Protein AF-0000000068720200 (afdb_homodimer)

InterPro domains:
  IPR011990 Tetratricopeptide-like helical domain superfamily [G3DSA:1.25.40.10] (4-363)
  IPR011990 Tetratricopeptide-like helical domain superfamily [SSF48452] (75-307)
  IPR019734 Tetratricopeptide repeat [SM00028] (91-124)
  IPR019734 Tetratricopeptide repeat [SM00028] (172-205)
  IPR019734 Tetratricopeptide repeat [SM00028] (212-245)
  IPR019734 Tetratricopeptide repeat [SM00028] (246-279)
  IPR019734 Tetratricopeptide repeat [SM00028] (324-357)

Solvent-accessible surface area (backbone atoms only — not comparable to full-atom values): 36986 Å² total; per-residue (Å²): 102,88,68,82,57,89,93,40,59,68,60,36,49,51,51,29,52,34,50,46,26,52,72,36,65,34,61,66,59,27,50,52,42,51,51,51,54,60,69,62,63,66,85,40,72,81,40,63,67,53,35,49,52,49,50,52,49,50,46,53,49,39,48,74,75,45,48,86,74,60,53,90,65,66,52,50,74,63,67,70,53,90,76,54,88,83,40,91,57,34,42,56,50,25,43,51,48,14,50,51,24,44,74,64,69,33,62,67,62,15,51,53,24,42,52,56,20,52,65,51,43,74,74,51,82,53,57,66,56,52,17,51,50,25,37,52,49,12,50,47,27,42,72,70,74,32,38,69,60,13,41,54,26,18,52,54,13,28,60,43,26,70,76,40,89,77,21,60,59,50,33,22,50,26,26,38,53,39,14,54,34,24,47,74,53,62,37,46,66,62,13,51,53,27,35,50,53,18,44,56,47,24,62,74,67,70,39,61,70,66,36,38,53,46,29,40,51,49,13,49,53,27,46,76,56,72,34,35,69,63,10,38,62,32,20,50,56,30,34,70,79,36,75,78,44,45,68,48,30,46,52,39,19,53,34,31,35,74,72,65,38,42,70,66,15,49,53,34,37,54,52,31,42,52,53,25,57,75,68,66,38,65,70,59,37,43,53,38,49,46,48,48,35,60,57,66,64,52,53,68,70,60,42,48,55,49,47,50,54,39,34,55,53,24,54,74,70,67,37,25,67,55,31,18,53,54,25,40,56,52,15,50,55,30,42,76,68,68,36,24,60,62,11,26,51,26,39,50,50,17,51,53,23,47,52,54,50,48,57,73,66,40,73,129,103,89,70,81,58,89,94,40,59,68,61,36,48,53,52,27,51,34,50,45,26,52,74,36,64,34,62,67,59,27,51,51,43,50,49,51,53,60,69,61,63,65,85,40,72,82,40,63,67,52,35,49,51,48,50,53,49,52,46,51,50,39,49,74,75,44,49,85,75,59,52,87,65,68,53,49,75,61,66,71,52,89,76,53,87,82,39,90,58,35,43,57,50,26,43,51,49,15,50,51,24,46,74,63,68,33,62,67,61,15,52,52,24,43,51,56,20,52,66,50,42,74,73,52,84,51,60,66,57,51,18,49,52,26,38,50,49,12,50,45,26,43,73,69,74,32,36,69,60,13,41,53,26,17,52,54,14,29,61,44,26,70,75,40,88,75,20,60,60,52,33,22,50,27,26,39,52,40,14,52,33,26,46,74,52,64,36,46,66,61,14,52,53,26,34,51,52,18,44,58,47,23,61,74,66,70,40,62,70,66,36,39,53,46,30,40,51,48,13,51,52,28,46,75,55,73,35,37,71,63,12,38,62,32,20,50,56,32,34,68,78,36,74,78,45,45,66,46,29,48,52,38,18,52,34,32,34,75,72,65,37,44,68,64,15,49,53,34,38,53,51,31,40,53,54,25,57,75,66,66,37,63,70,59,36,42,53,36,51,46,49,48,35,59,58,66,62,53,54,66,69,60,44,49,54,51,47,49,55,40,35,55,51,25,55,75,70,68,36,27,67,56,30,18,52,55,25,40,54,51,14,51,55,30,43,76,68,68,37,25,61,61,10,25,52,27,37,49,50,15,50,52,23,46,52,52,49,50,58,72,66,40,75,129

Organism: Bacillus thuringiensis (NCBI:txid1428)

pLDDT: mean 92.77, std 6.98, range [57.09, 98.62]

Secondary structure (DSSP, 8-state):
-----TT-HHHHHHHHHHHHHHHTT-HHHHHHHHHHHHHTT---TTSHHHHHHHHHHHHHHHHHHHGGG--GGGGHHHHTS---TT-TTHHHHHHHHHHHHHHTT-HHHHHHHHHHHHHHHTT---HHHHHHHHHHHHHHHHHTT-HHHHHHHHHHHHHHHHTSTT-HHHHHHHHHHHHHHHHHTT-HHHHHHHHHHHHHHHHHTT-HHHHHHHHHHHHHHHHHTT-HHHHHHHHHHHHHH-TT-HHHHHHHHHHHHHTT-HHHHHHHHHHHHHHHHHHT-HHHHHHHHHHHHHHTT--HHHHHHHHHHHHHHHHHTT-HHHHHHHHHHHHHHHHHTT-HHHHHHHHHHHHHHHHHHHHHHS--/-----TT-HHHHHHHHHHHHHHHTT-HHHHHHHHHHHHHTT---TTSHHHHHHHHHHHHHHHHHHHGGG--GGGGHHHHTS---TT-TTHHHHHHHHHHHHHHTT-HHHHHHHHHHHHHHHTT---HHHHHHHHHHHHHHHHHTT-HHHHHHHHHHHHHHHHTSTT-HHHHHHHHHHHHHHHHHTT-HHHHHHHHHHHHHHHHHHT-HHHHHHHHHHHHHHHHHTT-HHHHHHHHHHHHHH-TT-HHHHHHHHHHHHHTT-HHHHHHHHHHHHHHHHHHT-HHHHHHHHHHHHHHTT--HHHHHHHHHHHHHHHHHTT-HHHHHHHHHHHHHHHHHTT-HHHHHHHHHHHHHHHHHHHHHHS--

Structure (mmCIF, N/CA/C/O backbone):
data_AF-0000000068720200-model_v1
#
loop_
_entity.id
_entity.type
_entity.pdbx_description
1 polymer 'Uncharacterized protein'
#
loop_
_atom_site.group_PDB
_atom_site.id
_atom_site.type_symbol
_atom_site.label_atom_id
_atom_site.label_alt_id
_atom_site.label_comp_id
_atom_site.label_asym_id
_atom_site.label_entity_id
_atom_site.label_seq_id
_atom_site.pdbx_PDB_ins_code
_atom_site.Cartn_x
_atom_site.Cartn_y
_atom_site.Cartn_z
_atom_site.occupancy
_atom_site.B_iso_or_equiv
_atom_site.auth_seq_id
_atom_site.auth_comp_id
_atom_site.auth_asym_id
_atom_site.auth_atom_id
_atom_site.pdbx_PDB_model_num
ATOM 1 N N . MET A 1 1 ? 24.406 25.031 4.121 1 57.09 1 MET A N 1
ATOM 2 C CA . MET A 1 1 ? 24.5 25.766 2.871 1 57.09 1 MET A CA 1
ATOM 3 C C . MET A 1 1 ? 25.734 26.672 2.867 1 57.09 1 MET A C 1
ATOM 5 O O . MET A 1 1 ? 26.031 27.328 3.871 1 57.09 1 MET A O 1
ATOM 9 N N . ASN A 1 2 ? 26.781 26.234 2.34 1 60.25 2 ASN A N 1
ATOM 10 C CA . ASN A 1 2 ? 27.859 27.203 2.357 1 60.25 2 ASN A CA 1
ATOM 11 C C . ASN A 1 2 ? 27.812 28.125 1.142 1 60.25 2 ASN A C 1
ATOM 13 O O . ASN A 1 2 ? 28.594 27.969 0.206 1 60.25 2 ASN A O 1
ATOM 17 N N . VAL A 1 3 ? 26.625 29.031 1.159 1 67 3 VAL A N 1
ATOM 18 C CA . VAL A 1 3 ? 26.578 30.016 0.088 1 67 3 VAL A CA 1
ATOM 19 C C . VAL A 1 3 ? 27.594 31.109 0.349 1 67 3 VAL A C 1
ATOM 21 O O . VAL A 1 3 ? 27.766 31.562 1.488 1 67 3 VAL A O 1
ATOM 24 N N . GLN A 1 4 ? 28.531 31.203 -0.438 1 67.5 4 GLN A N 1
ATOM 25 C CA . GLN A 1 4 ? 29.5 32.281 -0.325 1 67.5 4 GLN A CA 1
ATOM 26 C C . GLN A 1 4 ? 29.125 33.469 -1.205 1 67.5 4 GLN A C 1
ATOM 28 O O . GLN A 1 4 ? 29.219 33.406 -2.432 1 67.5 4 GLN A O 1
ATOM 33 N N . LEU A 1 5 ? 28.438 34.5 -0.531 1 66.31 5 LEU A N 1
ATOM 34 C CA . LEU A 1 5 ? 28.109 35.719 -1.26 1 66.31 5 LEU A CA 1
ATOM 35 C C . LEU A 1 5 ? 29.172 36.781 -1.03 1 66.31 5 LEU A C 1
ATOM 37 O O . LEU A 1 5 ? 29.75 36.875 0.051 1 66.31 5 LEU A O 1
ATOM 41 N N . GLN A 1 6 ? 29.75 37.438 -2.041 1 63.03 6 GLN A N 1
ATOM 42 C CA . GLN A 1 6 ? 30.859 38.406 -2.016 1 63.03 6 GLN A CA 1
ATOM 43 C C . GLN A 1 6 ? 30.5 39.625 -1.155 1 63.03 6 GLN A C 1
ATOM 45 O O . GLN A 1 6 ? 29.406 40.156 -1.272 1 63.03 6 GLN A O 1
ATOM 50 N N . GLY A 1 7 ? 31.406 40.031 -0.291 1 61.84 7 GLY A N 1
ATOM 51 C CA . GLY A 1 7 ? 31.484 41.312 0.372 1 61.84 7 GLY A CA 1
ATOM 52 C C . GLY A 1 7 ? 30.75 41.375 1.698 1 61.84 7 GLY A C 1
ATOM 53 O O . GLY A 1 7 ? 30.953 42.281 2.506 1 61.84 7 GLY A O 1
ATOM 54 N N . ASN A 1 8 ? 29.953 40.344 2.031 1 75.75 8 ASN A N 1
ATOM 55 C CA . ASN A 1 8 ? 29.234 40.344 3.303 1 75.75 8 ASN A CA 1
ATOM 56 C C . ASN A 1 8 ? 29.297 38.969 3.979 1 75.75 8 ASN A C 1
ATOM 58 O O . ASN A 1 8 ? 28.266 38.375 4.289 1 75.75 8 ASN A O 1
ATOM 62 N N . GLU A 1 9 ? 30.531 38.688 4.301 1 81.31 9 GLU A N 1
ATOM 63 C CA . GLU A 1 9 ? 30.828 37.344 4.785 1 81.31 9 GLU A CA 1
ATOM 64 C C . GLU A 1 9 ? 30.156 37.094 6.133 1 81.31 9 GLU A C 1
ATOM 66 O O . GLU A 1 9 ? 29.656 36 6.383 1 81.31 9 GLU A O 1
ATOM 71 N N . GLN A 1 10 ? 30.109 38.188 6.898 1 83.19 10 GLN A N 1
ATOM 72 C CA . GLN A 1 10 ? 29.516 38 8.219 1 83.19 10 GLN A CA 1
ATOM 73 C C . GLN A 1 10 ? 28.016 37.75 8.117 1 83.19 10 GLN A C 1
ATOM 75 O O . GLN A 1 10 ? 27.484 36.875 8.789 1 83.19 10 GLN A O 1
ATOM 80 N N . ILE A 1 11 ? 27.406 38.5 7.305 1 88.25 11 ILE A N 1
ATOM 81 C CA . ILE A 1 11 ? 25.969 38.375 7.121 1 88.25 11 ILE A CA 1
ATOM 82 C C . ILE A 1 11 ? 25.656 37.031 6.488 1 88.25 11 ILE A C 1
ATOM 84 O O . ILE A 1 11 ? 24.734 36.312 6.922 1 88.25 11 ILE A O 1
ATOM 88 N N . THR A 1 12 ? 26.438 36.625 5.523 1 89.44 12 THR A N 1
ATOM 89 C CA . THR A 1 12 ? 26.234 35.344 4.84 1 89.44 12 THR A CA 1
ATOM 90 C C . THR A 1 12 ? 26.406 34.188 5.809 1 89.44 12 THR A C 1
ATOM 92 O O . THR A 1 12 ? 25.672 33.188 5.734 1 89.44 12 THR A O 1
ATOM 95 N N . LYS A 1 13 ? 27.328 34.344 6.629 1 90.56 13 LYS A N 1
ATOM 96 C CA . LYS A 1 13 ? 27.547 33.312 7.625 1 90.56 13 LYS A CA 1
ATOM 97 C C . LYS A 1 13 ? 26.344 33.156 8.547 1 90.56 13 LYS A C 1
ATOM 99 O O . LYS A 1 13 ? 25.938 32.062 8.891 1 90.56 13 LYS A O 1
ATOM 104 N N . LEU A 1 14 ? 25.844 34.281 8.969 1 92.19 14 LEU A N 1
ATOM 105 C CA . LEU A 1 14 ? 24.656 34.25 9.82 1 92.19 14 LEU A CA 1
ATOM 106 C C . LEU A 1 14 ? 23.484 33.594 9.109 1 92.19 14 LEU A C 1
ATOM 108 O O . LEU A 1 14 ? 22.734 32.844 9.719 1 92.19 14 LEU A O 1
ATOM 112 N N . PHE A 1 15 ? 23.297 33.906 7.867 1 93.75 15 PHE A N 1
ATOM 113 C CA . PHE A 1 15 ? 22.234 33.312 7.062 1 93.75 15 PHE A CA 1
ATOM 114 C C . PHE A 1 15 ? 22.438 31.812 6.93 1 93.75 15 PHE A C 1
ATOM 116 O O . PHE A 1 15 ? 21.5 31.047 7.047 1 93.75 15 PHE A O 1
ATOM 123 N N . ASN A 1 16 ? 23.672 31.453 6.738 1 93 16 ASN A N 1
ATOM 124 C CA . ASN A 1 16 ? 23.984 30.031 6.637 1 93 16 ASN A CA 1
ATOM 125 C C . ASN A 1 16 ? 23.703 29.297 7.945 1 93 16 ASN A C 1
ATOM 127 O O . ASN A 1 16 ? 23.188 28.172 7.93 1 93 16 ASN A O 1
ATOM 131 N N . ASP A 1 17 ? 24.031 29.906 8.992 1 94.19 17 ASP A N 1
ATOM 132 C CA . ASP A 1 17 ? 23.75 29.312 10.289 1 94.19 17 ASP A CA 1
ATOM 133 C C . ASP A 1 17 ? 22.234 29.188 10.523 1 94.19 17 ASP A C 1
ATOM 135 O O . ASP A 1 17 ? 21.781 28.203 11.102 1 94.19 17 ASP A O 1
ATOM 139 N N . TRP A 1 18 ? 21.547 30.219 10.117 1 95.69 18 TRP A N 1
ATOM 140 C CA . TRP A 1 18 ? 20.078 30.203 10.219 1 95.69 18 TRP A CA 1
ATOM 141 C C . TRP A 1 18 ? 19.5 29.031 9.43 1 95.69 18 TRP A C 1
ATOM 143 O O . TRP A 1 18 ? 18.656 28.281 9.938 1 95.69 18 TRP A O 1
ATOM 153 N N . TYR A 1 19 ? 19.938 28.828 8.25 1 94.94 19 TYR A N 1
ATOM 154 C CA . TYR A 1 19 ? 19.453 27.734 7.426 1 94.94 19 TYR A CA 1
ATOM 155 C C . TYR A 1 19 ? 19.812 26.391 8.055 1 94.94 19 TYR A C 1
ATOM 157 O O . TYR A 1 19 ? 19 25.453 8.031 1 94.94 19 TYR A O 1
ATOM 165 N N . LEU A 1 20 ? 21 26.312 8.578 1 93.62 20 LEU A N 1
ATOM 166 C CA . LEU A 1 20 ? 21.438 25.062 9.203 1 93.62 20 LEU A CA 1
ATOM 167 C C . LEU A 1 20 ? 20.516 24.688 10.359 1 93.62 20 LEU A C 1
ATOM 169 O O . LEU A 1 20 ? 20.203 23.516 10.547 1 93.62 20 LEU A O 1
ATOM 173 N N . ALA A 1 21 ? 20.156 25.656 11.102 1 94.31 21 ALA A N 1
ATOM 174 C CA . ALA A 1 21 ? 19.234 25.406 12.195 1 94.31 21 ALA A CA 1
ATOM 175 C C . ALA A 1 21 ? 17.891 24.875 11.664 1 94.31 21 ALA A C 1
ATOM 177 O O . ALA A 1 21 ? 17.281 24 12.273 1 94.31 21 ALA A O 1
ATOM 178 N N . MET A 1 22 ? 17.438 25.406 10.555 1 94.62 22 MET A N 1
ATOM 179 C CA . MET A 1 22 ? 16.203 24.953 9.938 1 94.62 22 MET A CA 1
ATOM 180 C C . MET A 1 22 ? 16.344 23.547 9.375 1 94.62 22 MET A C 1
ATOM 182 O O . MET A 1 22 ? 15.422 22.734 9.461 1 94.62 22 MET A O 1
ATOM 186 N N . LEU A 1 23 ? 17.5 23.266 8.82 1 93.62 23 LEU A N 1
ATOM 187 C CA . LEU A 1 23 ? 17.781 21.938 8.297 1 93.62 23 LEU A CA 1
ATOM 188 C C . LEU A 1 23 ? 17.719 20.891 9.406 1 93.62 23 LEU A C 1
ATOM 190 O O . LEU A 1 23 ? 17.266 19.781 9.18 1 93.62 23 LEU A O 1
ATOM 194 N N . LYS A 1 24 ? 18.125 21.281 10.578 1 92.38 24 LYS A N 1
ATOM 195 C CA . LYS A 1 24 ? 18.109 20.406 11.742 1 92.38 24 LYS A CA 1
ATOM 196 C C . LYS A 1 24 ? 16.734 20.375 12.406 1 92.38 24 LYS A C 1
ATOM 198 O O . LYS A 1 24 ? 16.547 19.672 13.406 1 92.38 24 LYS A O 1
ATOM 203 N N . GLN A 1 25 ? 15.883 21.188 11.922 1 92.31 25 GLN A N 1
ATOM 204 C CA . GLN A 1 25 ? 14.523 21.328 12.438 1 92.31 25 GLN A CA 1
ATOM 205 C C . GLN A 1 25 ? 14.531 21.797 13.891 1 92.31 25 GLN A C 1
ATOM 207 O O . GLN A 1 25 ? 13.719 21.344 14.695 1 92.31 25 GLN A O 1
ATOM 212 N N . ASP A 1 26 ? 15.539 22.547 14.195 1 90.75 26 ASP A N 1
ATOM 213 C CA . ASP A 1 26 ? 15.633 23.172 15.516 1 90.75 26 ASP A CA 1
ATOM 214 C C . ASP A 1 26 ? 14.875 24.5 15.555 1 90.75 26 ASP A C 1
ATOM 216 O O . ASP A 1 26 ? 15.477 25.562 15.383 1 90.75 26 ASP A O 1
ATOM 220 N N . VAL A 1 27 ? 13.68 24.484 15.898 1 90 27 VAL A N 1
ATOM 221 C CA . VAL A 1 27 ? 12.781 25.625 15.844 1 90 27 VAL A CA 1
ATOM 22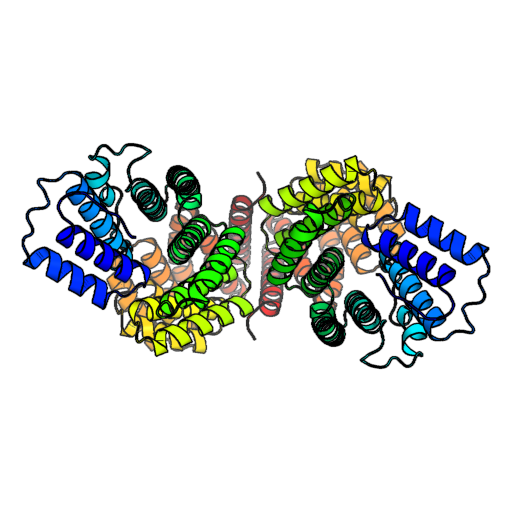2 C C . VAL A 1 27 ? 13.273 26.719 16.781 1 90 27 VAL A C 1
ATOM 224 O O . VAL A 1 27 ? 13.289 27.891 16.422 1 90 27 VAL A O 1
ATOM 227 N N . SER A 1 28 ? 13.672 26.312 17.969 1 89.88 28 SER A N 1
ATOM 228 C CA . SER A 1 28 ? 14.133 27.266 18.953 1 89.88 28 SER A CA 1
ATOM 229 C C . SER A 1 28 ? 15.367 28.031 18.469 1 89.88 28 SER A C 1
ATOM 231 O O . SER A 1 28 ? 15.406 29.25 18.5 1 89.88 28 SER A O 1
ATOM 233 N N . GLN A 1 29 ? 16.312 27.234 18.016 1 92.88 29 GLN A N 1
ATOM 234 C CA . GLN A 1 29 ? 17.531 27.859 17.516 1 92.88 29 GLN A CA 1
ATOM 235 C C . GLN A 1 29 ? 17.25 28.719 16.281 1 92.88 29 GLN A C 1
ATOM 237 O O . GLN A 1 29 ? 17.828 29.797 16.125 1 92.88 29 GLN A O 1
ATOM 242 N N . ALA A 1 30 ? 16.453 28.25 15.398 1 94.69 30 ALA A N 1
ATOM 243 C CA . ALA A 1 30 ? 16.094 29.016 14.211 1 94.69 30 ALA A CA 1
ATOM 244 C C . ALA A 1 30 ? 15.398 30.328 14.594 1 94.69 30 ALA A C 1
ATOM 246 O O . ALA A 1 30 ? 15.672 31.375 14.008 1 94.69 30 ALA A O 1
ATOM 247 N N . ALA A 1 31 ? 14.57 30.281 15.578 1 94.12 31 ALA A N 1
ATOM 248 C CA . ALA A 1 31 ? 13.891 31.484 16.047 1 94.12 31 ALA A CA 1
ATOM 249 C C . ALA A 1 31 ? 14.875 32.469 16.656 1 94.12 31 ALA A C 1
ATOM 251 O O . ALA A 1 31 ? 14.781 33.688 16.422 1 94.12 31 ALA A O 1
ATOM 252 N N . ASN A 1 32 ? 15.789 31.938 17.422 1 95.19 32 ASN A N 1
ATOM 253 C CA . ASN A 1 32 ? 16.812 32.781 18.047 1 95.19 32 ASN A CA 1
ATOM 254 C C . ASN A 1 32 ? 17.656 33.5 16.984 1 95.19 32 ASN A C 1
ATOM 256 O O . ASN A 1 32 ? 17.953 34.688 17.109 1 95.19 32 ASN A O 1
ATOM 260 N N . LEU A 1 33 ? 18.031 32.75 16.016 1 95.12 33 LEU A N 1
ATOM 261 C CA . LEU A 1 33 ? 18.859 33.312 14.961 1 95.12 33 LEU A CA 1
ATOM 262 C C . LEU A 1 33 ? 18.094 34.344 14.148 1 95.12 33 LEU A C 1
ATOM 264 O O . LEU A 1 33 ? 18.641 35.375 13.758 1 95.12 33 LEU A O 1
ATOM 268 N N . LYS A 1 34 ? 16.859 34.125 13.898 1 94.38 34 LYS A N 1
ATOM 269 C CA . LYS A 1 34 ? 16.047 35.125 13.219 1 94.38 34 LYS A CA 1
ATOM 270 C C . LYS A 1 34 ? 15.992 36.406 14.016 1 94.38 34 LYS A C 1
ATOM 272 O O . LYS A 1 34 ? 16.125 37.5 13.453 1 94.38 34 LYS A O 1
ATOM 277 N N . HIS A 1 35 ? 15.789 36.25 15.305 1 94 35 HIS A N 1
ATOM 278 C CA . HIS A 1 35 ? 15.758 37.406 16.188 1 94 35 HIS A CA 1
ATOM 279 C C . HIS A 1 35 ? 17.078 38.156 16.141 1 94 35 HIS A C 1
ATOM 281 O O . HIS A 1 35 ? 17.094 39.406 16.125 1 94 35 HIS A O 1
ATOM 287 N N . GLU A 1 36 ? 18.109 37.438 16.141 1 91.44 36 GLU A N 1
ATOM 288 C CA . GLU A 1 36 ? 19.438 38.031 16.078 1 91.44 36 GLU A CA 1
ATOM 289 C C . GLU A 1 36 ? 19.625 38.812 14.773 1 91.44 36 GLU A C 1
ATOM 291 O O . GLU A 1 36 ? 20.188 39.906 14.773 1 91.44 36 GLU A O 1
ATOM 296 N N . ILE A 1 37 ? 19.156 38.25 13.703 1 90.69 37 ILE A N 1
ATOM 297 C CA . ILE A 1 37 ? 19.281 38.875 12.391 1 90.69 37 ILE A CA 1
ATOM 298 C C . ILE A 1 37 ? 18.438 40.156 12.359 1 90.69 37 ILE A C 1
ATOM 300 O O . ILE A 1 37 ? 18.891 41.188 11.859 1 90.69 37 ILE A O 1
ATOM 304 N N . GLU A 1 38 ? 17.328 40.156 12.93 1 88.75 38 GLU A N 1
ATOM 305 C CA . GLU A 1 38 ? 16.438 41.312 12.945 1 88.75 38 GLU A CA 1
ATOM 306 C C . GLU A 1 38 ? 16.953 42.375 13.875 1 88.75 38 GLU A C 1
ATOM 308 O O . GLU A 1 38 ? 16.812 43.562 13.586 1 88.75 38 GLU A O 1
ATOM 313 N N . GLU A 1 39 ? 17.516 42 14.898 1 88.06 39 GLU A N 1
ATOM 314 C CA . GLU A 1 39 ? 18.031 42.969 15.875 1 88.06 39 GLU A CA 1
ATOM 315 C C . GLU A 1 39 ? 19.266 43.688 15.344 1 88.06 39 GLU A C 1
ATOM 317 O O . GLU A 1 39 ? 19.484 44.875 15.648 1 88.06 39 GLU A O 1
ATOM 322 N N . LYS A 1 40 ? 20.031 43 14.625 1 83.81 40 LYS A N 1
ATOM 323 C CA . LYS A 1 40 ? 21.281 43.562 14.133 1 83.81 40 LYS A CA 1
ATOM 324 C C . LYS A 1 40 ? 21.016 44.594 13.031 1 83.81 40 LYS A C 1
ATOM 326 O O . LYS A 1 40 ? 21.906 45.375 12.68 1 83.81 40 LYS A O 1
ATOM 331 N N . GLU A 1 41 ? 19.781 44.781 12.625 1 76.25 41 GLU A N 1
ATOM 332 C CA . GLU A 1 41 ? 19.391 45.75 11.594 1 76.25 41 GLU A CA 1
ATOM 333 C C . GLU A 1 41 ? 20.438 45.812 10.484 1 76.25 41 GLU A C 1
ATOM 335 O O . GLU A 1 41 ? 20.906 46.906 10.141 1 76.25 41 GLU A O 1
ATOM 340 N N . LEU A 1 42 ? 20.797 44.656 10.078 1 76.38 42 LEU A N 1
ATOM 341 C CA . LEU A 1 42 ? 21.844 44.562 9.055 1 76.38 42 LEU A CA 1
ATOM 342 C C . LEU A 1 42 ? 21.344 45.156 7.734 1 76.38 42 LEU A C 1
ATOM 344 O O . LEU A 1 42 ? 20.172 45.031 7.398 1 76.38 42 LEU A O 1
ATOM 348 N N . ASN A 1 43 ? 22.078 46.031 7.164 1 79 43 ASN A N 1
ATOM 349 C CA . ASN A 1 43 ? 21.719 46.656 5.887 1 79 43 ASN A CA 1
ATOM 350 C C . ASN A 1 43 ? 22 45.719 4.719 1 79 43 ASN A C 1
ATOM 352 O O . ASN A 1 43 ? 22.938 45.938 3.947 1 79 43 ASN A O 1
ATOM 356 N N . PHE A 1 44 ? 21.219 44.656 4.562 1 82.25 44 PHE A N 1
ATOM 357 C CA . PHE A 1 44 ? 21.469 43.719 3.48 1 82.25 44 PHE A CA 1
ATOM 358 C C . PHE A 1 44 ? 20.469 43.938 2.35 1 82.25 44 PHE A C 1
ATOM 360 O O . PHE A 1 44 ? 20.625 43.344 1.267 1 82.25 44 PHE A O 1
ATOM 367 N N . GLU A 1 45 ? 19.5 44.812 2.482 1 82 45 GLU A N 1
ATOM 368 C CA . GLU A 1 45 ? 18.453 45 1.493 1 82 45 GLU A CA 1
ATOM 369 C C . GLU A 1 45 ? 18.984 45.656 0.22 1 82 45 GLU A C 1
ATOM 371 O O . GLU A 1 45 ? 18.422 45.5 -0.857 1 82 45 GLU A O 1
ATOM 376 N N . GLU A 1 46 ? 20.109 46.25 0.417 1 82.5 46 GLU A N 1
ATOM 377 C CA . GLU A 1 46 ? 20.688 46.938 -0.738 1 82.5 46 GLU A CA 1
ATOM 378 C C . GLU A 1 46 ? 21.359 45.938 -1.68 1 82.5 46 GLU A C 1
ATOM 380 O O . GLU A 1 46 ? 21.484 46.219 -2.879 1 82.5 46 GLU A O 1
ATOM 385 N N . ASP A 1 47 ? 21.828 44.875 -1.088 1 86 47 ASP A N 1
ATOM 386 C CA . ASP A 1 47 ? 22.406 43.781 -1.89 1 86 47 ASP A CA 1
ATOM 387 C C . ASP A 1 47 ? 21.328 42.812 -2.34 1 86 47 ASP A C 1
ATOM 389 O O . ASP A 1 47 ? 20.766 42.062 -1.523 1 86 47 ASP A O 1
ATOM 393 N N . GLU A 1 48 ? 21.109 42.75 -3.562 1 85.94 48 GLU A N 1
ATOM 394 C CA . GLU A 1 48 ? 20.016 41.938 -4.121 1 85.94 48 GLU A CA 1
ATOM 395 C C . GLU A 1 48 ? 20.172 40.469 -3.781 1 85.94 48 GLU A C 1
ATOM 397 O O . GLU A 1 48 ? 19.172 39.781 -3.533 1 85.94 48 GLU A O 1
ATOM 402 N N . ASN A 1 49 ? 21.359 40 -3.779 1 87.62 49 ASN A N 1
ATOM 403 C CA . ASN A 1 49 ? 21.609 38.594 -3.473 1 87.62 49 ASN A CA 1
ATOM 404 C C . ASN A 1 49 ? 21.328 38.281 -2.006 1 87.62 49 ASN A C 1
ATOM 406 O O . ASN A 1 49 ? 20.734 37.25 -1.691 1 87.62 49 ASN A O 1
ATOM 410 N N . LEU A 1 50 ? 21.766 39.188 -1.206 1 89.94 50 LEU A N 1
ATOM 411 C CA . LEU A 1 50 ? 21.5 39 0.217 1 89.94 50 LEU A CA 1
ATOM 412 C C . LEU A 1 50 ? 20.016 39.156 0.529 1 89.94 50 LEU A C 1
ATOM 414 O O . LEU A 1 50 ? 19.484 38.406 1.364 1 89.94 50 LEU A O 1
ATOM 418 N N . ALA A 1 51 ? 19.453 40.031 -0.15 1 90.62 51 ALA A N 1
ATOM 419 C CA . ALA A 1 51 ? 18.016 40.219 0.035 1 90.62 51 ALA A CA 1
ATOM 420 C C . ALA A 1 51 ? 17.234 39 -0.402 1 90.62 51 ALA A C 1
ATOM 422 O O . ALA A 1 51 ? 16.297 38.562 0.285 1 90.62 51 ALA A O 1
ATOM 423 N N . LEU A 1 52 ? 17.594 38.5 -1.504 1 92.75 52 LEU A N 1
ATOM 424 C CA . LEU A 1 52 ? 16.969 37.281 -1.993 1 92.75 52 LEU A CA 1
ATOM 425 C C . LEU A 1 52 ? 17.188 36.125 -1.021 1 92.75 52 LEU A C 1
ATOM 427 O O . LEU A 1 52 ? 16.266 35.375 -0.696 1 92.75 52 LEU A O 1
ATOM 431 N N . TYR A 1 53 ? 18.375 35.969 -0.58 1 92.94 53 TYR A N 1
ATOM 432 C CA . TYR A 1 53 ? 18.703 34.875 0.345 1 92.94 53 TYR A CA 1
ATOM 433 C C . TYR A 1 53 ? 17.875 35 1.622 1 92.94 53 TYR A C 1
ATOM 435 O O . TYR A 1 53 ? 17.312 34 2.088 1 92.94 53 TYR A O 1
ATOM 443 N N . TYR A 1 54 ? 17.781 36.188 2.076 1 93.44 54 TYR A N 1
ATOM 444 C CA . TYR A 1 54 ? 16.984 36.406 3.275 1 93.44 54 TYR A CA 1
ATOM 445 C C . TYR A 1 54 ? 15.523 36.031 3.029 1 93.44 54 TYR A C 1
ATOM 447 O O . TYR A 1 54 ? 14.883 35.406 3.875 1 93.44 54 TYR A O 1
ATOM 455 N N . SER A 1 55 ? 15.008 36.438 1.946 1 94.88 55 SER A N 1
ATOM 456 C CA . SER A 1 55 ? 13.617 36.156 1.621 1 94.88 55 SER A CA 1
ATOM 457 C C . SER A 1 55 ? 13.375 34.656 1.529 1 94.88 55 SER A C 1
ATOM 459 O O . SER A 1 55 ? 12.344 34.156 1.987 1 94.88 55 SER A O 1
ATOM 461 N N . LEU A 1 56 ? 14.266 33.938 0.953 1 96.19 56 LEU A N 1
ATOM 462 C CA . LEU A 1 56 ? 14.18 32.5 0.869 1 96.19 56 LEU A CA 1
ATOM 463 C C . LEU A 1 56 ? 14.164 31.859 2.26 1 96.19 56 LEU A C 1
ATOM 465 O O . LEU A 1 56 ? 13.312 31.031 2.562 1 96.19 56 LEU A O 1
ATOM 469 N N . LEU A 1 57 ? 15.062 32.312 3.057 1 96.25 57 LEU A N 1
ATOM 470 C CA . LEU A 1 57 ? 15.18 31.766 4.402 1 96.25 57 LEU A CA 1
ATOM 471 C C . LEU A 1 57 ? 13.953 32.094 5.238 1 96.25 57 LEU A C 1
ATOM 473 O O . LEU A 1 57 ? 13.508 31.297 6.047 1 96.25 57 LEU A O 1
ATOM 477 N N . ASN A 1 58 ? 13.477 33.281 5.035 1 95.44 58 ASN A N 1
ATOM 478 C CA . ASN A 1 58 ? 12.273 33.656 5.758 1 95.44 58 ASN A CA 1
ATOM 479 C C . ASN A 1 58 ? 11.094 32.75 5.398 1 95.44 58 ASN A C 1
ATOM 481 O O . ASN A 1 58 ? 10.305 32.406 6.27 1 95.44 58 ASN A O 1
ATOM 485 N N . PHE A 1 59 ? 10.969 32.5 4.195 1 96.44 59 PHE A N 1
ATOM 486 C CA . PHE A 1 59 ? 9.93 31.562 3.762 1 96.44 59 PHE A CA 1
ATOM 487 C C . PHE A 1 59 ? 10.141 30.188 4.402 1 96.44 59 PHE A C 1
ATOM 489 O O . PHE A 1 59 ? 9.195 29.594 4.918 1 96.44 59 PHE A O 1
ATOM 496 N N . ARG A 1 60 ? 11.344 29.719 4.324 1 96.44 60 ARG A N 1
ATOM 497 C CA . ARG A 1 60 ? 11.664 28.406 4.883 1 96.44 60 ARG A CA 1
ATOM 498 C C . ARG A 1 60 ? 11.352 28.359 6.375 1 96.44 60 ARG A C 1
ATOM 500 O O . ARG A 1 60 ? 10.883 27.328 6.883 1 96.44 60 ARG A O 1
ATOM 507 N N . PHE A 1 61 ? 11.688 29.422 7.027 1 95.88 61 PHE A N 1
ATOM 508 C CA . PHE A 1 61 ? 11.406 29.516 8.453 1 95.88 61 PHE A CA 1
ATOM 509 C C . PHE A 1 61 ? 9.906 29.438 8.719 1 95.88 61 PHE A C 1
ATOM 511 O O . PHE A 1 61 ? 9.477 28.766 9.664 1 95.88 61 PHE A O 1
ATOM 518 N N . LYS A 1 62 ? 9.141 30.062 7.922 1 93.88 62 LYS A N 1
ATOM 519 C CA . LYS A 1 62 ? 7.688 30.016 8.055 1 93.88 62 LYS A CA 1
ATOM 520 C C . LYS A 1 62 ? 7.172 28.594 7.844 1 93.88 62 LYS A C 1
ATOM 522 O O . LYS A 1 62 ? 6.281 28.141 8.562 1 93.88 62 LYS A O 1
ATOM 527 N N . VAL A 1 63 ? 7.688 27.938 6.895 1 93.56 63 VAL A N 1
ATOM 528 C CA . VAL A 1 63 ? 7.309 26.562 6.633 1 93.56 63 VAL A CA 1
ATOM 529 C C . VAL A 1 63 ? 7.59 25.703 7.863 1 93.56 63 VAL A C 1
ATOM 531 O O . VAL A 1 63 ? 6.781 24.844 8.234 1 93.56 63 VAL A O 1
ATOM 534 N N . LEU A 1 64 ? 8.727 25.922 8.484 1 92.31 64 LEU A N 1
ATOM 535 C CA . LEU A 1 64 ? 9.164 25.141 9.641 1 92.31 64 LEU A CA 1
ATOM 536 C C . LEU A 1 64 ? 8.273 25.406 10.844 1 92.31 64 LEU A C 1
ATOM 538 O O . LEU A 1 64 ? 7.934 24.484 11.594 1 92.31 64 LEU A O 1
ATOM 542 N N . THR A 1 65 ? 7.828 26.609 11.016 1 88 65 THR A N 1
ATOM 543 C CA . THR A 1 65 ? 7.18 27.016 12.258 1 88 65 THR A CA 1
ATOM 544 C C . THR A 1 65 ? 5.664 27.031 12.094 1 88 65 THR A C 1
ATOM 546 O O . THR A 1 65 ? 4.926 26.75 13.039 1 88 65 THR A O 1
ATOM 54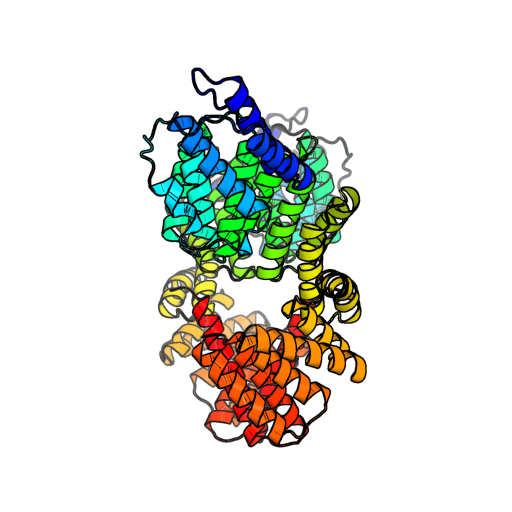9 N N . ASP A 1 66 ? 5.191 27.391 10.883 1 85.38 66 ASP A N 1
ATOM 550 C CA . ASP A 1 66 ? 3.766 27.578 10.633 1 85.38 66 ASP A CA 1
ATOM 551 C C . ASP A 1 66 ? 3.41 27.234 9.188 1 85.38 66 ASP A C 1
ATOM 553 O O . ASP A 1 66 ? 2.836 28.047 8.469 1 85.38 66 ASP A O 1
ATOM 557 N N . GLY A 1 67 ? 3.695 26.094 8.875 1 81.69 67 GLY A N 1
ATOM 558 C CA . GLY A 1 67 ? 3.479 25.656 7.508 1 81.69 67 GLY A CA 1
ATOM 559 C C . GLY A 1 67 ? 2.031 25.766 7.066 1 81.69 67 GLY A C 1
ATOM 560 O O . GLY A 1 67 ? 1.751 25.969 5.883 1 81.69 67 GLY A O 1
ATOM 561 N N . LEU A 1 68 ? 1.073 25.75 7.973 1 75.94 68 LEU A N 1
ATOM 562 C CA . LEU A 1 68 ? -0.353 25.766 7.668 1 75.94 68 LEU A CA 1
ATOM 563 C C . LEU A 1 68 ? -0.797 27.141 7.207 1 75.94 68 LEU A C 1
ATOM 565 O O . LEU A 1 68 ? -1.849 27.297 6.578 1 75.94 68 LEU A O 1
ATOM 569 N N . SER A 1 69 ? -0.011 28.141 7.496 1 83.31 69 SER A N 1
ATOM 570 C CA . SER A 1 69 ? -0.382 29.516 7.156 1 83.31 69 SER A CA 1
ATOM 571 C C . SER A 1 69 ? 0.152 29.906 5.785 1 83.31 69 SER A C 1
ATOM 573 O O . SER A 1 69 ? -0.066 31.031 5.328 1 83.31 69 SER A O 1
ATOM 575 N N . ILE A 1 70 ? 0.765 28.906 5.152 1 89.56 70 ILE A N 1
ATOM 576 C CA . ILE A 1 70 ? 1.31 29.203 3.828 1 89.56 70 ILE A CA 1
ATOM 577 C C . ILE A 1 70 ? 0.172 29.312 2.816 1 89.56 70 ILE A C 1
ATOM 579 O O . ILE A 1 70 ? -0.707 28.453 2.758 1 89.56 70 ILE A O 1
ATOM 583 N N . THR A 1 71 ? 0.158 30.438 2.096 1 91.38 71 THR A N 1
ATOM 584 C CA . THR A 1 71 ? -0.855 30.703 1.082 1 91.38 71 THR A CA 1
ATOM 585 C C . THR A 1 71 ? -0.219 30.828 -0.299 1 91.38 71 THR A C 1
ATOM 587 O O . THR A 1 71 ? 1.005 30.766 -0.433 1 91.38 71 THR A O 1
ATOM 590 N N . LYS A 1 72 ? -0.992 31.047 -1.319 1 92.81 72 LYS A N 1
ATOM 591 C CA . LYS A 1 72 ? -0.513 31.203 -2.689 1 92.81 72 LYS A CA 1
ATOM 592 C C . LYS A 1 72 ? 0.374 32.438 -2.832 1 92.81 72 LYS A C 1
ATOM 594 O O . LYS A 1 72 ? 1.281 32.469 -3.666 1 92.81 72 LYS A O 1
ATOM 599 N N . ASP A 1 73 ? 0.225 33.344 -1.894 1 94.31 73 ASP A N 1
ATOM 600 C CA . ASP A 1 73 ? 0.94 34.625 -1.994 1 94.31 73 ASP A CA 1
ATOM 601 C C . ASP A 1 73 ? 2.242 34.594 -1.197 1 94.31 73 ASP A C 1
ATOM 603 O O . ASP A 1 73 ? 3.049 35.531 -1.27 1 94.31 73 ASP A O 1
ATOM 607 N N . SER A 1 74 ? 2.508 33.562 -0.499 1 95 74 SER A N 1
ATOM 608 C CA . SER A 1 74 ? 3.639 33.469 0.42 1 95 74 SER A CA 1
ATOM 609 C C . SER A 1 74 ? 4.965 33.5 -0.332 1 95 74 SER A C 1
ATOM 611 O O . SER A 1 74 ? 6.02 33.719 0.266 1 95 74 SER A O 1
ATOM 613 N N . PHE A 1 75 ? 4.957 33.25 -1.637 1 95.69 75 PHE A N 1
ATOM 614 C CA . PHE A 1 75 ? 6.203 33.188 -2.391 1 95.69 75 PHE A CA 1
ATOM 615 C C . PHE A 1 75 ? 6.348 34.375 -3.324 1 95.69 75 PHE A C 1
ATOM 617 O O . PHE A 1 75 ? 7.309 34.469 -4.09 1 95.69 75 PHE A O 1
ATOM 624 N N . ASN A 1 76 ? 5.422 35.375 -3.268 1 94.44 76 ASN A N 1
ATOM 625 C CA . ASN A 1 76 ? 5.352 36.5 -4.203 1 94.44 76 ASN A CA 1
ATOM 626 C C . ASN A 1 76 ? 6.625 37.344 -4.164 1 94.44 76 ASN A C 1
ATOM 628 O O . ASN A 1 76 ? 7.152 37.719 -5.211 1 94.44 76 ASN A O 1
ATOM 632 N N . LYS A 1 77 ? 7.082 37.656 -3.033 1 93.38 77 LYS A N 1
ATOM 633 C CA . LYS A 1 77 ? 8.281 38.5 -2.9 1 93.38 77 LYS A CA 1
ATOM 634 C C . LYS A 1 77 ? 9.484 37.812 -3.559 1 93.38 77 LYS A C 1
ATOM 636 O O . LYS A 1 77 ? 10.266 38.469 -4.25 1 93.38 77 LYS A O 1
ATOM 641 N N . ILE A 1 78 ? 9.625 36.531 -3.338 1 95.38 78 ILE A N 1
ATOM 642 C CA . ILE A 1 78 ? 10.75 35.781 -3.895 1 95.38 78 ILE A CA 1
ATOM 643 C C . ILE A 1 78 ? 10.641 35.75 -5.418 1 95.38 78 ILE A C 1
ATOM 645 O O . ILE A 1 78 ? 11.641 35.938 -6.121 1 95.38 78 ILE A O 1
ATOM 649 N N . ASP A 1 79 ? 9.469 35.625 -5.91 1 93.19 79 ASP A N 1
ATOM 650 C CA . ASP A 1 79 ? 9.234 35.531 -7.352 1 93.19 79 ASP A CA 1
ATOM 651 C C . ASP A 1 79 ? 9.539 36.844 -8.039 1 93.19 79 ASP A C 1
ATOM 653 O O . ASP A 1 79 ? 9.688 36.906 -9.266 1 93.19 79 ASP A O 1
ATOM 657 N N . SER A 1 80 ? 9.602 37.906 -7.312 1 91.75 80 SER A N 1
ATOM 658 C CA . SER A 1 80 ? 9.859 39.219 -7.887 1 91.75 80 SER A CA 1
ATOM 659 C C . SER A 1 80 ? 11.336 39.406 -8.203 1 91.75 80 SER A C 1
ATOM 661 O O . SER A 1 80 ? 11.703 40.312 -8.953 1 91.75 80 SER A O 1
ATOM 663 N N . TYR A 1 81 ? 12.18 38.531 -7.668 1 90.38 81 TYR A N 1
ATOM 664 C CA . TYR A 1 81 ? 13.609 38.594 -7.945 1 90.38 81 TYR A CA 1
ATOM 665 C C . TYR A 1 81 ? 13.953 37.875 -9.242 1 90.38 81 TYR A C 1
ATOM 667 O O . TYR A 1 81 ? 13.305 36.906 -9.602 1 90.38 81 TYR A O 1
ATOM 675 N N . ALA A 1 82 ? 14.898 38.438 -9.969 1 84.19 82 ALA A N 1
ATOM 676 C CA . ALA A 1 82 ? 15.438 37.719 -11.133 1 84.19 82 ALA A CA 1
ATOM 677 C C . ALA A 1 82 ? 16.547 36.781 -10.734 1 84.19 82 ALA A C 1
ATOM 679 O O . ALA A 1 82 ? 17.531 37.188 -10.117 1 84.19 82 ALA A O 1
ATOM 680 N N . ILE A 1 83 ? 16.234 35.5 -10.969 1 84.94 83 ILE A N 1
ATOM 681 C CA . ILE A 1 83 ? 17.25 34.531 -10.586 1 84.94 83 ILE A CA 1
ATOM 682 C C . ILE A 1 83 ? 17.75 33.781 -11.82 1 84.94 83 ILE A C 1
ATOM 684 O O . ILE A 1 83 ? 16.969 33.156 -12.539 1 84.94 83 ILE A O 1
ATOM 688 N N . SER A 1 84 ? 19.016 33.969 -12.062 1 83.12 84 SER A N 1
ATOM 689 C CA . SER A 1 84 ? 19.641 33.219 -13.164 1 83.12 84 SER A CA 1
ATOM 690 C C . SER A 1 84 ? 19.781 31.75 -12.828 1 83.12 84 SER A C 1
ATOM 692 O O . SER A 1 84 ? 19.922 31.375 -11.664 1 83.12 84 SER A O 1
ATOM 694 N N . PRO A 1 85 ? 19.766 30.859 -13.836 1 79.88 85 PRO A N 1
ATOM 695 C CA . PRO A 1 85 ? 19.891 29.406 -13.609 1 79.88 85 PRO A CA 1
ATOM 696 C C . PRO A 1 85 ? 21.219 29.031 -12.953 1 79.88 85 PRO A C 1
ATOM 698 O O . PRO A 1 85 ? 21.297 28 -12.266 1 79.88 85 PRO A O 1
ATOM 701 N N . ASN A 1 86 ? 22.172 29.844 -13.094 1 78.69 86 ASN A N 1
ATOM 702 C CA . ASN A 1 86 ? 23.5 29.516 -12.562 1 78.69 86 ASN A CA 1
ATOM 703 C C . ASN A 1 86 ? 23.75 30.234 -11.242 1 78.69 86 ASN A C 1
ATOM 705 O O . ASN A 1 86 ? 24.875 30.219 -10.727 1 78.69 86 ASN A O 1
ATOM 709 N N . HIS A 1 87 ? 22.75 30.812 -10.781 1 80.06 87 HIS A N 1
ATOM 710 C CA . HIS A 1 87 ? 22.891 31.516 -9.508 1 80.06 87 HIS A CA 1
ATOM 711 C C . HIS A 1 87 ? 23.156 30.531 -8.367 1 80.06 87 HIS A C 1
ATOM 713 O O . HIS A 1 87 ? 22.672 29.406 -8.383 1 80.06 87 HIS A O 1
ATOM 719 N N . GLN A 1 88 ? 23.891 30.891 -7.398 1 81.12 88 GLN A N 1
ATOM 720 C CA . GLN A 1 88 ? 24.266 30.031 -6.27 1 81.12 88 GLN A CA 1
ATOM 721 C C . GLN A 1 88 ? 23.031 29.656 -5.441 1 81.12 88 GLN A C 1
ATOM 723 O O . GLN A 1 88 ? 23 28.609 -4.816 1 81.12 88 GLN A O 1
ATOM 728 N N . LEU A 1 89 ? 21.984 30.562 -5.625 1 90.69 89 LEU A N 1
ATOM 729 C CA . LEU A 1 89 ? 20.781 30.359 -4.824 1 90.69 89 LEU A CA 1
ATOM 730 C C . LEU A 1 89 ? 19.703 29.656 -5.637 1 90.69 89 LEU A C 1
ATOM 732 O O . LEU A 1 89 ? 18.578 29.438 -5.148 1 90.69 89 LEU A O 1
ATOM 736 N N . SER A 1 90 ? 20.016 29.219 -6.801 1 91.25 90 SER A N 1
ATOM 737 C CA . SER A 1 90 ? 19.031 28.641 -7.703 1 91.25 90 SER A CA 1
ATOM 738 C C . SER A 1 90 ? 18.453 27.344 -7.133 1 91.25 90 SER A C 1
ATOM 740 O O . SER A 1 90 ? 17.25 27.109 -7.23 1 91.25 90 SER A O 1
ATOM 742 N N . TYR A 1 91 ? 19.281 26.547 -6.562 1 92.5 91 TYR A N 1
ATOM 743 C CA . TYR A 1 91 ? 18.812 25.312 -5.949 1 92.5 91 TYR A CA 1
ATOM 744 C C . TYR A 1 91 ? 17.75 25.594 -4.891 1 92.5 91 TYR A C 1
ATOM 746 O O . TYR A 1 91 ? 16.688 24.984 -4.898 1 92.5 91 TYR A O 1
ATOM 754 N N . TYR A 1 92 ? 18.047 26.516 -4.098 1 93.5 92 TYR A N 1
ATOM 755 C CA . TYR A 1 92 ? 17.156 26.828 -2.994 1 93.5 92 TYR A CA 1
ATOM 756 C C . TYR A 1 92 ? 15.859 27.453 -3.502 1 93.5 92 TYR A C 1
ATOM 758 O O . TYR A 1 92 ? 14.781 27.188 -2.967 1 93.5 92 TYR A O 1
ATOM 766 N N . TYR A 1 93 ? 16.078 28.266 -4.461 1 94.69 93 TYR A N 1
ATOM 767 C CA . TYR A 1 93 ? 14.875 28.844 -5.066 1 94.69 93 TYR A CA 1
ATOM 768 C C . TYR A 1 93 ? 13.93 27.734 -5.543 1 94.69 93 TYR A C 1
ATOM 770 O O . TYR A 1 93 ? 12.742 27.734 -5.203 1 94.69 93 TYR A O 1
ATOM 778 N N . HIS A 1 94 ? 14.398 26.828 -6.281 1 94.94 94 HIS A N 1
ATOM 779 C CA . HIS A 1 94 ? 13.562 25.766 -6.844 1 94.94 94 HIS A CA 1
ATOM 780 C C . HIS A 1 94 ? 13.031 24.844 -5.754 1 94.94 94 HIS A C 1
ATOM 782 O O . HIS A 1 94 ? 11.875 24.422 -5.797 1 94.94 94 HIS A O 1
ATOM 788 N N . LEU A 1 95 ? 13.844 24.531 -4.797 1 96.12 95 LEU A N 1
ATOM 789 C CA . LEU A 1 95 ? 13.406 23.656 -3.711 1 96.12 95 LEU A CA 1
ATOM 790 C C . LEU A 1 95 ? 12.266 24.297 -2.924 1 96.12 95 LEU A C 1
ATOM 792 O O . LEU A 1 95 ? 11.242 23.656 -2.666 1 96.12 95 LEU A O 1
ATOM 796 N N . PHE A 1 96 ? 12.445 25.547 -2.572 1 97.44 96 PHE A N 1
ATOM 797 C CA . PHE A 1 96 ? 11.453 26.219 -1.753 1 97.44 96 PHE A CA 1
ATOM 798 C C . PHE A 1 96 ? 10.188 26.516 -2.559 1 97.44 96 PHE A C 1
ATOM 800 O O . PHE A 1 96 ? 9.078 26.469 -2.021 1 97.44 96 PHE A O 1
ATOM 807 N N . LYS A 1 97 ? 10.398 26.797 -3.809 1 97 97 LYS A N 1
ATOM 808 C CA . LYS A 1 97 ? 9.234 26.953 -4.668 1 97 97 LYS A CA 1
ATOM 809 C C . LYS A 1 97 ? 8.445 25.656 -4.773 1 97 97 LYS A C 1
ATOM 811 O O . LYS A 1 97 ? 7.211 25.672 -4.809 1 97 97 LYS A O 1
ATOM 816 N N . ALA A 1 98 ? 9.141 24.562 -4.875 1 97.81 98 ALA A N 1
ATOM 817 C CA . ALA A 1 98 ? 8.492 23.25 -4.906 1 97.81 98 ALA A CA 1
ATOM 818 C C . ALA A 1 98 ? 7.734 22.984 -3.607 1 97.81 98 ALA A C 1
ATOM 820 O O . ALA A 1 98 ? 6.625 22.453 -3.627 1 97.81 98 ALA A O 1
ATOM 821 N N . ILE A 1 99 ? 8.336 23.375 -2.514 1 97.44 99 ILE A N 1
ATOM 822 C CA . ILE A 1 99 ? 7.684 23.234 -1.217 1 97.44 99 ILE A CA 1
ATOM 823 C C . ILE A 1 99 ? 6.398 24.062 -1.189 1 97.44 99 ILE A C 1
ATOM 825 O O . ILE A 1 99 ? 5.344 23.562 -0.786 1 97.44 99 ILE A O 1
ATOM 829 N N . HIS A 1 100 ? 6.531 25.25 -1.641 1 97.12 100 HIS A N 1
ATOM 830 C CA . HIS A 1 100 ? 5.375 26.141 -1.708 1 97.12 100 HIS A CA 1
ATOM 831 C C . HIS A 1 100 ? 4.27 25.531 -2.572 1 97.12 100 HIS A C 1
ATOM 833 O O . HIS A 1 100 ? 3.104 25.531 -2.174 1 97.12 100 HIS A O 1
ATOM 839 N N . ALA A 1 101 ? 4.645 25.094 -3.719 1 96.25 101 ALA A N 1
ATOM 840 C CA . ALA A 1 101 ? 3.684 24.5 -4.648 1 96.25 101 ALA A CA 1
ATOM 841 C C . ALA A 1 101 ? 3.031 23.25 -4.047 1 96.25 101 ALA A C 1
ATOM 843 O O . ALA A 1 101 ? 1.845 23 -4.27 1 96.25 101 ALA A O 1
ATOM 844 N N . THR A 1 102 ? 3.764 22.422 -3.305 1 95.12 102 THR A N 1
ATOM 845 C CA . THR A 1 102 ? 3.215 21.266 -2.623 1 95.12 102 THR A CA 1
ATOM 846 C C . THR A 1 102 ? 2.164 21.672 -1.597 1 95.12 102 THR A C 1
ATOM 848 O O . THR A 1 102 ? 1.055 21.141 -1.583 1 95.12 102 THR A O 1
ATOM 851 N N . LEU A 1 103 ? 2.539 22.688 -0.792 1 92.12 103 LEU A N 1
ATOM 852 C CA . LEU A 1 103 ? 1.659 23.141 0.282 1 92.12 103 LEU A CA 1
ATOM 853 C C . LEU A 1 103 ? 0.404 23.797 -0.281 1 92.12 103 LEU A C 1
ATOM 855 O O . LEU A 1 103 ? -0.651 23.781 0.356 1 92.12 103 LEU A O 1
ATOM 859 N N . THR A 1 104 ? 0.511 24.297 -1.51 1 91.5 104 THR A N 1
ATOM 860 C CA . THR A 1 104 ? -0.643 24.922 -2.135 1 91.5 104 THR A CA 1
ATOM 861 C C . THR A 1 104 ? -1.311 23.984 -3.129 1 91.5 104 THR A C 1
ATOM 863 O O . THR A 1 104 ? -2.145 24.406 -3.932 1 91.5 104 THR A O 1
ATOM 866 N N . THR A 1 105 ? -0.901 22.703 -3.248 1 90.06 105 THR A N 1
ATOM 867 C CA . THR A 1 105 ? -1.516 21.578 -3.945 1 90.06 105 THR A CA 1
ATOM 868 C C . THR A 1 105 ? -1.446 21.781 -5.457 1 90.06 105 THR A C 1
ATOM 870 O O . THR A 1 105 ? -2.424 21.516 -6.168 1 90.06 105 THR A O 1
ATOM 873 N N . ASN A 1 106 ? -0.439 22.406 -5.84 1 93.12 106 ASN A N 1
ATOM 874 C CA . ASN A 1 106 ? -0.161 22.484 -7.27 1 93.12 106 ASN A CA 1
ATOM 875 C C . ASN A 1 106 ? 0.838 21.422 -7.711 1 93.12 106 ASN A C 1
ATOM 877 O O . ASN A 1 106 ? 2.047 21.656 -7.711 1 93.12 106 ASN A O 1
ATOM 881 N N . TYR A 1 107 ? 0.365 20.344 -8.156 1 93.5 107 TYR A N 1
ATOM 882 C CA . TYR A 1 107 ? 1.183 19.172 -8.438 1 93.5 107 TYR A CA 1
ATOM 883 C C . TYR A 1 107 ? 2.191 19.453 -9.539 1 93.5 107 TYR A C 1
ATOM 885 O O . TYR A 1 107 ? 3.385 19.188 -9.383 1 93.5 107 TYR A O 1
ATOM 893 N N . ASN A 1 108 ? 1.715 19.938 -10.617 1 95.31 108 ASN A N 1
ATOM 894 C CA . ASN A 1 108 ? 2.564 20.125 -11.789 1 95.31 108 ASN A CA 1
ATOM 895 C C . ASN A 1 108 ? 3.711 21.094 -11.5 1 95.31 108 ASN A C 1
ATOM 897 O O . ASN A 1 108 ? 4.859 20.828 -11.852 1 95.31 108 ASN A O 1
ATOM 901 N N . LEU A 1 109 ? 3.348 22.172 -10.883 1 96.5 109 LEU A N 1
ATOM 902 C CA . LEU A 1 109 ? 4.367 23.156 -10.555 1 96.5 109 LEU A CA 1
ATOM 903 C C . LEU A 1 109 ? 5.383 22.578 -9.57 1 96.5 109 LEU A C 1
ATOM 905 O O . LEU A 1 109 ? 6.59 22.812 -9.719 1 96.5 109 LEU A O 1
ATOM 909 N N . ALA A 1 110 ? 4.91 21.906 -8.531 1 97.31 110 ALA A N 1
ATOM 910 C CA . ALA A 1 110 ? 5.809 21.266 -7.574 1 97.31 110 ALA A CA 1
ATOM 911 C C . ALA A 1 110 ? 6.746 20.281 -8.266 1 97.31 110 ALA A C 1
ATOM 913 O O . ALA A 1 110 ? 7.965 20.328 -8.07 1 97.31 110 ALA A O 1
ATOM 914 N N . SER A 1 111 ? 6.195 19.438 -9.133 1 96.88 111 SER A N 1
ATOM 915 C CA . SER A 1 111 ? 6.973 18.438 -9.852 1 96.88 111 SER A CA 1
ATOM 916 C C . SER A 1 111 ? 8.062 19.078 -10.695 1 96.88 111 SER A C 1
ATOM 918 O O . SER A 1 111 ? 9.211 18.625 -10.688 1 96.88 111 SER A O 1
ATOM 920 N N . GLU A 1 112 ? 7.715 20.094 -11.383 1 97.44 112 GLU A N 1
ATOM 921 C CA . GLU A 1 112 ? 8.664 20.797 -12.234 1 97.44 112 GLU A CA 1
ATOM 922 C C . GLU A 1 112 ? 9.828 21.359 -11.422 1 97.44 112 GLU A C 1
ATOM 924 O O . GLU A 1 112 ? 10.992 21.203 -11.805 1 97.44 112 GLU A O 1
ATOM 929 N N . HIS A 1 113 ? 9.539 21.984 -10.367 1 97.25 113 HIS A N 1
ATOM 930 C CA . HIS A 1 113 ? 10.586 22.625 -9.586 1 97.25 113 HIS A CA 1
ATOM 931 C C . HIS A 1 113 ? 11.406 21.609 -8.805 1 97.25 113 HIS A C 1
ATOM 933 O O . HIS A 1 113 ? 12.609 21.812 -8.594 1 97.25 113 HIS A O 1
ATOM 939 N N . TYR A 1 114 ? 10.805 20.547 -8.352 1 97.19 114 TYR A N 1
ATOM 940 C CA . TYR A 1 114 ? 11.609 19.484 -7.746 1 97.19 114 TYR A CA 1
ATOM 941 C C . TYR A 1 114 ? 12.578 18.891 -8.758 1 97.19 114 TYR A C 1
ATOM 943 O O . TYR A 1 114 ? 13.711 18.547 -8.414 1 97.19 114 TYR A O 1
ATOM 951 N N . GLU A 1 115 ? 12.094 18.75 -9.969 1 96.19 115 GLU A N 1
ATOM 952 C CA . GLU A 1 115 ? 12.992 18.25 -11.008 1 96.19 115 GLU A CA 1
ATOM 953 C C . GLU A 1 115 ? 14.172 19.188 -11.219 1 96.19 115 GLU A C 1
ATOM 955 O O . GLU A 1 115 ? 15.312 18.75 -11.344 1 96.19 115 GLU A O 1
ATOM 960 N N . LYS A 1 116 ? 13.922 20.469 -11.305 1 94.06 116 LYS A N 1
ATOM 961 C CA . LYS A 1 116 ? 14.984 21.469 -11.453 1 94.06 116 LYS A CA 1
ATOM 962 C C . LYS A 1 116 ? 15.938 21.438 -10.258 1 94.06 116 LYS A C 1
ATOM 964 O O . LYS A 1 116 ? 17.156 21.516 -10.43 1 94.06 116 LYS A O 1
ATOM 969 N N . ALA A 1 117 ? 15.352 21.344 -9.078 1 94.5 117 ALA A N 1
ATOM 970 C CA . ALA A 1 117 ? 16.188 21.266 -7.883 1 94.5 117 ALA A CA 1
ATOM 971 C C . ALA A 1 117 ? 17.047 20.016 -7.895 1 94.5 117 ALA A C 1
ATOM 973 O O . ALA A 1 117 ? 18.219 20.062 -7.5 1 94.5 117 ALA A O 1
ATOM 974 N N . ALA A 1 118 ? 16.516 18.891 -8.344 1 93.81 118 ALA A N 1
ATOM 975 C CA . ALA A 1 118 ? 17.25 17.625 -8.406 1 93.81 118 ALA A CA 1
ATOM 976 C C . ALA A 1 118 ? 18.469 17.734 -9.312 1 93.81 118 ALA A C 1
ATOM 978 O O . ALA A 1 118 ? 19.547 17.219 -8.984 1 93.81 118 ALA A O 1
ATOM 979 N N . ARG A 1 119 ? 18.422 18.438 -10.391 1 91.19 119 ARG A N 1
ATOM 980 C CA . ARG A 1 119 ? 19.516 18.609 -11.336 1 91.19 119 ARG A CA 1
ATOM 981 C C . ARG A 1 119 ? 20.641 19.422 -10.719 1 91.19 119 ARG A C 1
ATOM 983 O O . ARG A 1 119 ? 21.812 19.172 -11 1 91.19 119 ARG A O 1
ATOM 990 N N . LEU A 1 120 ? 20.234 20.328 -9.906 1 89.62 120 LEU A N 1
ATOM 991 C CA . LEU A 1 120 ? 21.219 21.203 -9.281 1 89.62 120 LEU A CA 1
ATOM 992 C C . LEU A 1 120 ? 21.844 20.531 -8.062 1 89.62 120 LEU A C 1
ATOM 994 O O . LEU A 1 120 ? 22.953 20.891 -7.656 1 89.62 120 LEU A O 1
ATOM 998 N N . LEU A 1 121 ? 21.109 19.609 -7.492 1 88.69 121 LEU A N 1
ATOM 999 C CA . LEU A 1 121 ? 21.562 18.891 -6.297 1 88.69 121 LEU A CA 1
ATOM 1000 C C . LEU A 1 121 ? 22.75 18 -6.617 1 88.69 121 LEU A C 1
ATOM 1002 O O . LEU A 1 121 ? 23.625 17.781 -5.773 1 88.69 121 LEU A O 1
ATOM 1006 N N . VAL A 1 122 ? 22.75 17.391 -7.777 1 77 122 VAL A N 1
ATOM 1007 C CA . VAL A 1 122 ? 23.766 16.453 -8.203 1 77 122 VAL A CA 1
ATOM 1008 C C . VAL A 1 122 ? 25.156 17.062 -8.016 1 77 122 VAL A C 1
ATOM 1010 O O . VAL A 1 122 ? 26.109 16.375 -7.68 1 77 122 VAL A O 1
ATOM 1013 N N . ASN A 1 123 ? 25.125 18.328 -8 1 68.25 123 ASN A N 1
ATOM 1014 C CA . ASN A 1 123 ? 26.391 19.031 -7.863 1 68.25 123 ASN A CA 1
ATOM 1015 C C . ASN A 1 123 ? 26.703 19.344 -6.402 1 68.25 123 ASN A C 1
ATOM 1017 O O . ASN A 1 123 ? 27.797 19.812 -6.082 1 68.25 123 ASN A O 1
ATOM 1021 N N . ALA A 1 124 ? 25.688 19.094 -5.68 1 64.5 124 ALA A N 1
ATOM 1022 C CA . ALA A 1 124 ? 25.812 19.453 -4.27 1 64.5 124 ALA A CA 1
ATOM 1023 C C . ALA A 1 124 ? 26.5 18.344 -3.479 1 64.5 124 ALA A C 1
ATOM 1025 O O . ALA A 1 124 ? 26.297 17.156 -3.742 1 64.5 124 ALA A O 1
ATOM 1026 N N . ILE A 1 125 ? 27.406 18.703 -2.68 1 65.56 125 ILE A N 1
ATOM 1027 C CA . ILE A 1 125 ? 28.266 17.766 -1.979 1 65.56 125 ILE A CA 1
ATOM 1028 C C . ILE A 1 125 ? 27.672 17.453 -0.605 1 65.56 125 ILE A C 1
ATOM 1030 O O . ILE A 1 125 ? 28.031 16.438 0.008 1 65.56 125 ILE A O 1
ATOM 1034 N N . ASP A 1 126 ? 26.625 18.078 -0.172 1 83.69 126 ASP A N 1
ATOM 1035 C CA . ASP A 1 126 ? 26.297 17.906 1.239 1 83.69 126 ASP A CA 1
ATOM 1036 C C . ASP A 1 126 ? 25.203 16.844 1.428 1 83.69 126 ASP A C 1
ATOM 1038 O O . ASP A 1 126 ? 24.094 17 0.934 1 83.69 126 ASP A O 1
ATOM 1042 N N . ASP A 1 127 ? 25.562 15.75 2.121 1 88.94 127 ASP A N 1
ATOM 1043 C CA . ASP A 1 127 ? 24.672 14.625 2.391 1 88.94 127 ASP A CA 1
ATOM 1044 C C . ASP A 1 127 ? 23.406 15.078 3.133 1 88.94 127 ASP A C 1
ATOM 1046 O O . ASP A 1 127 ? 22.328 14.539 2.92 1 88.94 127 ASP A O 1
ATOM 1050 N N . LEU A 1 128 ? 23.609 16.109 3.857 1 91.31 128 LEU A N 1
ATOM 1051 C CA . LEU A 1 128 ? 22.469 16.578 4.629 1 91.31 128 LEU A CA 1
ATOM 1052 C C . LEU A 1 128 ? 21.453 17.266 3.729 1 91.31 128 LEU A C 1
ATOM 1054 O O . LEU A 1 128 ? 20.25 17.172 3.959 1 91.31 128 LEU A O 1
ATOM 1058 N N . GLU A 1 129 ? 21.938 17.938 2.699 1 92.38 129 GLU A N 1
ATOM 1059 C CA . GLU A 1 129 ? 21.047 18.547 1.719 1 92.38 129 GLU A CA 1
ATOM 1060 C C . GLU A 1 129 ? 20.312 17.469 0.905 1 92.38 129 GLU A C 1
ATOM 1062 O O . GLU A 1 129 ? 19.156 17.641 0.531 1 92.38 129 GLU A O 1
ATOM 1067 N N . LYS A 1 130 ? 21.062 16.422 0.666 1 93.56 130 LYS A N 1
ATOM 1068 C CA . LYS A 1 130 ? 20.406 15.305 -0.015 1 93.56 130 LYS A CA 1
ATOM 1069 C C . LYS A 1 130 ? 19.297 14.711 0.839 1 93.56 130 LYS A C 1
ATOM 1071 O O . LYS A 1 130 ? 18.234 14.352 0.323 1 93.56 130 LYS A O 1
ATOM 1076 N N . GLY A 1 131 ? 19.578 14.594 2.125 1 95.44 131 GLY A N 1
ATOM 1077 C CA . GLY A 1 131 ? 18.531 14.164 3.047 1 95.44 131 GLY A CA 1
ATOM 1078 C C . GLY A 1 131 ? 17.312 15.055 3.023 1 95.44 131 GLY A C 1
ATOM 1079 O O . GLY A 1 131 ? 16.188 14.562 2.928 1 95.44 131 GLY A O 1
ATOM 1080 N N . GLU A 1 132 ? 17.562 16.328 3.088 1 95.81 132 GLU A N 1
ATOM 1081 C CA . GLU A 1 132 ? 16.469 17.297 3.066 1 95.81 132 GLU A CA 1
ATOM 1082 C C . GLU A 1 132 ? 15.672 17.188 1.769 1 95.81 132 GLU A C 1
ATOM 1084 O O . GLU A 1 132 ? 14.438 17.203 1.789 1 95.81 132 GLU A O 1
ATOM 1089 N N . PHE A 1 133 ? 16.406 17.125 0.682 1 96.12 133 PHE A N 1
ATOM 1090 C CA . PHE A 1 133 ? 15.742 17.016 -0.612 1 96.12 133 PHE A CA 1
ATOM 1091 C C . PHE A 1 133 ? 14.852 15.781 -0.657 1 96.12 133 PHE A C 1
ATOM 1093 O O . PHE A 1 133 ? 13.68 15.867 -1.051 1 96.12 133 PHE A O 1
ATOM 1100 N N . ASN A 1 134 ? 15.367 14.641 -0.267 1 96.94 134 ASN A N 1
ATOM 1101 C CA . ASN A 1 134 ? 14.602 13.398 -0.283 1 96.94 134 ASN A CA 1
ATOM 1102 C C . ASN A 1 134 ? 13.406 13.469 0.659 1 96.94 134 ASN A C 1
ATOM 1104 O O . ASN A 1 134 ? 12.336 12.938 0.35 1 96.94 134 ASN A O 1
ATOM 1108 N N . TYR A 1 135 ? 13.594 14.117 1.747 1 97.62 135 TYR A N 1
ATOM 1109 C CA . TYR A 1 135 ? 12.484 14.273 2.684 1 97.62 135 TYR A CA 1
ATOM 1110 C C . TYR A 1 135 ? 11.367 15.102 2.068 1 97.62 135 TYR A C 1
ATOM 1112 O O . TYR A 1 135 ? 10.188 14.758 2.189 1 97.62 135 TYR A O 1
ATOM 1120 N N . ARG A 1 136 ? 11.773 16.141 1.442 1 97.38 136 ARG A N 1
ATOM 1121 C CA . ARG A 1 136 ? 10.773 17 0.812 1 97.38 136 ARG A CA 1
ATOM 1122 C C . ARG A 1 136 ? 10.07 16.281 -0.332 1 97.38 136 ARG A C 1
ATOM 1124 O O . ARG A 1 136 ? 8.867 16.453 -0.538 1 97.38 136 ARG A O 1
ATOM 1131 N N . MET A 1 137 ? 10.828 15.477 -1.027 1 97.5 137 MET A N 1
ATOM 1132 C CA . MET A 1 137 ? 10.234 14.641 -2.066 1 97.5 137 MET A CA 1
ATOM 1133 C C . MET A 1 137 ? 9.211 13.68 -1.469 1 97.5 137 MET A C 1
ATOM 1135 O O . MET A 1 137 ? 8.148 13.445 -2.053 1 97.5 137 MET A O 1
ATOM 1139 N N . ALA A 1 138 ? 9.555 13.117 -0.342 1 97.88 138 ALA A N 1
ATOM 1140 C CA . ALA A 1 138 ? 8.641 12.203 0.332 1 97.88 138 ALA A CA 1
ATOM 1141 C C . ALA A 1 138 ? 7.324 12.891 0.681 1 97.88 138 ALA A C 1
ATOM 1143 O O . ALA A 1 138 ? 6.246 12.344 0.453 1 97.88 138 ALA A O 1
ATOM 1144 N N . ILE A 1 139 ? 7.457 14.078 1.171 1 96.12 139 ILE A N 1
ATOM 1145 C CA . ILE A 1 139 ? 6.281 14.859 1.535 1 96.12 139 ILE A CA 1
ATOM 1146 C C . ILE A 1 139 ? 5.453 15.148 0.287 1 96.12 139 ILE A C 1
ATOM 1148 O O . ILE A 1 139 ? 4.223 15.047 0.31 1 96.12 139 ILE A O 1
ATOM 1152 N N . PHE A 1 140 ? 6.113 15.523 -0.787 1 96.81 140 PHE A N 1
ATOM 1153 C CA . PHE A 1 140 ? 5.473 15.82 -2.061 1 96.81 140 PHE A CA 1
ATOM 1154 C C . PHE A 1 140 ? 4.66 14.625 -2.549 1 96.81 140 PHE A C 1
ATOM 1156 O O . PHE A 1 140 ? 3.469 14.75 -2.838 1 96.81 140 PHE A O 1
ATOM 1163 N N . TYR A 1 141 ? 5.246 13.469 -2.506 1 95.69 141 TYR A N 1
ATOM 1164 C CA . TYR A 1 141 ? 4.582 12.273 -3.004 1 95.69 141 TYR A CA 1
ATOM 1165 C C . TYR A 1 141 ? 3.447 11.859 -2.078 1 95.69 141 TYR A C 1
ATOM 1167 O O . TYR A 1 141 ? 2.381 11.438 -2.539 1 95.69 141 TYR A O 1
ATOM 1175 N N . TYR A 1 142 ? 3.666 11.945 -0.875 1 94.31 142 TYR A N 1
ATOM 1176 C CA . TYR A 1 142 ? 2.59 11.609 0.052 1 94.31 142 TYR A CA 1
ATOM 1177 C C . TYR A 1 142 ? 1.398 12.539 -0.136 1 94.31 142 TYR A C 1
ATOM 1179 O O . TYR A 1 142 ? 0.249 12.094 -0.14 1 94.31 142 TYR A O 1
ATOM 1187 N N . HIS A 1 143 ? 1.742 13.75 -0.258 1 89.94 143 HIS A N 1
ATOM 1188 C CA . HIS A 1 143 ? 0.708 14.773 -0.397 1 89.94 143 HIS A CA 1
ATOM 1189 C C . HIS A 1 143 ? -0.17 14.5 -1.614 1 89.94 143 HIS A C 1
ATOM 1191 O O . HIS A 1 143 ? -1.377 14.75 -1.583 1 89.94 143 HIS A O 1
ATOM 1197 N N . PHE A 1 144 ? 0.367 14.086 -2.584 1 90.56 144 PHE A N 1
ATOM 1198 C CA . PHE A 1 144 ? -0.382 13.859 -3.814 1 90.56 144 PHE A CA 1
ATOM 1199 C C . PHE A 1 144 ? -0.677 12.375 -4.004 1 90.56 144 PHE A C 1
ATOM 1201 O O . PHE A 1 144 ? -0.717 11.883 -5.133 1 90.56 144 PHE A O 1
ATOM 1208 N N . TYR A 1 145 ? -0.736 11.578 -2.979 1 87.94 145 TYR A N 1
ATOM 1209 C CA . TYR A 1 145 ? -1.307 10.242 -2.865 1 87.94 145 TYR A CA 1
ATOM 1210 C C . TYR A 1 145 ? -0.491 9.234 -3.662 1 87.94 145 TYR A C 1
ATOM 1212 O O . TYR A 1 145 ? -1.052 8.406 -4.387 1 87.94 145 TYR A O 1
ATOM 1220 N N . GLN A 1 146 ? 0.757 9.422 -3.547 1 92.56 146 GLN A N 1
ATOM 1221 C CA . GLN A 1 146 ? 1.69 8.438 -4.09 1 92.56 146 GLN A CA 1
ATOM 1222 C C . GLN A 1 146 ? 2.561 7.84 -2.986 1 92.56 146 GLN A C 1
ATOM 1224 O O . GLN A 1 146 ? 3.73 8.195 -2.85 1 92.56 146 GLN A O 1
ATOM 1229 N N . PRO A 1 147 ? 1.958 6.906 -2.289 1 94.69 147 PRO A N 1
ATOM 1230 C CA . PRO A 1 147 ? 2.588 6.434 -1.054 1 94.69 147 PRO A CA 1
ATOM 1231 C C . PRO A 1 147 ? 3.85 5.613 -1.312 1 94.69 147 PRO A C 1
ATOM 1233 O O . PRO A 1 147 ? 4.789 5.648 -0.512 1 94.69 147 PRO A O 1
ATOM 1236 N N . ILE A 1 148 ? 3.949 4.863 -2.391 1 93.38 148 ILE A N 1
ATOM 1237 C CA . ILE A 1 148 ? 5.109 4.023 -2.668 1 93.38 148 ILE A CA 1
ATOM 1238 C C . ILE A 1 148 ? 6.348 4.898 -2.848 1 93.38 148 ILE A C 1
ATOM 1240 O O . ILE A 1 148 ? 7.395 4.637 -2.248 1 93.38 148 ILE A O 1
ATOM 1244 N N . GLU A 1 149 ? 6.207 5.961 -3.684 1 94.38 149 GLU A N 1
ATOM 1245 C CA . GLU A 1 149 ? 7.309 6.902 -3.873 1 94.38 149 GLU A CA 1
ATOM 1246 C C . GLU A 1 149 ? 7.66 7.609 -2.566 1 94.38 149 GLU A C 1
ATOM 1248 O O . GLU A 1 149 ? 8.836 7.824 -2.27 1 94.38 149 GLU A O 1
ATOM 1253 N N . ALA A 1 150 ? 6.598 7.973 -1.834 1 96.69 150 ALA A N 1
ATOM 1254 C CA . ALA A 1 150 ? 6.832 8.617 -0.543 1 96.69 150 ALA A CA 1
ATOM 1255 C C . ALA A 1 150 ? 7.691 7.738 0.361 1 96.69 150 ALA A C 1
ATOM 1257 O O . ALA A 1 150 ? 8.633 8.219 0.999 1 96.69 150 ALA A O 1
ATOM 1258 N N . ILE A 1 151 ? 7.379 6.469 0.39 1 96.25 151 ILE A N 1
ATOM 1259 C CA . ILE A 1 151 ? 8.117 5.52 1.209 1 96.25 151 ILE A CA 1
ATOM 1260 C C . ILE A 1 151 ? 9.57 5.449 0.737 1 96.25 151 ILE A C 1
ATOM 1262 O O . ILE A 1 151 ? 10.492 5.477 1.551 1 96.25 151 ILE A O 1
ATOM 1266 N N . GLU A 1 152 ? 9.781 5.367 -0.529 1 93.94 152 GLU A N 1
ATOM 1267 C CA . GLU A 1 152 ? 11.125 5.289 -1.098 1 93.94 152 GLU A CA 1
ATOM 1268 C C . GLU A 1 152 ? 11.969 6.496 -0.692 1 93.94 152 GLU A C 1
ATOM 1270 O O . GLU A 1 152 ? 13.078 6.344 -0.176 1 93.94 152 GLU A O 1
ATOM 1275 N N . TYR A 1 153 ? 11.445 7.676 -0.879 1 96.69 153 TYR A N 1
ATOM 1276 C CA . TYR A 1 153 ? 12.188 8.906 -0.62 1 96.69 153 TYR A CA 1
ATOM 1277 C C . TYR A 1 153 ? 12.375 9.125 0.877 1 96.69 153 TYR A C 1
ATOM 1279 O O . TYR A 1 153 ? 13.422 9.602 1.313 1 96.69 153 TYR A O 1
ATOM 1287 N N . ALA A 1 154 ? 11.359 8.797 1.659 1 97.69 154 ALA A N 1
ATOM 1288 C CA . ALA A 1 154 ? 11.5 8.93 3.107 1 97.69 154 ALA A CA 1
ATOM 1289 C C . ALA A 1 154 ? 12.578 7.996 3.641 1 97.69 154 ALA A C 1
ATOM 1291 O O . ALA A 1 154 ? 13.344 8.367 4.531 1 97.69 154 ALA A O 1
ATOM 1292 N N . THR A 1 155 ? 12.594 6.793 3.113 1 95.56 155 THR A N 1
ATOM 1293 C CA . THR A 1 155 ? 13.602 5.82 3.518 1 95.56 155 THR A CA 1
ATOM 1294 C C . THR A 1 155 ? 15 6.309 3.16 1 95.56 155 THR A C 1
ATOM 1296 O O . THR A 1 155 ? 15.922 6.219 3.973 1 95.56 155 THR A O 1
ATOM 1299 N N . LYS A 1 156 ? 15.164 6.824 1.941 1 94.81 156 LYS A N 1
ATOM 1300 C CA . LYS A 1 156 ? 16.438 7.379 1.523 1 94.81 156 LYS A CA 1
ATOM 1301 C C . LYS A 1 156 ? 16.859 8.547 2.416 1 94.81 156 LYS A C 1
ATOM 1303 O O . LYS A 1 156 ? 18.016 8.648 2.814 1 94.81 156 LYS A O 1
ATOM 1308 N N . ALA A 1 157 ? 15.906 9.469 2.645 1 97.31 157 ALA A N 1
ATOM 1309 C CA . ALA A 1 157 ? 16.188 10.602 3.521 1 97.31 157 ALA A CA 1
ATOM 1310 C C . ALA A 1 157 ? 16.672 10.133 4.887 1 97.31 157 ALA A C 1
ATOM 1312 O O . ALA A 1 157 ? 17.672 10.648 5.398 1 97.31 157 ALA A O 1
ATOM 1313 N N . LYS A 1 158 ? 16.016 9.18 5.441 1 97.06 158 LYS A N 1
ATOM 1314 C CA . LYS A 1 158 ? 16.344 8.648 6.762 1 97.06 158 LYS A CA 1
ATOM 1315 C C . LYS A 1 158 ? 17.781 8.109 6.789 1 97.06 158 LYS A C 1
ATOM 1317 O O . LYS A 1 158 ? 18.484 8.281 7.781 1 97.06 158 LYS A O 1
ATOM 1322 N N . GLU A 1 159 ? 18.188 7.453 5.746 1 94.62 159 GLU A N 1
ATOM 1323 C CA . GLU A 1 159 ? 19.531 6.895 5.664 1 94.62 159 GLU A CA 1
ATOM 1324 C C . GLU A 1 159 ? 20.578 7.984 5.797 1 94.62 159 GLU A C 1
ATOM 1326 O O . GLU A 1 159 ? 21.641 7.762 6.383 1 94.62 159 GLU A O 1
ATOM 1331 N N . PHE A 1 160 ? 20.328 9.148 5.242 1 95.06 160 PHE A N 1
ATOM 1332 C CA . PHE A 1 160 ? 21.25 10.266 5.355 1 95.06 160 PHE A CA 1
ATOM 1333 C C . PHE A 1 160 ? 21.266 10.812 6.781 1 95.06 160 PHE A C 1
ATOM 1335 O O . PHE A 1 160 ? 22.328 11.109 7.328 1 95.06 160 PHE A O 1
ATOM 1342 N N . PHE A 1 161 ? 20.109 10.898 7.395 1 96.62 161 PHE A N 1
ATOM 1343 C CA . PHE A 1 161 ? 19.984 11.594 8.672 1 96.62 161 PHE A CA 1
ATOM 1344 C C . PHE A 1 161 ? 20.469 10.703 9.812 1 96.62 161 PHE A C 1
ATOM 1346 O O . PHE A 1 161 ? 21.016 11.195 10.805 1 96.62 161 PHE A O 1
ATOM 1353 N N . ILE A 1 162 ? 20.297 9.422 9.688 1 95.25 162 ILE A N 1
ATOM 1354 C CA . ILE A 1 162 ? 20.656 8.516 10.766 1 95.25 162 ILE A CA 1
ATOM 1355 C C . ILE A 1 162 ? 22.172 8.562 11 1 95.25 162 ILE A C 1
ATOM 1357 O O . ILE A 1 162 ? 22.641 8.336 12.117 1 95.25 162 ILE A O 1
ATOM 1361 N N . LYS A 1 163 ? 22.906 8.906 10.008 1 92.88 163 LYS A N 1
ATOM 1362 C CA . LYS A 1 163 ? 24.375 8.938 10.078 1 92.88 163 LYS A CA 1
ATOM 1363 C C . LYS A 1 163 ? 24.875 10.266 10.641 1 92.88 163 LYS A C 1
ATOM 1365 O O . LYS A 1 163 ? 26.062 10.406 10.938 1 92.88 163 LYS A O 1
ATOM 1370 N N . ALA A 1 164 ? 24.016 11.188 10.773 1 92.44 164 ALA A N 1
ATOM 1371 C CA . ALA A 1 164 ? 24.422 12.539 11.156 1 92.44 164 ALA A CA 1
ATOM 1372 C C . ALA A 1 164 ? 24 12.852 12.594 1 92.44 164 ALA A C 1
ATOM 1374 O O . ALA A 1 164 ? 22.875 12.547 12.992 1 92.44 164 ALA A O 1
ATOM 1375 N N . VAL A 1 165 ? 24.938 13.438 13.273 1 91.12 165 VAL A N 1
ATOM 1376 C CA . VAL A 1 165 ? 24.656 13.82 14.656 1 91.12 165 VAL A CA 1
ATOM 1377 C C . VAL A 1 165 ? 23.812 15.094 14.664 1 91.12 165 VAL A C 1
ATOM 1379 O O . VAL A 1 165 ? 24.078 16.031 13.922 1 91.12 165 VAL A O 1
ATOM 1382 N N . GLY A 1 166 ? 22.781 15.133 15.492 1 91.56 166 GLY A N 1
ATOM 1383 C CA . GLY A 1 166 ? 21.969 16.328 15.641 1 91.56 166 GLY A CA 1
ATOM 1384 C C . GLY A 1 166 ? 20.75 16.344 14.719 1 91.56 166 GLY A C 1
ATOM 1385 O O . GLY A 1 166 ? 20.062 17.359 14.625 1 91.56 166 GLY A O 1
ATOM 1386 N N . TYR A 1 167 ? 20.562 15.25 14.047 1 94.88 167 TYR A N 1
ATOM 1387 C CA . TYR A 1 167 ? 19.469 15.195 13.078 1 94.88 167 TYR A CA 1
ATOM 1388 C C . TYR A 1 167 ? 18.438 14.156 13.492 1 94.88 167 TYR A C 1
ATOM 1390 O O . TYR A 1 167 ? 17.766 13.578 12.633 1 94.88 167 TYR A O 1
ATOM 1398 N N . GLU A 1 168 ? 18.266 13.93 14.789 1 94.81 168 GLU A N 1
ATOM 1399 C CA . GLU A 1 168 ? 17.297 12.969 15.32 1 94.81 168 GLU A CA 1
ATOM 1400 C C . GLU A 1 168 ? 15.867 13.367 14.984 1 94.81 168 GLU A C 1
ATOM 1402 O O . GLU A 1 168 ? 15.031 12.516 14.688 1 94.81 168 GLU A O 1
ATOM 1407 N N . LYS A 1 169 ? 15.633 14.617 15.016 1 94.38 169 LYS A N 1
ATOM 1408 C CA . LYS A 1 169 ? 14.305 15.102 14.68 1 94.38 169 LYS A CA 1
ATOM 1409 C C . LYS A 1 169 ? 13.969 14.805 13.219 1 94.38 169 LYS A C 1
ATOM 1411 O O . LYS A 1 169 ? 12.82 14.508 12.883 1 94.38 169 LYS A O 1
ATOM 1416 N N . ASN A 1 170 ? 14.977 14.93 12.375 1 95.88 170 ASN A N 1
ATOM 1417 C CA . ASN A 1 170 ? 14.805 14.602 10.969 1 95.88 170 ASN A CA 1
ATOM 1418 C C . ASN A 1 170 ? 14.461 13.125 10.781 1 95.88 170 ASN A C 1
ATOM 1420 O O . ASN A 1 170 ? 13.609 12.781 9.961 1 95.88 170 ASN A O 1
ATOM 1424 N N . VAL A 1 171 ? 15.125 12.32 11.57 1 97.12 171 VAL A N 1
ATOM 1425 C CA . VAL A 1 171 ? 14.836 10.891 11.531 1 97.12 171 VAL A CA 1
ATOM 1426 C C . VAL A 1 171 ? 13.391 10.641 11.945 1 97.12 171 VAL A C 1
ATOM 1428 O O . VAL A 1 171 ? 12.664 9.891 11.289 1 97.12 171 VAL A O 1
ATOM 1431 N N . ALA A 1 172 ? 12.945 11.312 12.969 1 96.88 172 ALA A N 1
ATOM 1432 C CA . ALA A 1 172 ? 11.57 11.18 13.453 1 96.88 172 ALA A CA 1
ATOM 1433 C C . ALA A 1 172 ? 10.578 11.648 12.398 1 96.88 172 ALA A C 1
ATOM 1435 O O . ALA A 1 172 ? 9.516 11.039 12.219 1 96.88 172 ALA A O 1
ATOM 1436 N N . SER A 1 173 ? 10.914 12.703 11.719 1 96.06 173 SER A N 1
ATOM 1437 C CA . SER A 1 173 ? 10.055 13.203 10.648 1 96.06 173 SER A CA 1
ATOM 1438 C C . SER A 1 173 ? 9.922 12.188 9.523 1 96.06 173 SER A C 1
ATOM 1440 O O . SER A 1 173 ? 8.828 11.984 8.992 1 96.06 173 SER A O 1
ATOM 1442 N N . CYS A 1 174 ? 11.047 11.594 9.195 1 97.81 174 CYS A N 1
ATOM 1443 C CA . CYS A 1 174 ? 11.008 10.555 8.172 1 97.81 174 CYS A CA 1
ATOM 1444 C C . CYS A 1 174 ? 10.148 9.383 8.625 1 97.81 174 CYS A C 1
ATOM 1446 O O . CYS A 1 174 ? 9.344 8.859 7.848 1 97.81 174 CYS A O 1
ATOM 1448 N N . GLU A 1 175 ? 10.273 9 9.883 1 97.81 175 GLU A N 1
ATOM 1449 C CA . GLU A 1 175 ? 9.453 7.926 10.445 1 97.81 175 GLU A CA 1
ATOM 1450 C C . GLU A 1 175 ? 7.973 8.273 10.398 1 97.81 175 GLU A C 1
ATOM 1452 O O . GLU A 1 175 ? 7.133 7.418 10.117 1 97.81 175 GLU A O 1
ATOM 1457 N N . SER A 1 176 ? 7.691 9.477 10.648 1 96.44 176 SER A N 1
ATOM 1458 C CA . SER A 1 176 ? 6.309 9.945 10.625 1 96.44 176 SER A CA 1
ATOM 1459 C C . SER A 1 176 ? 5.715 9.844 9.227 1 96.44 176 SER A C 1
ATOM 1461 O O . SER A 1 176 ? 4.582 9.383 9.055 1 96.44 176 SER A O 1
ATOM 1463 N N . VAL A 1 177 ? 6.492 10.266 8.258 1 96.62 177 VAL A N 1
ATOM 1464 C CA . VAL A 1 177 ? 6.027 10.203 6.871 1 96.62 177 VAL A CA 1
ATOM 1465 C C . VAL A 1 177 ? 5.832 8.742 6.457 1 96.62 177 VAL A C 1
ATOM 1467 O O . VAL A 1 177 ? 4.855 8.406 5.781 1 96.62 177 VAL A O 1
ATOM 1470 N N . LEU A 1 178 ? 6.742 7.871 6.863 1 97.5 178 LEU A N 1
ATOM 1471 C CA . LEU A 1 178 ? 6.598 6.441 6.602 1 97.5 178 LEU A CA 1
ATOM 1472 C C . LEU A 1 178 ? 5.32 5.898 7.238 1 97.5 178 LEU A C 1
ATOM 1474 O O . LEU A 1 178 ? 4.559 5.18 6.59 1 97.5 178 LEU A O 1
ATOM 1478 N N . GLY A 1 179 ? 5.109 6.285 8.484 1 96.56 179 GLY A N 1
ATOM 1479 C CA . GLY A 1 179 ? 3.887 5.875 9.148 1 96.56 179 GLY A CA 1
ATOM 1480 C C . GLY A 1 179 ? 2.631 6.281 8.406 1 96.56 179 GLY A C 1
ATOM 1481 O O . GLY A 1 179 ? 1.731 5.465 8.203 1 96.56 179 GLY A O 1
ATOM 1482 N N . ALA A 1 180 ? 2.613 7.48 7.969 1 94.56 180 ALA A N 1
ATOM 1483 C CA . ALA A 1 180 ? 1.457 8 7.242 1 94.56 180 ALA A CA 1
ATOM 1484 C C . ALA A 1 180 ? 1.245 7.246 5.934 1 94.56 180 ALA A C 1
ATOM 1486 O O . ALA A 1 180 ? 0.112 6.906 5.582 1 94.56 180 ALA A O 1
ATOM 1487 N N . ALA A 1 181 ? 2.314 7.016 5.219 1 95.56 181 ALA A N 1
ATOM 1488 C CA . ALA A 1 181 ? 2.234 6.277 3.959 1 95.56 181 ALA A CA 1
ATOM 1489 C C . ALA A 1 181 ? 1.729 4.855 4.184 1 95.56 181 ALA A C 1
ATOM 1491 O O . ALA A 1 181 ? 0.922 4.348 3.404 1 95.56 181 ALA A O 1
ATOM 1492 N N . PHE A 1 182 ? 2.186 4.227 5.258 1 95.19 182 PHE A N 1
ATOM 1493 C CA . PHE A 1 182 ? 1.766 2.865 5.574 1 95.19 182 PHE A CA 1
ATOM 1494 C C . PHE A 1 182 ? 0.282 2.824 5.922 1 95.19 182 PHE A C 1
ATOM 1496 O O . PHE A 1 182 ? -0.419 1.876 5.559 1 95.19 182 PHE A O 1
ATOM 1503 N N . VAL A 1 183 ? -0.185 3.822 6.582 1 93 183 VAL A N 1
ATOM 1504 C CA . VAL A 1 183 ? -1.609 3.898 6.891 1 93 183 VAL A CA 1
ATOM 1505 C C . VAL A 1 183 ? -2.414 3.979 5.594 1 93 183 VAL A C 1
ATOM 1507 O O . VAL A 1 183 ? -3.428 3.295 5.441 1 93 183 VAL A O 1
ATOM 1510 N N . TYR A 1 184 ? -1.9 4.832 4.727 1 90.62 184 TYR A N 1
ATOM 1511 C CA . TYR A 1 184 ? -2.562 4.992 3.436 1 90.62 184 TYR A CA 1
ATOM 1512 C C . TYR A 1 184 ? -2.662 3.656 2.707 1 90.62 184 TYR A C 1
ATOM 1514 O O . TYR A 1 184 ? -3.664 3.375 2.045 1 90.62 184 TYR A O 1
ATOM 1522 N N . LEU A 1 185 ? -1.665 2.871 2.867 1 92.69 185 LEU A N 1
ATOM 1523 C CA . LEU A 1 185 ? -1.598 1.575 2.201 1 92.69 185 LEU A CA 1
ATOM 1524 C C . LEU A 1 185 ? -2.246 0.49 3.055 1 92.69 185 LEU A C 1
ATOM 1526 O O . LEU A 1 185 ? -2.152 -0.696 2.732 1 92.69 185 LEU A O 1
ATOM 1530 N N . LYS A 1 186 ? -2.781 0.843 4.168 1 90.44 186 LYS A N 1
ATOM 1531 C CA . LYS A 1 186 ? -3.492 -0.026 5.105 1 90.44 186 LYS A CA 1
ATOM 1532 C C . LYS A 1 186 ? -2.553 -1.063 5.711 1 90.44 186 LYS A C 1
ATOM 1534 O O . LYS A 1 186 ? -2.947 -2.209 5.938 1 90.44 186 LYS A O 1
ATOM 1539 N N . GLN A 1 187 ? -1.304 -0.69 5.789 1 92.94 187 GLN A N 1
ATOM 1540 C CA . GLN A 1 187 ? -0.312 -1.479 6.512 1 92.94 187 GLN A CA 1
ATOM 1541 C C . GLN A 1 187 ? -0.155 -0.982 7.945 1 92.94 187 GLN A C 1
ATOM 1543 O O . GLN A 1 187 ? 0.831 -0.319 8.273 1 92.94 187 GLN A O 1
ATOM 1548 N N . TYR A 1 188 ? -1.035 -1.352 8.836 1 93.31 188 TYR A N 1
ATOM 1549 C CA . TYR A 1 188 ? -1.252 -0.706 10.125 1 93.31 188 TYR A CA 1
ATOM 1550 C C . TYR A 1 188 ? -0.181 -1.118 11.125 1 93.31 188 TYR A C 1
ATOM 1552 O O . TYR A 1 188 ? 0.263 -0.304 11.945 1 93.31 188 TYR A O 1
ATOM 1560 N N . GLU A 1 189 ? 0.232 -2.393 11.055 1 92.12 189 GLU A N 1
ATOM 1561 C CA . GLU A 1 189 ? 1.263 -2.848 11.977 1 92.12 189 GLU A CA 1
ATOM 1562 C C . GLU A 1 189 ? 2.57 -2.09 11.766 1 92.12 189 GLU A C 1
ATOM 1564 O O . GLU A 1 189 ? 3.189 -1.628 12.727 1 92.12 189 GLU A O 1
ATOM 1569 N N . GLN A 1 190 ? 2.889 -1.986 10.508 1 93.88 190 GLN A N 1
ATOM 1570 C CA . GLN A 1 190 ? 4.105 -1.25 10.188 1 93.88 190 GLN A CA 1
ATOM 1571 C C . GLN A 1 190 ? 3.957 0.233 10.516 1 93.88 190 GLN A C 1
ATOM 1573 O O . GLN A 1 190 ? 4.902 0.87 10.984 1 93.88 190 GLN A O 1
ATOM 1578 N N . ALA A 1 191 ? 2.822 0.812 10.258 1 96.06 191 ALA A N 1
ATOM 1579 C CA . ALA A 1 191 ? 2.553 2.213 10.578 1 96.06 191 ALA A CA 1
ATOM 1580 C C . ALA A 1 191 ? 2.727 2.479 12.07 1 96.06 191 ALA A C 1
ATOM 1582 O O . ALA A 1 191 ? 3.363 3.459 12.461 1 96.06 191 ALA A O 1
ATOM 1583 N N . GLU A 1 192 ? 2.172 1.611 12.898 1 95.69 192 GLU A N 1
ATOM 1584 C CA . GLU A 1 192 ? 2.285 1.732 14.344 1 95.69 192 GLU A CA 1
ATOM 1585 C C . GLU A 1 192 ? 3.746 1.742 14.789 1 95.69 192 GLU A C 1
ATOM 1587 O O . GLU A 1 192 ? 4.137 2.549 15.633 1 95.69 192 GLU A O 1
ATOM 1592 N N . GLU A 1 193 ? 4.516 0.819 14.211 1 96.38 193 GLU A N 1
ATOM 1593 C CA . GLU A 1 193 ? 5.938 0.746 14.539 1 96.38 193 GLU A CA 1
ATOM 1594 C C . GLU A 1 193 ? 6.648 2.057 14.211 1 96.38 193 GLU A C 1
ATOM 1596 O O . GLU A 1 193 ? 7.449 2.549 15.008 1 96.38 193 G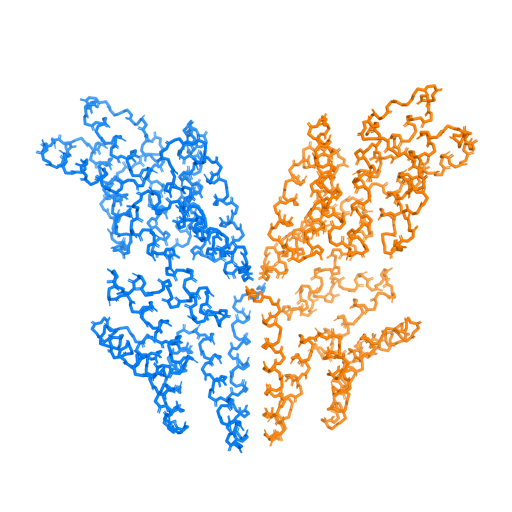LU A O 1
ATOM 1601 N N . LYS A 1 194 ? 6.371 2.613 13.023 1 97.69 194 LYS A N 1
ATOM 1602 C CA . LYS A 1 194 ? 7.016 3.848 12.586 1 97.69 194 LYS A CA 1
ATOM 1603 C C . LYS A 1 194 ? 6.609 5.023 13.461 1 97.69 194 LYS A C 1
ATOM 1605 O O . LYS A 1 194 ? 7.453 5.824 13.867 1 97.69 194 LYS A O 1
ATOM 1610 N N . TYR A 1 195 ? 5.348 5.152 13.812 1 97.12 195 TYR A N 1
ATOM 1611 C CA . TYR A 1 195 ? 4.875 6.234 14.672 1 97.12 195 TYR A CA 1
ATOM 1612 C C . TYR A 1 195 ? 5.48 6.129 16.062 1 97.12 195 TYR A C 1
ATOM 1614 O O . TYR A 1 195 ? 5.902 7.133 16.641 1 97.12 195 TYR A O 1
ATOM 1622 N N . ASN A 1 196 ? 5.539 4.918 16.578 1 96.88 196 ASN A N 1
ATOM 1623 C CA . ASN A 1 196 ? 6.137 4.73 17.891 1 96.88 196 ASN A CA 1
ATOM 1624 C C . ASN A 1 196 ? 7.617 5.098 17.891 1 96.88 196 ASN A C 1
ATOM 1626 O O . ASN A 1 196 ? 8.109 5.699 18.844 1 96.88 196 ASN A O 1
ATOM 1630 N N . SER A 1 197 ? 8.266 4.684 16.828 1 97.25 197 SER A N 1
ATOM 1631 C CA . SER A 1 197 ? 9.664 5.078 16.703 1 97.25 197 SER A CA 1
ATOM 1632 C C . SER A 1 197 ? 9.812 6.594 16.688 1 97.25 197 SER A C 1
ATOM 1634 O O . SER A 1 197 ? 10.68 7.145 17.375 1 97.25 197 SER A O 1
ATOM 1636 N N . ALA A 1 198 ? 8.992 7.297 15.922 1 97.19 198 ALA A N 1
ATOM 1637 C CA . ALA A 1 198 ? 9.016 8.758 15.859 1 97.19 198 ALA A CA 1
ATOM 1638 C C . ALA A 1 198 ? 8.75 9.367 17.234 1 97.19 198 ALA A C 1
ATOM 1640 O O . ALA A 1 198 ? 9.469 10.266 17.672 1 97.19 198 ALA A O 1
ATOM 1641 N N . ILE A 1 199 ? 7.781 8.875 17.969 1 96.12 199 ILE A N 1
ATOM 1642 C CA . ILE A 1 199 ? 7.402 9.383 19.281 1 96.12 199 ILE A CA 1
ATOM 1643 C C . ILE A 1 199 ? 8.57 9.227 20.25 1 96.12 199 ILE A C 1
ATOM 1645 O O . ILE A 1 199 ? 8.906 10.156 20.984 1 96.12 199 ILE A O 1
ATOM 1649 N N . ASN A 1 200 ? 9.18 8.047 20.219 1 96.25 200 ASN A N 1
ATOM 1650 C CA . ASN A 1 200 ? 10.305 7.785 21.109 1 96.25 200 ASN A CA 1
ATOM 1651 C C . ASN A 1 200 ? 11.438 8.781 20.906 1 96.25 200 ASN A C 1
ATOM 1653 O O . ASN A 1 200 ? 12.008 9.297 21.859 1 96.25 200 ASN A O 1
ATOM 1657 N N . ILE A 1 201 ? 11.695 9.078 19.672 1 95.81 201 ILE A N 1
ATOM 1658 C CA . ILE A 1 201 ? 12.773 10.008 19.344 1 95.81 201 ILE A CA 1
ATOM 1659 C C . ILE A 1 201 ? 12.383 11.422 19.766 1 95.81 201 ILE A C 1
ATOM 1661 O O . ILE A 1 201 ? 13.172 12.133 20.391 1 95.81 201 ILE A O 1
ATOM 1665 N N . LEU A 1 202 ? 11.188 11.828 19.484 1 94.94 202 LEU A N 1
ATOM 1666 C CA . LEU A 1 202 ? 10.734 13.188 19.734 1 94.94 202 LEU A CA 1
ATOM 1667 C C . LEU A 1 202 ? 10.609 13.453 21.234 1 94.94 202 LEU A C 1
ATOM 1669 O O . LEU A 1 202 ? 10.883 14.562 21.688 1 94.94 202 LEU A O 1
ATOM 1673 N N . GLN A 1 203 ? 10.211 12.477 21.953 1 93.62 203 GLN A N 1
ATOM 1674 C CA . GLN A 1 203 ? 10.148 12.602 23.406 1 93.62 203 GLN A CA 1
ATOM 1675 C C . GLN A 1 203 ? 11.539 12.852 23.984 1 93.62 203 GLN A C 1
ATOM 1677 O O . GLN A 1 203 ? 11.703 13.672 24.891 1 93.62 203 GLN A O 1
ATOM 1682 N N . LYS A 1 204 ? 12.492 12.148 23.453 1 92.81 204 LYS A N 1
ATOM 1683 C CA . LYS A 1 204 ? 13.867 12.305 23.922 1 92.81 204 LYS A CA 1
ATOM 1684 C C . LYS A 1 204 ? 14.414 13.68 23.562 1 92.81 204 LYS A C 1
ATOM 1686 O O . LYS A 1 204 ? 15.25 14.227 24.281 1 92.81 204 LYS A O 1
ATOM 1691 N N . GLN A 1 205 ? 13.898 14.258 22.422 1 89.75 205 GLN A N 1
ATOM 1692 C CA . GLN A 1 205 ? 14.391 15.539 21.938 1 89.75 205 GLN A CA 1
ATOM 1693 C C . GLN A 1 205 ? 13.555 16.688 22.484 1 89.75 205 GLN A C 1
ATOM 1695 O O . GLN A 1 205 ? 13.797 17.859 22.141 1 89.75 205 GLN A O 1
ATOM 1700 N N . ASP A 1 206 ? 12.531 16.422 23.266 1 83.12 206 ASP A N 1
ATOM 1701 C CA . ASP A 1 206 ? 11.633 17.406 23.859 1 83.12 206 ASP A CA 1
ATOM 1702 C C . ASP A 1 206 ? 10.992 18.281 22.797 1 83.12 206 ASP A C 1
ATOM 1704 O O . ASP A 1 206 ? 10.938 19.516 22.938 1 83.12 206 ASP A O 1
ATOM 1708 N N . GLU A 1 207 ? 10.766 17.672 21.656 1 84 207 GLU A N 1
ATOM 1709 C CA . GLU A 1 207 ? 10.031 18.359 20.594 1 84 207 GLU A CA 1
ATOM 1710 C C . GLU A 1 207 ? 8.531 18.141 20.734 1 84 207 GLU A C 1
ATOM 1712 O O . GLU A 1 207 ? 8.031 17.047 20.469 1 84 207 GLU A O 1
ATOM 1717 N N . GLU A 1 208 ? 7.82 19.172 21 1 86.25 208 GLU A N 1
ATOM 1718 C CA . GLU A 1 208 ? 6.422 19 21.375 1 86.25 208 GLU A CA 1
ATOM 1719 C C . GLU A 1 208 ? 5.504 19.094 20.156 1 86.25 208 GLU A C 1
ATOM 1721 O O . GLU A 1 208 ? 4.551 18.328 20.031 1 86.25 208 GLU A O 1
ATOM 1726 N N . SER A 1 209 ? 5.809 20 19.297 1 84.38 209 SER A N 1
ATOM 1727 C CA . SER A 1 209 ? 4.902 20.25 18.188 1 84.38 209 SER A CA 1
ATOM 1728 C C . SER A 1 209 ? 4.789 19.031 17.281 1 84.38 209 SER A C 1
ATOM 1730 O O . SER A 1 209 ? 3.688 18.547 17.016 1 84.38 209 SER A O 1
ATOM 1732 N N . LEU A 1 210 ? 5.91 18.531 16.828 1 85.44 210 LEU A N 1
ATOM 1733 C CA . LEU A 1 210 ? 5.918 17.359 15.961 1 85.44 210 LEU A CA 1
ATOM 1734 C C . LEU A 1 210 ? 5.395 16.141 16.703 1 85.44 210 LEU A C 1
ATOM 1736 O O . LEU A 1 210 ? 4.719 15.281 16.125 1 85.44 210 LEU A O 1
ATOM 1740 N N . LEU A 1 211 ? 5.695 16.078 17.969 1 93.25 211 LEU A N 1
ATOM 1741 C CA . LEU A 1 211 ? 5.219 14.977 18.797 1 93.25 211 LEU A CA 1
ATOM 1742 C C . LEU A 1 211 ? 3.695 14.914 18.812 1 93.25 211 LEU A C 1
ATOM 1744 O O . LEU A 1 211 ? 3.111 13.844 18.641 1 93.25 211 LEU A O 1
ATOM 1748 N N . LEU A 1 212 ? 3.084 16.031 18.922 1 92.31 212 LEU A N 1
ATOM 1749 C CA . LEU A 1 212 ? 1.627 16.078 18.969 1 92.31 212 LEU A CA 1
ATOM 1750 C C . LEU A 1 212 ? 1.033 15.664 17.625 1 92.31 212 LEU A C 1
ATOM 1752 O O . LEU A 1 212 ? 0.012 14.969 17.578 1 92.31 212 LEU A O 1
ATOM 1756 N N . ARG A 1 213 ? 1.687 16.016 16.578 1 90.69 213 ARG A N 1
ATOM 1757 C CA . ARG A 1 213 ? 1.215 15.625 15.258 1 90.69 213 ARG A CA 1
ATOM 1758 C C . ARG A 1 213 ? 1.285 14.109 15.078 1 90.69 213 ARG A C 1
ATOM 1760 O O . ARG A 1 213 ? 0.349 13.5 14.562 1 90.69 213 ARG A O 1
ATOM 1767 N N . VAL A 1 214 ? 2.367 13.562 15.492 1 94.88 214 VAL A N 1
ATOM 1768 C CA . VAL A 1 214 ? 2.551 12.125 15.359 1 94.88 214 VAL A CA 1
ATOM 1769 C C . VAL A 1 214 ? 1.557 11.391 16.266 1 94.88 214 VAL A C 1
ATOM 1771 O O . VAL A 1 214 ? 0.995 10.367 15.875 1 94.88 214 VAL A O 1
ATOM 1774 N N . ARG A 1 215 ? 1.314 11.922 17.422 1 95.62 215 ARG A N 1
ATOM 1775 C CA . ARG A 1 215 ? 0.335 11.336 18.328 1 95.62 215 ARG A CA 1
ATOM 1776 C C . ARG A 1 215 ? -1.067 11.391 17.734 1 95.62 215 ARG A C 1
ATOM 1778 O O . ARG A 1 215 ? -1.852 10.453 17.891 1 95.62 215 ARG A O 1
ATOM 1785 N N . ASN A 1 216 ? -1.309 12.469 17.156 1 95.31 216 ASN A N 1
ATOM 1786 C CA . ASN A 1 216 ? -2.596 12.586 16.484 1 95.31 216 ASN A CA 1
ATOM 1787 C C . ASN A 1 216 ? -2.764 11.516 15.406 1 95.31 216 ASN A C 1
ATOM 1789 O O . ASN A 1 216 ? -3.822 10.891 15.305 1 95.31 216 ASN A O 1
ATOM 1793 N N . ASN A 1 217 ? -1.736 11.289 14.664 1 94.56 217 ASN A N 1
ATOM 1794 C CA . ASN A 1 217 ? -1.781 10.281 13.609 1 94.56 217 ASN A CA 1
ATOM 1795 C C . ASN A 1 217 ? -1.935 8.875 14.188 1 94.56 217 ASN A C 1
ATOM 1797 O O . ASN A 1 217 ? -2.682 8.062 13.641 1 94.56 217 ASN A O 1
ATOM 1801 N N . LEU A 1 218 ? -1.236 8.664 15.242 1 96.06 218 LEU A N 1
ATOM 1802 C CA . LEU A 1 218 ? -1.334 7.363 15.883 1 96.06 218 LEU A CA 1
ATOM 1803 C C . LEU A 1 218 ? -2.717 7.16 16.484 1 96.06 218 LEU A C 1
ATOM 1805 O O . LEU A 1 218 ? -3.279 6.062 16.406 1 96.06 218 LEU A O 1
ATOM 1809 N N . GLY A 1 219 ? -3.217 8.219 17.109 1 96.5 219 GLY A N 1
ATOM 1810 C CA . GLY A 1 219 ? -4.582 8.156 17.609 1 96.5 219 GLY A CA 1
ATOM 1811 C C . GLY A 1 219 ? -5.598 7.863 16.516 1 96.5 219 GLY A C 1
ATOM 1812 O O . GLY A 1 219 ? -6.508 7.051 16.703 1 96.5 219 GLY A O 1
ATOM 1813 N N . TRP A 1 220 ? -5.422 8.516 15.453 1 94.62 220 TRP A N 1
ATOM 1814 C CA . TRP A 1 220 ? -6.281 8.289 14.297 1 94.62 220 TRP A CA 1
ATOM 1815 C C . TRP A 1 220 ? -6.191 6.848 13.82 1 94.62 220 TRP A C 1
ATOM 1817 O O . TRP A 1 220 ? -7.207 6.223 13.508 1 94.62 220 TRP A O 1
ATOM 1827 N N . LEU A 1 221 ? -4.98 6.344 13.727 1 95.06 221 LEU A N 1
ATOM 1828 C CA . LEU A 1 221 ? -4.754 4.961 13.312 1 95.06 221 LEU A CA 1
ATOM 1829 C C . LEU A 1 221 ? -5.5 3.996 14.227 1 95.06 221 LEU A C 1
ATOM 1831 O O . LEU A 1 221 ? -6.234 3.125 13.758 1 95.06 221 LEU A O 1
ATOM 1835 N N . TYR A 1 222 ? -5.367 4.18 15.516 1 95.44 222 TYR A N 1
ATOM 1836 C CA . TYR A 1 222 ? -6.023 3.305 16.469 1 95.44 222 TYR A CA 1
ATOM 1837 C C . TYR A 1 222 ? -7.539 3.428 16.375 1 95.44 222 TYR A C 1
ATOM 1839 O O . TYR A 1 222 ? -8.258 2.428 16.453 1 95.44 222 TYR A O 1
ATOM 1847 N N . ALA A 1 223 ? -7.996 4.613 16.188 1 94.5 223 ALA A N 1
ATOM 1848 C CA . ALA A 1 223 ? -9.43 4.828 16.047 1 94.5 223 ALA A CA 1
ATOM 1849 C C . ALA A 1 223 ? -9.992 4.074 14.844 1 94.5 223 ALA A C 1
ATOM 1851 O O . ALA A 1 223 ? -11.055 3.451 14.938 1 94.5 223 ALA A O 1
ATOM 1852 N N . ASN A 1 224 ? -9.297 4.09 13.805 1 91.12 224 ASN A N 1
ATOM 1853 C CA . ASN A 1 224 ? -9.734 3.438 12.578 1 91.12 224 ASN A CA 1
ATOM 1854 C C . ASN A 1 224 ? -9.672 1.917 12.703 1 91.12 224 ASN A C 1
ATOM 1856 O O . ASN A 1 224 ? -10.273 1.201 11.898 1 91.12 224 ASN A O 1
ATOM 1860 N N . GLN A 1 225 ? -8.961 1.47 13.664 1 91.81 225 GLN A N 1
ATOM 1861 C CA . GLN A 1 225 ? -8.844 0.037 13.914 1 91.81 225 GLN A CA 1
ATOM 1862 C C . GLN A 1 225 ? -9.734 -0.394 15.078 1 91.81 225 GLN A C 1
ATOM 1864 O O . GLN A 1 225 ? -9.609 -1.512 15.578 1 91.81 225 GLN A O 1
ATOM 1869 N N . ASN A 1 226 ? -10.602 0.454 15.57 1 91.5 226 ASN A N 1
ATOM 1870 C CA . ASN A 1 226 ? -11.562 0.216 16.641 1 91.5 226 ASN A CA 1
ATOM 1871 C C . ASN A 1 226 ? -10.867 -0.093 17.953 1 91.5 226 ASN A C 1
ATOM 1873 O O . ASN A 1 226 ? -11.336 -0.931 18.734 1 91.5 226 ASN A O 1
ATOM 1877 N N . LEU A 1 227 ? -9.68 0.428 18.094 1 94.94 227 LEU A N 1
ATOM 1878 C CA . LEU A 1 227 ? -8.961 0.391 19.375 1 94.94 227 LEU A CA 1
ATOM 1879 C C . LEU A 1 227 ? -9.156 1.693 20.141 1 94.94 227 LEU A C 1
ATOM 1881 O O . LEU A 1 227 ? -8.219 2.488 20.266 1 94.94 227 LEU A O 1
ATOM 1885 N N . SER A 1 228 ? -10.281 1.838 20.719 1 97 228 SER A N 1
ATOM 1886 C CA . SER A 1 228 ? -10.773 3.1 21.266 1 97 228 SER A CA 1
ATOM 1887 C C . SER A 1 228 ? -9.922 3.568 22.438 1 97 228 SER A C 1
ATOM 1889 O O . SER A 1 228 ? -9.523 4.734 22.5 1 97 228 SER A O 1
ATOM 1891 N N . THR A 1 229 ? -9.578 2.666 23.328 1 97.12 229 THR A N 1
ATOM 1892 C CA . THR A 1 229 ? -8.828 3.045 24.531 1 97.12 229 THR A CA 1
ATOM 1893 C C . THR A 1 229 ? -7.453 3.588 24.156 1 97.12 229 THR A C 1
ATOM 1895 O O . THR A 1 229 ? -7.023 4.621 24.672 1 97.12 229 THR A O 1
ATOM 1898 N N . LEU A 1 230 ? -6.809 2.902 23.219 1 96.25 230 LEU A N 1
ATOM 1899 C CA . LEU A 1 230 ? -5.496 3.352 22.75 1 96.25 230 LEU A CA 1
ATOM 1900 C C . LEU A 1 230 ? -5.605 4.68 22.016 1 96.25 230 LEU A C 1
ATOM 1902 O O . LEU A 1 230 ? -4.754 5.559 22.188 1 96.25 230 LEU A O 1
ATOM 1906 N N . ALA A 1 231 ? -6.613 4.824 21.188 1 97.62 231 ALA A N 1
ATOM 1907 C CA . ALA A 1 231 ? -6.836 6.062 20.438 1 97.62 231 ALA A CA 1
ATOM 1908 C C . ALA A 1 231 ? -7 7.246 21.391 1 97.62 231 ALA A C 1
ATOM 1910 O O . ALA A 1 231 ? -6.34 8.273 21.234 1 97.62 231 ALA A O 1
ATOM 1911 N N . ILE A 1 232 ? -7.797 7.07 22.438 1 97.94 232 ILE A N 1
ATOM 1912 C CA . ILE A 1 232 ? -8.102 8.133 23.391 1 97.94 232 ILE A CA 1
ATOM 1913 C C . ILE A 1 232 ? -6.828 8.531 24.141 1 97.94 232 ILE A C 1
ATOM 1915 O O . ILE A 1 232 ? -6.598 9.719 24.391 1 97.94 232 ILE A O 1
ATOM 1919 N N . ARG A 1 233 ? -6.004 7.574 24.484 1 97.12 233 ARG A N 1
ATOM 1920 C CA . ARG A 1 233 ? -4.758 7.852 25.188 1 97.12 233 ARG A CA 1
ATOM 1921 C C . ARG A 1 233 ? -3.904 8.852 24.422 1 97.12 233 ARG A C 1
ATOM 1923 O O . ARG A 1 233 ? -3.367 9.797 25 1 97.12 233 ARG A O 1
ATOM 1930 N N . HIS A 1 234 ? -3.76 8.68 23.141 1 97.19 234 HIS A N 1
ATOM 1931 C CA . HIS A 1 234 ? -2.932 9.562 22.312 1 97.19 234 HIS A CA 1
ATOM 1932 C C . HIS A 1 234 ? -3.674 10.852 21.984 1 97.19 234 HIS A C 1
ATOM 1934 O O . HIS A 1 234 ? -3.096 11.945 22.031 1 97.19 234 HIS A O 1
ATOM 1940 N N . LEU A 1 235 ? -4.926 10.781 21.703 1 97.81 235 LEU A N 1
ATOM 1941 C CA . LEU A 1 235 ? -5.703 11.945 21.297 1 97.81 235 LEU A CA 1
ATOM 1942 C C . LEU A 1 235 ? -5.887 12.914 22.453 1 97.81 235 LEU A C 1
ATOM 1944 O O . LEU A 1 235 ? -5.938 14.125 22.25 1 97.81 235 LEU A O 1
ATOM 1948 N N . SER A 1 236 ? -5.973 12.344 23.641 1 97.56 236 SER A N 1
ATOM 1949 C CA . SER A 1 236 ? -6.125 13.195 24.812 1 97.56 236 SER A CA 1
ATOM 1950 C C . SER A 1 236 ? -4.922 14.117 25 1 97.56 236 SER A C 1
ATOM 1952 O O . SER A 1 236 ? -5.074 15.266 25.406 1 97.56 236 SER A O 1
ATOM 1954 N N . GLU A 1 237 ? -3.758 13.602 24.688 1 96 237 GLU A N 1
ATOM 1955 C CA . GLU A 1 237 ? -2.566 14.445 24.75 1 96 237 GLU A CA 1
ATOM 1956 C C . GLU A 1 237 ? -2.646 15.578 23.734 1 96 237 GLU A C 1
ATOM 1958 O O . GLU A 1 237 ? -2.25 16.703 24.031 1 96 237 GLU A O 1
ATOM 1963 N N . VAL A 1 238 ? -3.164 15.32 22.609 1 95.88 238 VAL A N 1
ATOM 1964 C CA . VAL A 1 238 ? -3.271 16.297 21.531 1 95.88 238 VAL A CA 1
ATOM 1965 C C . VAL A 1 238 ? -4.301 17.359 21.891 1 95.88 238 VAL A C 1
ATOM 1967 O O . VAL A 1 238 ? -4.008 18.562 21.844 1 95.88 238 VAL A O 1
ATOM 1970 N N . THR A 1 239 ? -5.484 16.969 22.344 1 96.56 239 THR A N 1
ATOM 1971 C CA . THR A 1 239 ? -6.566 17.906 22.609 1 96.56 239 THR A CA 1
ATOM 1972 C C . THR A 1 239 ? -6.27 18.734 23.859 1 96.56 239 THR A C 1
ATOM 1974 O O . THR A 1 239 ? -6.785 19.844 24.016 1 96.56 239 THR A O 1
ATOM 1977 N N . THR A 1 240 ? -5.477 18.203 24.781 1 95.81 240 THR A N 1
ATOM 1978 C CA . THR A 1 240 ? -5.078 18.953 25.969 1 95.81 240 THR A CA 1
ATOM 1979 C C . THR A 1 240 ? -4.121 20.078 25.594 1 95.81 240 THR A C 1
ATOM 1981 O O . THR A 1 240 ? -4.266 21.203 26.078 1 95.81 240 THR A O 1
ATOM 1984 N N . LYS A 1 241 ? -3.189 19.75 24.75 1 93.81 241 LYS A N 1
ATOM 1985 C CA . LYS A 1 241 ? -2.164 20.719 24.375 1 93.81 241 LYS A CA 1
ATOM 1986 C C . LYS A 1 241 ? -2.65 21.641 23.25 1 93.81 241 LYS A C 1
ATOM 1988 O O . LYS A 1 241 ? -2.188 22.766 23.125 1 93.81 241 LYS A O 1
ATOM 1993 N N . MET A 1 242 ? -3.541 21.078 22.453 1 92.31 242 MET A N 1
ATOM 1994 C CA . MET A 1 242 ? -4.172 21.844 21.375 1 92.31 242 MET A CA 1
ATOM 1995 C C . MET A 1 242 ? -5.691 21.766 21.484 1 92.31 242 MET A C 1
ATOM 1997 O O . MET A 1 242 ? -6.348 21.109 20.672 1 92.31 242 MET A O 1
ATOM 2001 N N . PRO A 1 243 ? -6.242 22.578 22.25 1 93.25 243 PRO A N 1
ATOM 2002 C CA . PRO A 1 243 ? -7.66 22.438 22.594 1 93.25 243 PRO A CA 1
ATOM 2003 C C . PRO A 1 243 ? -8.586 22.828 21.438 1 93.25 243 PRO A C 1
ATOM 2005 O O . PRO A 1 243 ? -9.781 22.531 21.484 1 93.25 243 PRO A O 1
ATOM 2008 N N . THR A 1 244 ? -8.086 23.406 20.406 1 92.62 244 THR A N 1
ATOM 2009 C CA . THR A 1 244 ? -8.945 23.828 19.297 1 92.62 244 THR A CA 1
ATOM 2010 C C . THR A 1 244 ? -8.797 22.875 18.109 1 92.62 244 THR A C 1
ATOM 2012 O O . THR A 1 244 ? -9.344 23.125 17.031 1 92.62 244 THR A O 1
ATOM 2015 N N . HIS A 1 245 ? -8.016 21.828 18.281 1 92.88 245 HIS A N 1
ATOM 2016 C CA . HIS A 1 245 ? -7.824 20.859 17.203 1 92.88 245 HIS A CA 1
ATOM 2017 C C . HIS A 1 245 ? -9.078 20.016 17 1 92.88 245 HIS A C 1
ATOM 2019 O O . HIS A 1 245 ? -9.172 18.906 17.5 1 92.88 245 HIS A O 1
ATOM 2025 N N . PHE A 1 246 ? -9.984 20.469 16.219 1 94.38 246 PHE A N 1
ATOM 2026 C CA . PHE A 1 246 ? -11.336 19.922 16.125 1 94.38 246 PHE A CA 1
ATOM 2027 C C . PHE A 1 246 ? -11.305 18.516 15.57 1 94.38 246 PHE A C 1
ATOM 2029 O O . PHE A 1 246 ? -12.164 17.688 15.898 1 94.38 246 PHE A O 1
ATOM 2036 N N . LYS A 1 247 ? -10.32 18.156 14.75 1 94.12 247 LYS A N 1
ATOM 2037 C CA . LYS A 1 247 ? -10.25 16.797 14.211 1 94.12 247 LYS A CA 1
ATOM 2038 C C . LYS A 1 247 ? -9.953 15.789 15.312 1 94.12 247 LYS A C 1
ATOM 2040 O O . LYS A 1 247 ? -10.586 14.734 15.383 1 94.12 247 LYS A O 1
ATOM 2045 N N . ALA A 1 248 ? -8.992 16.125 16.109 1 96.44 248 ALA A N 1
ATOM 2046 C CA . ALA A 1 248 ? -8.664 15.266 17.234 1 96.44 248 ALA A CA 1
ATOM 2047 C C . ALA A 1 248 ? -9.82 15.188 18.219 1 96.44 248 ALA A C 1
ATOM 2049 O O . ALA A 1 248 ? -10.102 14.125 18.781 1 96.44 248 ALA A O 1
ATOM 2050 N N . ILE A 1 249 ? -10.438 16.312 18.438 1 98 249 ILE A N 1
ATOM 2051 C CA . ILE A 1 249 ? -11.586 16.359 19.328 1 98 249 ILE A CA 1
ATOM 2052 C C . ILE A 1 249 ? -12.688 15.445 18.812 1 98 249 ILE A C 1
ATOM 2054 O O . ILE A 1 249 ? -13.305 14.711 19.594 1 98 249 ILE A O 1
ATOM 2058 N N . PHE A 1 250 ? -12.953 15.461 17.594 1 98 250 PHE A N 1
ATOM 2059 C CA . PHE A 1 250 ? -13.977 14.617 16.984 1 98 250 PHE A CA 1
ATOM 2060 C C . PHE A 1 250 ? -13.672 13.141 17.234 1 98 250 PHE A C 1
ATOM 2062 O O . PHE A 1 250 ? -14.539 12.383 17.656 1 98 250 PHE A O 1
ATOM 2069 N N . LEU A 1 251 ? -12.43 12.781 16.922 1 97.81 251 LEU A N 1
ATOM 2070 C CA . LEU A 1 251 ? -12.031 11.391 17.078 1 97.81 251 LEU A CA 1
ATOM 2071 C C . LEU A 1 251 ? -12.156 10.945 18.531 1 97.81 251 LEU A C 1
ATOM 2073 O O . LEU A 1 251 ? -12.648 9.844 18.797 1 97.81 251 LEU A O 1
ATOM 2077 N N . GLN A 1 252 ? -11.711 11.797 19.375 1 98.12 252 GLN A N 1
ATOM 2078 C CA . GLN A 1 252 ? -11.805 11.477 20.797 1 98.12 252 GLN A CA 1
ATOM 2079 C C . GLN A 1 252 ? -13.258 11.32 21.219 1 98.12 252 GLN A C 1
ATOM 2081 O O . GLN A 1 252 ? -13.594 10.383 21.953 1 98.12 252 GLN A O 1
ATOM 2086 N N . ALA A 1 253 ? -14.07 12.234 20.781 1 98.56 253 ALA A N 1
ATOM 2087 C CA . ALA A 1 253 ? -15.492 12.164 21.094 1 98.56 253 ALA A CA 1
ATOM 2088 C C . ALA A 1 253 ? -16.094 10.859 20.578 1 98.56 253 ALA A C 1
ATOM 2090 O O . ALA A 1 253 ? -16.828 10.18 21.297 1 98.56 253 ALA A O 1
ATOM 2091 N N . ARG A 1 254 ? -15.797 10.555 19.375 1 98.12 254 ARG A N 1
ATOM 2092 C CA . ARG A 1 254 ? -16.328 9.352 18.734 1 98.12 254 ARG A CA 1
ATOM 2093 C C . ARG A 1 254 ? -15.906 8.102 19.484 1 98.12 254 ARG A C 1
ATOM 2095 O O . ARG A 1 254 ? -16.719 7.191 19.703 1 98.12 254 ARG A O 1
ATOM 2102 N N . GLU A 1 255 ? -14.641 8.031 19.906 1 98.25 255 GLU A N 1
ATOM 2103 C CA . GLU A 1 255 ? -14.133 6.859 20.609 1 98.25 255 GLU A CA 1
ATOM 2104 C C . GLU A 1 255 ? -14.766 6.734 21.984 1 98.25 255 GLU A C 1
ATOM 2106 O O . GLU A 1 255 ? -15.07 5.625 22.438 1 98.25 255 GLU A O 1
ATOM 2111 N N . HIS A 1 256 ? -14.938 7.852 22.688 1 98.44 256 HIS A N 1
ATOM 2112 C CA . HIS A 1 256 ? -15.656 7.812 23.969 1 98.44 256 HIS A CA 1
ATOM 2113 C C . HIS A 1 256 ? -17.078 7.312 23.766 1 98.44 256 HIS A C 1
ATOM 2115 O O . HIS A 1 256 ? -17.594 6.539 24.578 1 98.44 256 HIS A O 1
ATOM 2121 N N . SER A 1 257 ? -17.703 7.789 22.734 1 98 257 SER A N 1
ATOM 2122 C CA . SER A 1 257 ? -19.047 7.344 22.422 1 98 257 SER A CA 1
ATOM 2123 C C . SER A 1 257 ? -19.094 5.836 22.188 1 98 257 SER A C 1
ATOM 2125 O O . SER A 1 257 ? -20 5.156 22.688 1 98 257 SER A O 1
ATOM 2127 N N . LYS A 1 258 ? -18.156 5.309 21.469 1 96.38 258 LYS A N 1
ATOM 2128 C CA . LYS A 1 258 ? -18.078 3.877 21.188 1 96.38 258 LYS A CA 1
ATOM 2129 C C . LYS A 1 258 ? -17.953 3.07 22.484 1 96.38 258 LYS A C 1
ATOM 2131 O O . LYS A 1 258 ? -18.469 1.953 22.578 1 96.38 258 LYS A O 1
ATOM 2136 N N . LEU A 1 259 ? -17.312 3.648 23.5 1 97.19 259 LEU A N 1
ATOM 2137 C CA . LEU A 1 259 ? -17.109 2.967 24.766 1 97.19 259 LEU A CA 1
ATOM 2138 C C . LEU A 1 259 ? -18.297 3.15 25.688 1 97.19 259 LEU A C 1
ATOM 2140 O O . LEU A 1 259 ? -18.297 2.66 26.828 1 97.19 259 LEU A O 1
ATOM 2144 N N . GLY A 1 260 ? -19.281 3.889 25.281 1 96.44 260 GLY A N 1
ATOM 2145 C CA . GLY A 1 260 ? -20.469 4.117 26.078 1 96.44 260 GLY A CA 1
ATOM 2146 C C . GLY A 1 260 ? -20.312 5.242 27.078 1 96.44 260 GLY A C 1
ATOM 2147 O O . GLY A 1 260 ? -21.109 5.375 28.016 1 96.44 260 GLY A O 1
ATOM 2148 N N . GLU A 1 261 ? -19.219 5.98 26.922 1 97.5 261 GLU A N 1
ATOM 2149 C CA . GLU A 1 261 ? -19.016 7.141 27.781 1 97.5 261 GLU A CA 1
ATOM 2150 C C . GLU A 1 261 ? -19.719 8.375 27.234 1 97.5 261 GLU A C 1
ATOM 2152 O O . GLU A 1 261 ? -19.078 9.352 26.859 1 97.5 261 GLU A O 1
ATOM 2157 N N . ILE A 1 262 ? -20.969 8.422 27.359 1 97.88 262 ILE A N 1
ATOM 2158 C CA . ILE A 1 262 ? -21.875 9.312 26.641 1 97.88 262 ILE A CA 1
ATOM 2159 C C . ILE A 1 262 ? -21.656 10.75 27.109 1 97.88 262 ILE A C 1
ATOM 2161 O O . ILE A 1 262 ? -21.594 11.672 26.281 1 97.88 262 ILE A O 1
ATOM 2165 N N . ASN A 1 263 ? -21.516 10.961 28.375 1 97.94 263 ASN A N 1
ATOM 2166 C CA . ASN A 1 263 ? -21.375 12.312 28.906 1 97.94 263 ASN A CA 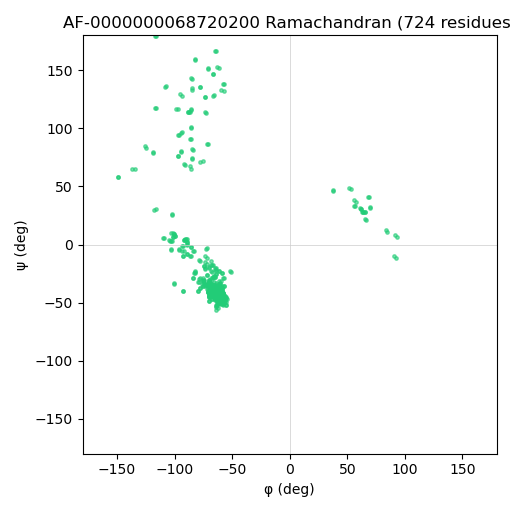1
ATOM 2167 C C . ASN A 1 263 ? -20.047 12.953 28.484 1 97.94 263 ASN A C 1
ATOM 2169 O O . ASN A 1 263 ? -20.016 14.125 28.109 1 97.94 263 ASN A O 1
ATOM 2173 N N . ILE A 1 264 ? -19.016 12.141 28.578 1 98.12 264 ILE A N 1
ATOM 2174 C CA . ILE A 1 264 ? -17.703 12.633 28.172 1 98.12 264 ILE A CA 1
ATOM 2175 C C . ILE A 1 264 ? -17.719 12.977 26.688 1 98.12 264 ILE A C 1
ATOM 2177 O O . ILE A 1 264 ? -17.25 14.039 26.281 1 98.12 264 ILE A O 1
ATOM 2181 N N . ALA A 1 265 ? -18.281 12.094 25.875 1 98.5 265 ALA A N 1
ATOM 2182 C CA . ALA A 1 265 ? -18.406 12.32 24.438 1 98.5 265 ALA A CA 1
ATOM 2183 C C . ALA A 1 265 ? -19.188 13.594 24.141 1 98.5 265 ALA A C 1
ATOM 2185 O O . ALA A 1 265 ? -18.797 14.391 23.281 1 98.5 265 ALA A O 1
ATOM 2186 N N . SER A 1 266 ? -20.25 13.812 24.875 1 98.38 266 SER A N 1
ATOM 2187 C CA . SER A 1 266 ? -21.125 14.969 24.672 1 98.38 266 SER A CA 1
ATOM 2188 C C . SER A 1 266 ? -20.359 16.266 24.891 1 98.38 266 SER A C 1
ATOM 2190 O O . SER A 1 266 ? -20.578 17.25 24.188 1 98.38 266 SER A O 1
ATOM 2192 N N . GLU A 1 267 ? -19.531 16.297 25.891 1 98.25 267 GLU A N 1
ATOM 2193 C CA . GLU A 1 267 ? -18.734 17.484 26.172 1 98.25 267 GLU A CA 1
ATOM 2194 C C . GLU A 1 267 ? -17.797 17.812 25.016 1 98.25 267 GLU A C 1
ATOM 2196 O O . GLU A 1 267 ? -17.688 18.969 24.609 1 98.25 267 GLU A O 1
ATOM 2201 N N . PHE A 1 268 ? -17.141 16.797 24.516 1 98.31 268 PHE A N 1
ATOM 2202 C CA . PHE A 1 268 ? -16.234 17 23.391 1 98.31 268 PHE A CA 1
ATOM 2203 C C . PHE A 1 268 ? -17 17.406 22.141 1 98.31 268 PHE A C 1
ATOM 2205 O O . PHE A 1 268 ? -16.531 18.219 21.359 1 98.31 268 PHE A O 1
ATOM 2212 N N . ILE A 1 269 ? -18.188 16.812 21.922 1 98.62 269 ILE A N 1
ATOM 2213 C CA . ILE A 1 269 ? -19.016 17.141 20.766 1 98.62 269 ILE A CA 1
ATOM 2214 C C . ILE A 1 269 ? -19.391 18.609 20.812 1 98.62 269 ILE A C 1
ATOM 2216 O O . ILE A 1 269 ? -19.266 19.328 19.812 1 98.62 269 ILE A O 1
ATOM 2220 N N . LYS A 1 270 ? -19.812 19.062 21.969 1 98.25 270 LYS A N 1
ATOM 2221 C CA . LYS A 1 270 ? -20.203 20.453 22.141 1 98.25 270 LYS A CA 1
ATOM 2222 C C . LYS A 1 270 ? -19.016 21.391 21.859 1 98.25 270 LYS A C 1
ATOM 2224 O O . LYS A 1 270 ? -19.172 22.406 21.172 1 98.25 270 LYS A O 1
ATOM 2229 N N . LYS A 1 271 ? -17.938 21.016 22.422 1 97.75 271 LYS A N 1
ATOM 2230 C CA . LYS A 1 271 ? -16.719 21.797 22.188 1 97.75 271 LYS A CA 1
ATOM 2231 C C . LYS A 1 271 ? -16.359 21.828 20.703 1 97.75 271 LYS A C 1
ATOM 2233 O O . LYS A 1 271 ? -16.047 22.906 20.172 1 97.75 271 LYS A O 1
ATOM 2238 N N . GLY A 1 272 ? -16.359 20.703 20.062 1 97.94 272 GLY A N 1
ATOM 2239 C CA . GLY A 1 272 ? -16.031 20.625 18.641 1 97.94 272 GLY A CA 1
ATOM 2240 C C . GLY A 1 272 ? -17 21.422 17.766 1 97.94 272 GLY A C 1
ATOM 2241 O O . GLY A 1 272 ? -16.562 22.109 16.844 1 97.94 272 GLY A O 1
ATOM 2242 N N . LEU A 1 273 ? -18.266 21.328 18.062 1 97.88 273 LEU A N 1
ATOM 2243 C CA . LEU A 1 273 ? -19.266 22.062 17.312 1 97.88 273 LEU A CA 1
ATOM 2244 C C . LEU A 1 273 ? -19.047 23.562 17.422 1 97.88 273 LEU A C 1
ATOM 2246 O O . LEU A 1 273 ? -19.172 24.297 16.438 1 97.88 273 LEU A O 1
ATOM 2250 N N . LYS A 1 274 ? -18.703 24.031 18.578 1 97.62 274 LYS A N 1
ATOM 2251 C CA . LYS A 1 274 ? -18.422 25.438 18.797 1 97.62 274 LYS A CA 1
ATOM 2252 C C . LYS A 1 274 ? -17.234 25.906 17.953 1 97.62 274 LYS A C 1
ATOM 2254 O O . LYS A 1 274 ? -17.312 26.922 17.266 1 97.62 274 LYS A O 1
ATOM 2259 N N . ILE A 1 275 ? -16.188 25.109 18.031 1 96.25 275 ILE A N 1
ATOM 2260 C CA . ILE A 1 275 ? -14.977 25.453 17.312 1 96.25 275 ILE A CA 1
ATOM 2261 C C . ILE A 1 275 ? -15.266 25.469 15.805 1 96.25 275 ILE A C 1
ATOM 2263 O O . ILE A 1 275 ? -14.883 26.422 15.109 1 96.25 275 ILE A O 1
ATOM 2267 N N . CYS A 1 276 ? -15.969 24.484 15.297 1 95.38 276 CYS A N 1
ATOM 2268 C CA . CYS A 1 276 ? -16.219 24.359 13.867 1 95.38 276 CYS A CA 1
ATOM 2269 C C . CYS A 1 276 ? -17.172 25.453 13.391 1 95.38 276 CYS A C 1
ATOM 2271 O O . CYS A 1 276 ? -17.078 25.922 12.258 1 95.38 276 CYS A O 1
ATOM 2273 N N . THR A 1 277 ? -18.062 25.859 14.234 1 95.38 277 THR A N 1
ATOM 2274 C CA . THR A 1 277 ? -18.953 26.969 13.906 1 95.38 277 THR A CA 1
ATOM 2275 C C . THR A 1 277 ? -18.156 28.266 13.781 1 95.38 277 THR A C 1
ATOM 2277 O O . THR A 1 277 ? -18.375 29.031 12.836 1 95.38 277 THR A O 1
ATOM 2280 N N . GLU A 1 278 ? -17.266 28.484 14.68 1 94.81 278 GLU A N 1
ATOM 2281 C CA . GLU A 1 278 ? -16.422 29.672 14.641 1 94.81 278 GLU A CA 1
ATOM 2282 C C . GLU A 1 278 ? -15.523 29.688 13.406 1 94.81 278 GLU A C 1
ATOM 2284 O O . GLU A 1 278 ? -15.273 30.734 12.828 1 94.81 278 GLU A O 1
ATOM 2289 N N . LEU A 1 279 ? -15.141 28.5 13.031 1 92 279 LEU A N 1
ATOM 2290 C CA . LEU A 1 279 ? -14.25 28.375 11.883 1 92 279 LEU A CA 1
ATOM 2291 C C . LEU A 1 279 ? -15.039 28.25 10.586 1 92 279 LEU A C 1
ATOM 2293 O O . LEU A 1 279 ? -14.461 28.25 9.5 1 92 279 LEU A O 1
ATOM 2297 N N . ASN A 1 280 ? -16.359 28.109 10.656 1 92.56 280 ASN A N 1
ATOM 2298 C CA . ASN A 1 280 ? -17.25 27.906 9.516 1 92.56 280 ASN A CA 1
ATOM 2299 C C . ASN A 1 280 ? -16.859 26.656 8.719 1 92.56 280 ASN A C 1
ATOM 2301 O O . ASN A 1 280 ? -16.797 26.703 7.488 1 92.56 280 ASN A O 1
ATOM 2305 N N . ASN A 1 281 ? -16.422 25.641 9.453 1 93.06 281 ASN A N 1
ATOM 2306 C CA . ASN A 1 281 ? -16.125 24.344 8.82 1 93.06 281 ASN A CA 1
ATOM 2307 C C . ASN A 1 281 ? -17.375 23.484 8.711 1 93.06 281 ASN A C 1
ATOM 2309 O O . ASN A 1 281 ? -17.734 22.766 9.656 1 93.06 281 ASN A O 1
ATOM 2313 N N . GLU A 1 282 ? -17.969 23.438 7.578 1 94.75 282 GLU A N 1
ATOM 2314 C CA . GLU A 1 282 ? -19.25 22.766 7.375 1 94.75 282 GLU A CA 1
ATOM 2315 C C . GLU A 1 282 ? -19.094 21.25 7.469 1 94.75 282 GLU A C 1
ATOM 2317 O O . GLU A 1 282 ? -19.938 20.562 8.039 1 94.75 282 GLU A O 1
ATOM 2322 N N . GLU A 1 283 ? -18.047 20.703 6.914 1 95.06 283 GLU A N 1
ATOM 2323 C CA . GLU A 1 283 ? -17.812 19.266 6.914 1 95.06 283 GLU A CA 1
ATOM 2324 C C . GLU A 1 283 ? -17.812 18.703 8.336 1 95.06 283 GLU A C 1
ATOM 2326 O O . GLU A 1 283 ? -18.562 17.766 8.633 1 95.06 283 GLU A O 1
ATOM 2331 N N . TYR A 1 284 ? -17.078 19.359 9.188 1 96.38 284 TYR A N 1
ATOM 2332 C CA . TYR A 1 284 ? -16.922 18.797 10.523 1 96.38 284 TYR A CA 1
ATOM 2333 C C . TYR A 1 284 ? -18.109 19.156 11.406 1 96.38 284 TYR A C 1
ATOM 2335 O O . TYR A 1 284 ? -18.422 18.453 12.375 1 96.38 284 TYR A O 1
ATOM 2343 N N . MET A 1 285 ? -18.781 20.219 11.055 1 97.44 285 MET A N 1
ATOM 2344 C CA . MET A 1 285 ? -20.062 20.469 11.734 1 97.44 285 MET A CA 1
ATOM 2345 C C . MET A 1 285 ? -21.016 19.312 11.523 1 97.44 285 MET A C 1
ATOM 2347 O O . MET A 1 285 ? -21.672 18.859 12.469 1 97.44 285 MET A O 1
ATOM 2351 N N . LEU A 1 286 ? -21.016 18.828 10.289 1 97.75 286 LEU A N 1
ATOM 2352 C CA . LEU A 1 286 ? -21.906 17.719 9.969 1 97.75 286 LEU A CA 1
ATOM 2353 C C . LEU A 1 286 ? -21.453 16.438 10.664 1 97.75 286 LEU A C 1
ATOM 2355 O O . LEU A 1 286 ? -22.281 15.688 11.195 1 97.75 286 LEU A O 1
ATOM 2359 N N . HIS A 1 287 ? -20.141 16.141 10.719 1 97.81 287 HIS A N 1
ATOM 2360 C CA . HIS A 1 287 ? -19.625 14.984 11.445 1 97.81 287 HIS A CA 1
ATOM 2361 C C . HIS A 1 287 ? -20.047 15.023 12.906 1 97.81 287 HIS A C 1
ATOM 2363 O O . HIS A 1 287 ? -20.516 14.023 13.445 1 97.81 287 HIS A O 1
ATOM 2369 N N . PHE A 1 288 ? -19.891 16.203 13.516 1 98.5 288 PHE A N 1
ATOM 2370 C CA . PHE A 1 288 ? -20.219 16.344 14.93 1 98.5 288 PHE A CA 1
ATOM 2371 C C . PHE A 1 288 ? -21.719 16.188 15.148 1 98.5 288 PHE A C 1
ATOM 2373 O O . PHE A 1 288 ? -22.156 15.594 16.141 1 98.5 288 PHE A O 1
ATOM 2380 N N . LYS A 1 289 ? -22.484 16.734 14.281 1 98.19 289 LYS A N 1
ATOM 2381 C CA . LYS A 1 289 ? -23.938 16.641 14.414 1 98.19 289 LYS A CA 1
ATOM 2382 C C . LYS A 1 289 ? -24.391 15.18 14.328 1 98.19 289 LYS A C 1
ATOM 2384 O O . LYS A 1 289 ? -25.25 14.75 15.094 1 98.19 289 LYS A O 1
ATOM 2389 N N . ILE A 1 290 ? -23.859 14.477 13.391 1 98.12 290 ILE A N 1
ATOM 2390 C CA . ILE A 1 290 ? -24.203 13.07 13.242 1 98.12 290 ILE A CA 1
ATOM 2391 C C . ILE A 1 290 ? -23.781 12.297 14.484 1 98.12 290 ILE A C 1
ATOM 2393 O O . ILE A 1 290 ? -24.547 11.492 15.023 1 98.12 290 ILE A O 1
ATOM 2397 N N . LEU A 1 291 ? -22.562 12.586 14.977 1 98.25 291 LEU A N 1
ATOM 2398 C CA . LEU A 1 291 ? -22.047 11.922 16.172 1 98.25 291 LEU A CA 1
ATOM 2399 C C . LEU A 1 291 ? -22.938 12.234 17.375 1 98.25 291 LEU A C 1
ATOM 2401 O O . LEU A 1 291 ? -23.172 11.367 18.219 1 98.25 291 LEU A O 1
ATOM 2405 N N . GLU A 1 292 ? -23.344 13.477 17.453 1 98.19 292 GLU A N 1
ATOM 2406 C CA . GLU A 1 292 ? -24.219 13.883 18.547 1 98.19 292 GLU A CA 1
ATOM 2407 C C . GLU A 1 292 ? -25.516 13.07 18.531 1 98.19 292 GLU A C 1
ATOM 2409 O O . GLU A 1 292 ? -25.953 12.594 19.578 1 98.19 292 GLU A O 1
ATOM 2414 N N . SER A 1 293 ? -26.078 12.961 17.359 1 97.31 293 SER A N 1
ATOM 2415 C CA . SER A 1 293 ? -27.312 12.195 17.234 1 97.31 293 SER A CA 1
ATOM 2416 C C . SER A 1 293 ? -27.109 10.734 17.625 1 97.31 293 SER A C 1
ATOM 2418 O O . SER A 1 293 ? -27.938 10.148 18.312 1 97.31 293 SER A O 1
ATOM 2420 N N . LEU A 1 294 ? -26.062 10.172 17.203 1 96.88 294 LEU A N 1
ATOM 2421 C CA . LEU A 1 294 ? -25.734 8.789 17.531 1 96.88 294 LEU A CA 1
ATOM 2422 C C . LEU A 1 294 ? -25.469 8.633 19.031 1 96.88 294 LEU A C 1
ATOM 2424 O O . LEU A 1 294 ? -25.953 7.688 19.656 1 96.88 294 LEU A O 1
ATOM 2428 N N . ASN A 1 295 ? -24.688 9.57 19.547 1 97.44 295 ASN A N 1
ATOM 2429 C CA . ASN A 1 295 ? -24.312 9.531 20.969 1 97.44 295 ASN A CA 1
ATOM 2430 C C . ASN A 1 295 ? -25.547 9.641 21.859 1 97.44 295 ASN A C 1
ATOM 2432 O O . ASN A 1 295 ? -25.578 9.023 22.938 1 97.44 295 ASN A O 1
ATOM 2436 N N . ASN A 1 296 ? -26.484 10.375 21.438 1 95.69 296 ASN A N 1
ATOM 2437 C CA . ASN A 1 296 ? -27.703 10.609 22.234 1 95.69 296 ASN A CA 1
ATOM 2438 C C . ASN A 1 296 ? -28.766 9.555 21.938 1 95.69 296 ASN A C 1
ATOM 2440 O O . ASN A 1 296 ? -29.828 9.57 22.562 1 95.69 296 ASN A O 1
ATOM 2444 N N . ASN A 1 297 ? -28.516 8.633 21.094 1 93.06 297 ASN A N 1
ATOM 2445 C CA . ASN A 1 297 ? -29.453 7.598 20.703 1 93.06 297 ASN A CA 1
ATOM 2446 C C . ASN A 1 297 ? -30.781 8.195 20.25 1 93.06 297 ASN A C 1
ATOM 2448 O O . ASN A 1 297 ? -31.844 7.812 20.75 1 93.06 297 ASN A O 1
ATOM 2452 N N . GLU A 1 298 ? -30.672 9.141 19.438 1 92.12 298 GLU A N 1
ATOM 2453 C CA . GLU A 1 298 ? -31.875 9.781 18.891 1 92.12 298 GLU A CA 1
ATOM 2454 C C . GLU A 1 298 ? -32.688 8.812 18.047 1 92.12 298 GLU A C 1
ATOM 2456 O O . GLU A 1 298 ? -32.188 7.738 17.688 1 92.12 298 GLU A O 1
ATOM 2461 N N . SER A 1 299 ? -33.938 9.242 17.75 1 95.44 299 SER A N 1
ATOM 2462 C CA . SER A 1 299 ? -34.812 8.391 16.922 1 95.44 299 SER A CA 1
ATOM 2463 C C . SER A 1 299 ? -34.188 8.18 15.539 1 95.44 299 SER A C 1
ATOM 2465 O O . SER A 1 299 ? -33.438 9.016 15.055 1 95.44 299 SER A O 1
ATOM 2467 N N . THR A 1 300 ? -34.531 7.086 14.992 1 96.12 300 THR A N 1
ATOM 2468 C CA . THR A 1 300 ? -34 6.766 13.656 1 96.12 300 THR A CA 1
ATOM 2469 C C . THR A 1 300 ? -34.438 7.836 12.648 1 96.12 300 THR A C 1
ATOM 2471 O O . THR A 1 300 ? -33.656 8.164 11.734 1 96.12 300 THR A O 1
ATOM 2474 N N . GLU A 1 301 ? -35.625 8.383 12.82 1 95.75 301 GLU A N 1
ATOM 2475 C CA . GLU A 1 301 ? -36.094 9.438 11.938 1 95.75 301 GLU A CA 1
ATOM 2476 C C . GLU A 1 301 ? -35.219 10.68 12.023 1 95.75 301 GLU A C 1
ATOM 2478 O O . GLU A 1 301 ? -34.906 11.289 11.008 1 95.75 301 GLU A O 1
ATOM 2483 N N . ASP A 1 302 ? -34.906 11.023 13.234 1 96.12 302 ASP A N 1
ATOM 2484 C CA . ASP A 1 302 ? -34.062 12.195 13.445 1 96.12 302 ASP A CA 1
ATOM 2485 C C . ASP A 1 302 ? -32.656 11.953 12.914 1 96.12 302 ASP A C 1
ATOM 2487 O O . ASP A 1 302 ? -32.062 12.844 12.305 1 96.12 302 ASP A O 1
ATOM 2491 N N . LEU A 1 303 ? -32.125 10.781 13.211 1 97.06 303 LEU A N 1
ATOM 2492 C CA . LEU A 1 303 ? -30.828 10.414 12.703 1 97.06 303 LEU A CA 1
ATOM 2493 C C . LEU A 1 303 ? -30.797 10.438 11.18 1 97.06 303 LEU A C 1
ATOM 2495 O O . LEU A 1 303 ? -29.844 10.906 10.57 1 97.06 303 LEU A O 1
ATOM 2499 N N . GLU A 1 304 ? -31.797 9.898 10.555 1 97.81 304 GLU A N 1
ATOM 2500 C CA . GLU A 1 304 ? -31.891 9.875 9.102 1 97.81 304 GLU A CA 1
ATOM 2501 C C . GLU A 1 304 ? -31.844 11.281 8.516 1 97.81 304 GLU A C 1
ATOM 2503 O O . GLU A 1 304 ? -31.172 11.508 7.5 1 97.81 304 GLU A O 1
ATOM 2508 N N . LYS A 1 305 ? -32.531 12.242 9.141 1 97.69 305 LYS A N 1
ATOM 2509 C CA . LYS A 1 305 ? -32.562 13.617 8.656 1 97.69 305 LYS A CA 1
ATOM 2510 C C . LYS A 1 305 ? -31.141 14.211 8.625 1 97.69 305 LYS A C 1
ATOM 2512 O O . LYS A 1 305 ? -30.75 14.82 7.637 1 97.69 305 LYS A O 1
ATOM 2517 N N . ILE A 1 306 ? -30.453 14.008 9.711 1 97.38 306 ILE A N 1
ATOM 2518 C CA . ILE A 1 306 ? -29.125 14.578 9.812 1 97.38 306 ILE A CA 1
ATOM 2519 C C . ILE A 1 306 ? -28.172 13.867 8.852 1 97.38 306 ILE A C 1
ATOM 2521 O O . ILE A 1 306 ? -27.312 14.492 8.242 1 97.38 306 ILE A O 1
ATOM 2525 N N . ILE A 1 307 ? -28.234 12.57 8.734 1 97.94 307 ILE A N 1
ATOM 2526 C CA . ILE A 1 307 ? -27.375 11.789 7.844 1 97.94 307 ILE A CA 1
ATOM 2527 C C . ILE A 1 307 ? -27.641 12.188 6.395 1 97.94 307 ILE A C 1
ATOM 2529 O O . ILE A 1 307 ? -26.703 12.297 5.594 1 97.94 307 ILE A O 1
ATOM 2533 N N . LEU A 1 308 ? -28.891 12.43 6.031 1 97.94 308 LEU A N 1
ATOM 2534 C CA . LEU A 1 308 ? -29.219 12.852 4.676 1 97.94 308 LEU A CA 1
ATOM 2535 C C . LEU A 1 308 ? -28.609 14.211 4.359 1 97.94 308 LEU A C 1
ATOM 2537 O O . LEU A 1 308 ? -28.141 14.445 3.242 1 97.94 308 LEU A O 1
ATOM 2541 N N . GLU A 1 309 ? -28.672 15.094 5.352 1 97.5 309 GLU A N 1
ATOM 2542 C CA . GLU A 1 309 ? -28 16.375 5.191 1 97.5 309 GLU A CA 1
ATOM 2543 C C . GLU A 1 309 ? -26.5 16.172 4.941 1 97.5 309 GLU A C 1
ATOM 2545 O O . GLU A 1 309 ? -25.922 16.828 4.066 1 97.5 309 GLU A O 1
ATOM 2550 N N . GLY A 1 310 ? -25.891 15.32 5.746 1 97.5 310 GLY A N 1
ATOM 2551 C CA . GLY A 1 310 ? -24.5 14.992 5.566 1 97.5 310 GLY A CA 1
ATOM 2552 C C . GLY A 1 310 ? -24.188 14.383 4.207 1 97.5 310 GLY A C 1
ATOM 2553 O O . GLY A 1 310 ? -23.281 14.836 3.508 1 97.5 310 GLY A O 1
ATOM 2554 N N . ILE A 1 311 ? -24.984 13.414 3.805 1 97.56 311 ILE A N 1
ATOM 2555 C CA . ILE A 1 311 ? -24.797 12.719 2.537 1 97.56 311 ILE A CA 1
ATOM 2556 C C . ILE A 1 311 ? -24.859 13.719 1.385 1 97.56 311 ILE A C 1
ATOM 2558 O O . ILE A 1 311 ? -24.062 13.641 0.443 1 97.56 311 ILE A O 1
ATOM 2562 N N . THR A 1 312 ? -25.797 14.656 1.416 1 97.62 312 THR A N 1
ATOM 2563 C CA . THR A 1 312 ? -25.938 15.688 0.391 1 97.62 312 THR A CA 1
ATOM 2564 C C . THR A 1 312 ? -24.641 16.484 0.267 1 97.62 312 THR A C 1
ATOM 2566 O O . THR A 1 312 ? -24.141 16.703 -0.839 1 97.62 312 THR A O 1
ATOM 2569 N N . TYR A 1 313 ? -24.172 16.922 1.396 1 96.88 313 TYR A N 1
ATOM 2570 C CA . TYR A 1 313 ? -22.922 17.672 1.412 1 96.88 313 TYR A CA 1
ATOM 2571 C C . TYR A 1 313 ? -21.766 16.812 0.903 1 96.88 313 TYR A C 1
ATOM 2573 O O . TYR A 1 313 ? -20.984 17.266 0.063 1 96.88 313 TYR A O 1
ATOM 2581 N N . PHE A 1 314 ? -21.562 15.562 1.417 1 97.19 314 PHE A N 1
ATOM 2582 C CA . PHE A 1 314 ? -20.438 14.688 1.095 1 97.19 314 PHE A CA 1
ATOM 2583 C C . PHE A 1 314 ? -20.453 14.305 -0.379 1 97.19 314 PHE A C 1
ATOM 2585 O O . PHE A 1 314 ? -19.406 14.258 -1.027 1 97.19 314 PHE A O 1
ATOM 2592 N N . ASP A 1 315 ? -21.578 14.031 -0.917 1 95.69 315 ASP A N 1
ATOM 2593 C CA . ASP A 1 315 ? -21.688 13.734 -2.34 1 95.69 315 ASP A CA 1
ATOM 2594 C C . ASP A 1 315 ? -21.281 14.93 -3.189 1 95.69 315 ASP A C 1
ATOM 2596 O O . ASP A 1 315 ? -20.562 14.773 -4.184 1 95.69 315 ASP A O 1
ATOM 2600 N N . LYS A 1 316 ? -21.734 16.109 -2.75 1 96.12 316 LYS A N 1
ATOM 2601 C CA . LYS A 1 316 ? -21.406 17.328 -3.471 1 96.12 316 LYS A CA 1
ATOM 2602 C C . LYS A 1 316 ? -19.891 17.547 -3.51 1 96.12 316 LYS A C 1
ATOM 2604 O O . LYS A 1 316 ? -19.344 17.984 -4.531 1 96.12 316 LYS A O 1
ATOM 2609 N N . GLU A 1 317 ? -19.281 17.234 -2.383 1 93.19 317 GLU A N 1
ATOM 2610 C CA . GLU A 1 317 ? -17.828 17.438 -2.266 1 93.19 317 GLU A CA 1
ATOM 2611 C C . GLU A 1 317 ? -17.062 16.188 -2.697 1 93.19 317 GLU A C 1
ATOM 2613 O O . GLU A 1 317 ? -15.852 16.109 -2.504 1 93.19 317 GLU A O 1
ATOM 2618 N N . SER A 1 318 ? -17.703 15.117 -3.201 1 92.75 318 SER A N 1
ATOM 2619 C CA . SER A 1 318 ? -17.141 13.867 -3.686 1 92.75 318 SER A CA 1
ATOM 2620 C C . SER A 1 318 ? -16.406 13.125 -2.568 1 92.75 318 SER A C 1
ATOM 2622 O O . SER A 1 318 ? -15.359 12.523 -2.793 1 92.75 318 SER A O 1
ATOM 2624 N N . LEU A 1 319 ? -16.906 13.344 -1.338 1 93.94 319 LEU A N 1
ATOM 2625 C CA . LEU A 1 319 ? -16.406 12.594 -0.189 1 93.94 319 LEU A CA 1
ATOM 2626 C C . LEU A 1 319 ? -17.234 11.336 0.034 1 93.94 319 LEU A C 1
ATOM 2628 O O . LEU A 1 319 ? -17.844 11.164 1.094 1 93.94 319 LEU A O 1
ATOM 2632 N N . TYR A 1 320 ? -17.109 10.391 -0.883 1 94.94 320 TYR A N 1
ATOM 2633 C CA . TYR A 1 320 ? -18 9.242 -0.959 1 94.94 320 TYR A CA 1
ATOM 2634 C C . TYR A 1 320 ? -17.703 8.242 0.158 1 94.94 320 TYR A C 1
ATOM 2636 O O . TYR A 1 320 ? -18.578 7.465 0.547 1 94.94 320 TYR A O 1
ATOM 2644 N N . ASN A 1 321 ? -16.531 8.328 0.673 1 93.31 321 ASN A N 1
ATOM 2645 C CA . ASN A 1 321 ? -16.219 7.457 1.802 1 93.31 321 ASN A CA 1
ATOM 2646 C C . ASN A 1 321 ? -17.125 7.738 2.996 1 93.31 321 ASN A C 1
ATOM 2648 O O . ASN A 1 321 ? -17.531 6.816 3.707 1 93.31 321 ASN A O 1
ATOM 2652 N N . TYR A 1 322 ? -17.375 8.977 3.174 1 95.62 322 TYR A N 1
ATOM 2653 C CA . TYR A 1 322 ? -18.266 9.336 4.281 1 95.62 322 TYR A CA 1
ATOM 2654 C C . TYR A 1 322 ? -19.719 9.023 3.951 1 95.62 322 TYR A C 1
ATOM 2656 O O . TYR A 1 322 ? -20.484 8.617 4.828 1 95.62 322 TYR A O 1
ATOM 2664 N N . THR A 1 323 ? -20.047 9.227 2.668 1 97.38 323 THR A N 1
ATOM 2665 C CA . THR A 1 323 ? -21.375 8.805 2.24 1 97.38 323 THR A CA 1
ATOM 2666 C C . THR A 1 323 ? -21.578 7.32 2.531 1 97.38 323 THR A C 1
ATOM 2668 O O . THR A 1 323 ? -22.625 6.93 3.07 1 97.38 323 THR A O 1
ATOM 2671 N N . GLN A 1 324 ? -20.641 6.559 2.203 1 96.94 324 GLN A N 1
ATOM 2672 C CA . GLN A 1 324 ? -20.703 5.121 2.455 1 96.94 324 GLN A CA 1
ATOM 2673 C C . GLN A 1 324 ? -20.828 4.832 3.949 1 96.94 324 GLN A C 1
ATOM 2675 O O . GLN A 1 324 ? -21.719 4.086 4.367 1 96.94 324 GLN A O 1
ATOM 2680 N N . GLU A 1 325 ? -19.984 5.422 4.715 1 95.81 325 GLU A N 1
ATOM 2681 C CA . GLU A 1 325 ? -19.906 5.16 6.148 1 95.81 325 GLU A CA 1
ATOM 2682 C C . GLU A 1 325 ? -21.219 5.477 6.84 1 95.81 325 GLU A C 1
ATOM 2684 O O . GLU A 1 325 ? -21.766 4.645 7.57 1 95.81 325 GLU A O 1
ATOM 2689 N N . TYR A 1 326 ? -21.75 6.645 6.602 1 97.88 326 TYR A N 1
ATOM 2690 C CA . TYR A 1 326 ? -22.938 7.074 7.316 1 97.88 326 TYR A CA 1
ATOM 2691 C C . TYR A 1 326 ? -24.188 6.363 6.785 1 97.88 326 TYR A C 1
ATOM 2693 O O . TYR A 1 326 ? -25.109 6.082 7.543 1 97.88 326 TYR A O 1
ATOM 2701 N N . SER A 1 327 ? -24.172 6.012 5.488 1 98 327 SER A N 1
ATOM 2702 C CA . SER A 1 327 ? -25.266 5.199 4.957 1 98 327 SER A CA 1
ATOM 2703 C C . SER A 1 327 ? -25.281 3.814 5.59 1 98 327 SER A C 1
ATOM 2705 O O . SER A 1 327 ? -26.344 3.287 5.906 1 98 327 SER A O 1
ATOM 2707 N N . GLU A 1 328 ? -24.156 3.275 5.75 1 97.31 328 GLU A N 1
ATOM 2708 C CA . GLU A 1 328 ? -24.078 1.961 6.379 1 97.31 328 GLU A CA 1
ATOM 2709 C C . GLU A 1 328 ? -24.578 2.004 7.82 1 97.31 328 GLU A C 1
ATOM 2711 O O . GLU A 1 328 ? -25.312 1.124 8.25 1 97.31 328 GLU A O 1
ATOM 2716 N N . LYS A 1 329 ? -24.172 3.041 8.57 1 96 329 LYS A N 1
ATOM 2717 C CA . LYS A 1 329 ? -24.594 3.174 9.953 1 96 329 LYS A CA 1
ATOM 2718 C C . LYS A 1 329 ? -26.125 3.271 10.055 1 96 329 LYS A C 1
ATOM 2720 O O . LYS A 1 329 ? -26.734 2.617 10.898 1 96 329 LYS A O 1
ATOM 2725 N N . LEU A 1 330 ? -26.641 4.062 9.211 1 97.62 330 LEU A N 1
ATOM 2726 C CA . LEU A 1 330 ? -28.094 4.219 9.203 1 97.62 330 LEU A CA 1
ATOM 2727 C C . LEU A 1 330 ? -28.781 2.928 8.781 1 97.62 330 LEU A C 1
ATOM 2729 O O . LEU A 1 330 ? -29.797 2.529 9.367 1 97.62 330 LEU A O 1
ATOM 2733 N N . ALA A 1 331 ? -28.234 2.273 7.738 1 97.75 331 ALA A N 1
ATOM 2734 C CA . ALA A 1 331 ? -28.812 1.031 7.227 1 97.75 331 ALA A CA 1
ATOM 2735 C C . ALA A 1 331 ? -28.844 -0.043 8.305 1 97.75 331 ALA A C 1
ATOM 2737 O O . ALA A 1 331 ? -29.844 -0.769 8.438 1 97.75 331 ALA A O 1
ATOM 2738 N N . ILE A 1 332 ? -27.859 -0.149 9.078 1 96.5 332 ILE A N 1
ATOM 2739 C CA . ILE A 1 332 ? -27.781 -1.143 10.148 1 96.5 332 ILE A CA 1
ATOM 2740 C C . ILE A 1 332 ? -28.859 -0.866 11.195 1 96.5 332 ILE A C 1
ATOM 2742 O O . ILE A 1 332 ? -29.547 -1.784 11.641 1 96.5 332 ILE A O 1
ATOM 2746 N N . LYS A 1 333 ? -28.938 0.402 11.586 1 95.81 333 LYS A N 1
ATOM 2747 C CA . LYS A 1 333 ? -29.953 0.767 12.562 1 95.81 333 LYS A CA 1
ATOM 2748 C C . LYS A 1 333 ? -31.359 0.438 12.055 1 95.81 333 LYS A C 1
ATOM 2750 O O . LYS A 1 333 ? -32.188 -0.116 12.789 1 95.81 333 LYS A O 1
ATOM 2755 N N . LEU A 1 334 ? -31.641 0.74 10.844 1 97.62 334 LEU A N 1
ATOM 2756 C CA . LEU A 1 334 ? -32.938 0.466 10.219 1 97.62 334 LEU A CA 1
ATOM 2757 C C . LEU A 1 334 ? -33.156 -1.035 10.109 1 97.62 334 LEU A C 1
ATOM 2759 O O . LEU A 1 334 ? -34.281 -1.508 10.344 1 97.62 334 LEU A O 1
ATOM 2763 N N . TYR A 1 335 ? -32.156 -1.746 9.781 1 97 335 TYR A N 1
ATOM 2764 C CA . TYR A 1 335 ? -32.219 -3.199 9.695 1 97 335 TYR A CA 1
ATOM 2765 C C . TYR A 1 335 ? -32.594 -3.807 11.047 1 97 335 TYR A C 1
ATOM 2767 O O . TYR A 1 335 ? -33.438 -4.688 11.133 1 97 335 TYR A O 1
ATOM 2775 N N . ASP A 1 336 ? -32 -3.346 12.078 1 95.62 336 ASP A N 1
ATOM 2776 C CA . ASP A 1 336 ? -32.25 -3.846 13.422 1 95.62 336 ASP A CA 1
ATOM 2777 C C . ASP A 1 336 ? -33.688 -3.557 13.875 1 95.62 336 ASP A C 1
ATOM 2779 O O . ASP A 1 336 ? -34.25 -4.285 14.695 1 95.62 336 ASP A O 1
ATOM 2783 N N . GLU A 1 337 ? -34.219 -2.467 13.297 1 96.44 337 GLU A N 1
ATOM 2784 C CA . GLU A 1 337 ? -35.625 -2.096 13.609 1 96.44 337 GLU A CA 1
ATOM 2785 C C . GLU A 1 337 ? -36.594 -2.762 12.656 1 96.44 337 GLU A C 1
ATOM 2787 O O . GLU A 1 337 ? -37.781 -2.43 12.641 1 96.44 337 GLU A O 1
ATOM 2792 N N . ASN A 1 338 ? -36.156 -3.629 11.766 1 96.06 338 ASN A N 1
ATOM 2793 C CA . ASN A 1 338 ? -36.906 -4.418 10.805 1 96.06 338 ASN A CA 1
ATOM 2794 C C . ASN A 1 338 ? -37.594 -3.529 9.758 1 96.06 338 ASN A C 1
ATOM 2796 O O . ASN A 1 338 ? -38.656 -3.846 9.266 1 96.06 338 ASN A O 1
ATOM 2800 N N . ASN A 1 339 ? -37 -2.336 9.656 1 96.5 339 ASN A N 1
ATOM 2801 C CA . ASN A 1 339 ? -37.375 -1.521 8.508 1 96.5 339 ASN A CA 1
ATOM 2802 C C . ASN A 1 339 ? -36.562 -1.89 7.266 1 96.5 339 ASN A C 1
ATOM 2804 O O . ASN A 1 339 ? -35.688 -1.143 6.859 1 96.5 339 ASN A O 1
ATOM 2808 N N . HIS A 1 340 ? -36.969 -2.916 6.598 1 96.5 340 HIS A N 1
ATOM 2809 C CA . HIS A 1 340 ? -36.156 -3.535 5.555 1 96.5 340 HIS A CA 1
ATOM 2810 C C . HIS A 1 340 ? -36.156 -2.699 4.281 1 96.5 340 HIS A C 1
ATOM 2812 O O . HIS A 1 340 ? -35.188 -2.709 3.52 1 96.5 340 HIS A O 1
ATOM 2818 N N . ILE A 1 341 ? -37.188 -1.996 4.051 1 96.44 341 ILE A N 1
ATOM 2819 C CA . ILE A 1 341 ? -37.281 -1.164 2.854 1 96.44 341 ILE A CA 1
ATOM 2820 C C . ILE A 1 341 ? -36.188 -0.076 2.914 1 96.44 341 ILE A C 1
ATOM 2822 O O . ILE A 1 341 ? -35.344 0.003 2.039 1 96.44 341 ILE A O 1
ATOM 2826 N N . LYS A 1 342 ? -36.219 0.669 3.971 1 96.25 342 LYS A N 1
ATOM 2827 C CA . LYS A 1 342 ? -35.219 1.735 4.105 1 96.25 342 LYS A CA 1
ATOM 2828 C C . LYS A 1 342 ? -33.812 1.164 4.297 1 96.25 342 LYS A C 1
ATOM 2830 O O . LYS A 1 342 ? -32.844 1.73 3.807 1 96.25 342 LYS A O 1
ATOM 2835 N N . ALA A 1 343 ? -33.75 0.087 5.008 1 97.31 343 ALA A N 1
ATOM 2836 C CA . ALA A 1 343 ? -32.469 -0.554 5.203 1 97.31 343 ALA A CA 1
ATOM 2837 C C . ALA A 1 343 ? -31.828 -0.923 3.867 1 97.31 343 ALA A C 1
ATOM 2839 O O . ALA A 1 343 ? -30.656 -0.592 3.613 1 97.31 343 ALA A O 1
ATOM 2840 N N . SER A 1 344 ? -32.562 -1.603 3.068 1 97.19 344 SER A N 1
ATOM 2841 C CA . SER A 1 344 ? -32.031 -2.02 1.775 1 97.19 344 SER A CA 1
ATOM 2842 C C . SER A 1 344 ? -31.672 -0.817 0.91 1 97.19 344 SER A C 1
ATOM 2844 O O . SER A 1 344 ? -30.703 -0.854 0.158 1 97.19 344 SER A O 1
ATOM 2846 N N . GLU A 1 345 ? -32.438 0.233 1.007 1 97.12 345 GLU A N 1
ATOM 2847 C CA . GLU A 1 345 ? -32.156 1.448 0.248 1 97.12 345 GLU A CA 1
ATOM 2848 C C . GLU A 1 345 ? -30.812 2.057 0.656 1 97.12 345 GLU A C 1
ATOM 2850 O O . GLU A 1 345 ? -30.016 2.418 -0.2 1 97.12 345 GLU A O 1
ATOM 2855 N N . TYR A 1 346 ? -30.578 2.154 1.944 1 97.75 346 TYR A N 1
ATOM 2856 C CA . TYR A 1 346 ? -29.359 2.787 2.42 1 97.75 346 TYR A CA 1
ATOM 2857 C C . TYR A 1 346 ? -28.156 1.862 2.234 1 97.75 346 TYR A C 1
ATOM 2859 O O . TYR A 1 346 ? -27.047 2.324 1.984 1 97.75 346 TYR A O 1
ATOM 2867 N N . PHE A 1 347 ? -28.391 0.548 2.324 1 97.69 347 PHE A N 1
ATOM 2868 C CA . PHE A 1 347 ? -27.328 -0.381 1.975 1 97.69 347 PHE A CA 1
ATOM 2869 C C . PHE A 1 347 ? -26.922 -0.218 0.513 1 97.69 347 PHE A C 1
ATOM 2871 O O . PHE A 1 347 ? -25.734 -0.23 0.185 1 97.69 347 PHE A O 1
ATOM 2878 N N . HIS A 1 348 ? -27.891 -0.133 -0.247 1 97.19 348 HIS A N 1
ATOM 2879 C CA . HIS A 1 348 ? -27.641 0.061 -1.67 1 97.19 348 HIS A CA 1
ATOM 2880 C C . HIS A 1 348 ? -26.891 1.371 -1.926 1 97.19 348 HIS A C 1
ATOM 2882 O O . HIS A 1 348 ? -25.969 1.415 -2.732 1 97.19 348 HIS A O 1
ATOM 2888 N N . LYS A 1 349 ? -27.328 2.43 -1.235 1 96.62 349 LYS A N 1
ATOM 2889 C CA . LYS A 1 349 ? -26.656 3.723 -1.343 1 96.62 349 LYS A CA 1
ATOM 2890 C C . LYS A 1 349 ? -25.203 3.625 -0.907 1 96.62 349 LYS A C 1
ATOM 2892 O O . LYS A 1 349 ? -24.312 4.215 -1.536 1 96.62 349 LYS A O 1
ATOM 2897 N N . ALA A 1 350 ? -24.969 2.939 0.161 1 96.88 350 ALA A N 1
ATOM 2898 C CA . ALA A 1 350 ? -23.609 2.738 0.657 1 96.88 350 ALA A CA 1
ATOM 2899 C C . ALA A 1 350 ? -22.75 2.01 -0.375 1 96.88 350 ALA A C 1
ATOM 2901 O O . ALA A 1 350 ? -21.594 2.371 -0.592 1 96.88 350 ALA A O 1
ATOM 2902 N N . LEU A 1 351 ? -23.328 1.047 -0.97 1 95.75 351 LEU A N 1
ATOM 2903 C CA . LEU A 1 351 ? -22.609 0.281 -1.985 1 95.75 351 LEU A CA 1
ATOM 2904 C C . LEU A 1 351 ? -22.281 1.15 -3.197 1 95.75 351 LEU A C 1
ATOM 2906 O O . LEU A 1 351 ? -21.203 1.054 -3.766 1 95.75 351 LEU A O 1
ATOM 2910 N N . GLN A 1 352 ? -23.219 1.985 -3.604 1 95.5 352 GLN A N 1
ATOM 2911 C CA . GLN A 1 352 ? -22.984 2.902 -4.715 1 95.5 352 GLN A CA 1
ATOM 2912 C C . GLN A 1 352 ? -21.844 3.879 -4.398 1 95.5 352 GLN A C 1
ATOM 2914 O O . GLN A 1 352 ? -21.031 4.191 -5.266 1 95.5 352 GLN A O 1
ATOM 2919 N N . ALA A 1 353 ? -21.875 4.359 -3.186 1 95.19 353 ALA A N 1
ATOM 2920 C CA . ALA A 1 353 ? -20.812 5.262 -2.754 1 95.19 353 ALA A CA 1
ATOM 2921 C C . ALA A 1 353 ? -19.453 4.566 -2.783 1 95.19 353 ALA A C 1
ATOM 2923 O O . ALA A 1 353 ? -18.453 5.16 -3.188 1 95.19 353 ALA A O 1
ATOM 2924 N N . LYS A 1 354 ? -19.469 3.34 -2.369 1 93.75 354 LYS A N 1
ATOM 2925 C CA . LYS A 1 354 ? -18.25 2.537 -2.416 1 93.75 354 LYS A CA 1
ATOM 2926 C C . LYS A 1 354 ? -17.734 2.41 -3.844 1 93.75 354 LYS A C 1
ATOM 2928 O O . LYS A 1 354 ? -16.531 2.531 -4.086 1 93.75 354 LYS A O 1
ATOM 2933 N N . GLU A 1 355 ? -18.562 2.156 -4.75 1 91.94 355 GLU A N 1
ATOM 2934 C CA . GLU A 1 355 ? -18.188 2.008 -6.156 1 91.94 355 GLU A CA 1
ATOM 2935 C C . GLU A 1 355 ? -17.609 3.305 -6.715 1 91.94 355 GLU A C 1
ATOM 2937 O O . GLU A 1 355 ? -16.656 3.279 -7.496 1 91.94 355 GLU A O 1
ATOM 2942 N N . LYS A 1 356 ? -18.156 4.383 -6.281 1 90.81 356 LYS A N 1
ATOM 2943 C CA . LYS A 1 356 ? -17.641 5.676 -6.719 1 90.81 356 LYS A CA 1
ATOM 2944 C C . LYS A 1 356 ? -16.234 5.922 -6.176 1 90.81 356 LYS A C 1
ATOM 2946 O O . LYS A 1 356 ? -15.383 6.48 -6.875 1 90.81 356 LYS A O 1
ATOM 2951 N N . THR A 1 357 ? -16.062 5.52 -4.965 1 87.19 357 THR A N 1
ATOM 2952 C CA . THR A 1 357 ? -14.727 5.645 -4.371 1 87.19 357 THR A CA 1
ATOM 2953 C C . THR A 1 357 ? -13.727 4.762 -5.102 1 87.19 357 THR A C 1
ATOM 2955 O O . THR A 1 357 ? -12.586 5.176 -5.34 1 87.19 357 THR A O 1
ATOM 2958 N N . PHE A 1 358 ? -14.18 3.598 -5.461 1 83.94 358 PHE A N 1
ATOM 2959 C CA . PHE A 1 358 ? -13.352 2.652 -6.203 1 83.94 358 PHE A CA 1
ATOM 2960 C C . PHE A 1 358 ? -12.969 3.223 -7.562 1 83.94 358 PHE A C 1
ATOM 2962 O O . PHE A 1 358 ? -11.812 3.121 -7.98 1 83.94 358 PHE A O 1
ATOM 2969 N N . GLU A 1 359 ? -13.805 3.828 -8.211 1 82.5 359 GLU A N 1
ATOM 2970 C CA . GLU A 1 359 ? -13.586 4.367 -9.555 1 82.5 359 GLU A CA 1
ATOM 2971 C C . GLU A 1 359 ? -12.562 5.496 -9.531 1 82.5 359 GLU A C 1
ATOM 2973 O O . GLU A 1 359 ? -11.82 5.684 -10.5 1 82.5 359 GLU A O 1
ATOM 2978 N N . LYS A 1 360 ? -12.477 6.133 -8.492 1 74.75 360 LYS A N 1
ATOM 2979 C CA . LYS A 1 360 ? -11.531 7.238 -8.367 1 74.75 360 LYS A CA 1
ATOM 2980 C C . LYS A 1 360 ? -10.086 6.734 -8.336 1 74.75 360 LYS A C 1
ATOM 2982 O O . LYS A 1 360 ? -9.18 7.406 -8.828 1 74.75 360 LYS A O 1
ATOM 2987 N N . GLY A 1 361 ? -9.891 5.547 -7.82 1 72.94 361 GLY A N 1
ATOM 2988 C CA . GLY A 1 361 ? -8.547 4.996 -7.711 1 72.94 361 GLY A CA 1
ATOM 2989 C C . GLY A 1 361 ? -8.242 3.957 -8.773 1 72.94 361 GLY A C 1
ATOM 2990 O O . GLY A 1 361 ? -7.125 3.428 -8.828 1 72.94 361 GLY A O 1
ATOM 2991 N N . ALA A 1 362 ? -9.258 3.734 -9.727 1 76.12 362 ALA A N 1
ATOM 2992 C CA . ALA A 1 362 ? -9.133 2.68 -10.727 1 76.12 362 ALA A CA 1
ATOM 2993 C C . ALA A 1 362 ? -8.297 3.146 -11.914 1 76.12 362 ALA A C 1
ATOM 2995 O O . ALA A 1 362 ? -8.023 4.34 -12.055 1 76.12 362 ALA A O 1
ATOM 2996 N N . LEU A 1 363 ? -7.816 2.15 -12.586 1 82.38 363 LEU A N 1
ATOM 2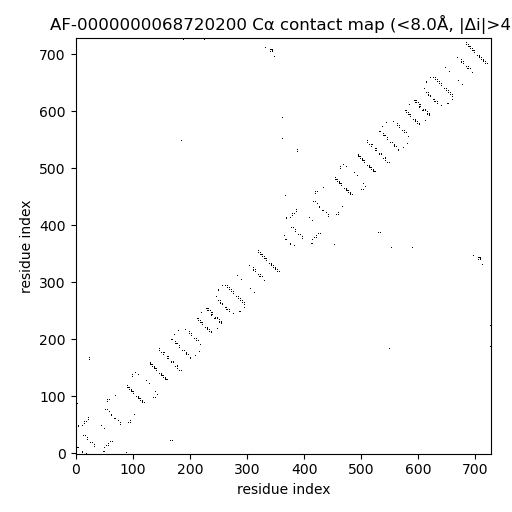997 C CA . LEU A 1 363 ? -7.07 2.416 -13.812 1 82.38 363 LEU A CA 1
ATOM 2998 C C . LEU A 1 363 ? -7.926 3.189 -14.812 1 82.38 363 LEU A C 1
ATOM 3000 O O . LEU A 1 363 ? -9.148 3.029 -14.844 1 82.38 363 LEU A O 1
ATOM 3004 N N . LYS A 1 364 ? -7.316 4.188 -15.469 1 68.44 364 LYS A N 1
ATOM 3005 C CA . LYS A 1 364 ? -8.039 4.996 -16.453 1 68.44 364 LYS A CA 1
ATOM 3006 C C . LYS A 1 364 ? -7.812 4.473 -17.859 1 68.44 364 LYS A C 1
ATOM 3008 O O . LYS A 1 364 ? -6.762 3.898 -18.156 1 68.44 364 LYS A O 1
ATOM 3013 N N . MET B 1 1 ? 28.547 -19.594 -8.445 1 57.22 1 MET B N 1
ATOM 3014 C CA . MET B 1 1 ? 29.031 -20.234 -7.223 1 57.22 1 MET B CA 1
ATOM 3015 C C . MET B 1 1 ? 30.438 -20.797 -7.422 1 57.22 1 MET B C 1
ATOM 3017 O O . MET B 1 1 ? 30.734 -21.375 -8.469 1 57.22 1 MET B O 1
ATOM 3021 N N . ASN B 1 2 ? 31.406 -20.094 -7.051 1 60.38 2 ASN B N 1
ATOM 3022 C CA . ASN B 1 2 ? 32.688 -20.766 -7.246 1 60.38 2 ASN B CA 1
ATOM 3023 C C . ASN B 1 2 ? 33.031 -21.672 -6.059 1 60.38 2 ASN B C 1
ATOM 3025 O O . ASN B 1 2 ? 33.906 -21.328 -5.258 1 60.38 2 ASN B O 1
ATOM 3029 N N . VAL B 1 3 ? 32.094 -22.812 -5.91 1 66.94 3 VAL B N 1
ATOM 3030 C CA . VAL B 1 3 ? 32.406 -23.781 -4.867 1 66.94 3 VAL B CA 1
ATOM 3031 C C . VAL B 1 3 ? 33.625 -24.625 -5.316 1 66.94 3 VAL B C 1
ATOM 3033 O O . VAL B 1 3 ? 33.688 -25.047 -6.477 1 66.94 3 VAL B O 1
ATOM 3036 N N . GLN B 1 4 ? 34.656 -24.5 -4.688 1 67.44 4 GLN B N 1
ATOM 3037 C CA . GLN B 1 4 ? 35.812 -25.328 -4.98 1 67.44 4 GLN B CA 1
ATOM 3038 C C . GLN B 1 4 ? 35.875 -26.562 -4.07 1 67.44 4 GLN B C 1
ATOM 3040 O O . GLN B 1 4 ? 36.156 -26.438 -2.877 1 67.44 4 GLN B O 1
ATOM 3045 N N . LEU B 1 5 ? 35.312 -27.734 -4.633 1 66.38 5 LEU B N 1
ATOM 3046 C CA . LEU B 1 5 ? 35.406 -28.969 -3.883 1 66.38 5 LEU B CA 1
ATOM 3047 C C . LEU B 1 5 ? 36.625 -29.781 -4.297 1 66.38 5 LEU B C 1
ATOM 3049 O O . LEU B 1 5 ? 37.031 -29.75 -5.461 1 66.38 5 LEU B O 1
ATOM 3053 N N . GLN B 1 6 ? 37.531 -30.25 -3.391 1 63.22 6 GLN B N 1
ATOM 3054 C CA . GLN B 1 6 ? 38.781 -30.938 -3.604 1 63.22 6 GLN B CA 1
ATOM 3055 C C . GLN B 1 6 ? 38.594 -32.219 -4.418 1 63.22 6 GLN B C 1
ATOM 3057 O O . GLN B 1 6 ? 37.688 -33 -4.141 1 63.22 6 GLN B O 1
ATOM 3062 N N . GLY B 1 7 ? 39.406 -32.438 -5.441 1 61.88 7 GLY B N 1
ATOM 3063 C CA . GLY B 1 7 ? 39.688 -33.688 -6.129 1 61.88 7 GLY B CA 1
ATOM 3064 C C . GLY B 1 7 ? 38.781 -33.906 -7.32 1 61.88 7 GLY B C 1
ATOM 3065 O O . GLY B 1 7 ? 39.062 -34.781 -8.164 1 61.88 7 GLY B O 1
ATOM 3066 N N . ASN B 1 8 ? 37.719 -33.125 -7.484 1 75.62 8 ASN B N 1
ATOM 3067 C CA . ASN B 1 8 ? 36.812 -33.312 -8.633 1 75.62 8 ASN B CA 1
ATOM 3068 C C . ASN B 1 8 ? 36.469 -31.969 -9.289 1 75.62 8 ASN B C 1
ATOM 3070 O O . ASN B 1 8 ? 35.281 -31.641 -9.422 1 75.62 8 ASN B O 1
ATOM 3074 N N . GLU B 1 9 ? 37.531 -31.422 -9.82 1 81.25 9 GLU B N 1
ATOM 3075 C CA . GLU B 1 9 ? 37.438 -30.047 -10.32 1 81.25 9 GLU B CA 1
ATOM 3076 C C . GLU B 1 9 ? 36.531 -29.984 -11.539 1 81.25 9 GLU B C 1
ATOM 3078 O O . GLU B 1 9 ? 35.75 -29.031 -11.688 1 81.25 9 GLU B O 1
ATOM 3083 N N . GLN B 1 10 ? 36.594 -31.062 -12.312 1 83.12 10 GLN B N 1
ATOM 3084 C CA . GLN B 1 10 ? 35.781 -31.047 -13.516 1 83.12 10 GLN B CA 1
ATOM 3085 C C . GLN B 1 10 ? 34.312 -31.141 -13.172 1 83.12 10 GLN B C 1
ATOM 3087 O O . GLN B 1 10 ? 33.469 -30.406 -13.727 1 83.12 10 GLN B O 1
ATOM 3092 N N . ILE B 1 11 ? 34 -32.031 -12.281 1 88.25 11 ILE B N 1
ATOM 3093 C CA . ILE B 1 11 ? 32.625 -32.219 -11.859 1 88.25 11 ILE B CA 1
ATOM 3094 C C . ILE B 1 11 ? 32.125 -30.938 -11.164 1 88.25 11 ILE B C 1
ATOM 3096 O O . ILE B 1 11 ? 31 -30.484 -11.438 1 88.25 11 ILE B O 1
ATOM 3100 N N . THR B 1 12 ? 32.938 -30.344 -10.336 1 89.44 12 THR B N 1
ATOM 3101 C CA . THR B 1 12 ? 32.562 -29.141 -9.609 1 89.44 12 THR B CA 1
ATOM 3102 C C . THR B 1 12 ? 32.312 -27.984 -10.57 1 89.44 12 THR B C 1
ATOM 3104 O O . THR B 1 12 ? 31.375 -27.188 -10.367 1 89.44 12 THR B O 1
ATOM 3107 N N . LYS B 1 13 ? 33.094 -27.953 -11.539 1 90.62 13 LYS B N 1
ATOM 3108 C CA . LYS B 1 13 ? 32.906 -26.906 -12.539 1 90.62 13 LYS B CA 1
ATOM 3109 C C . LYS B 1 13 ? 31.562 -27.078 -13.258 1 90.62 13 LYS B C 1
ATOM 3111 O O . LYS B 1 13 ? 30.859 -26.094 -13.508 1 90.62 13 LYS B O 1
ATOM 3116 N N . LEU B 1 14 ? 31.266 -28.281 -13.609 1 92.12 14 LEU B N 1
ATOM 3117 C CA . LEU B 1 14 ? 29.984 -28.562 -14.258 1 92.12 14 LEU B CA 1
ATOM 3118 C C . LEU B 1 14 ? 28.812 -28.172 -13.352 1 92.12 14 LEU B C 1
ATOM 3120 O O . LEU B 1 14 ? 27.828 -27.594 -13.82 1 92.12 14 LEU B O 1
ATOM 3124 N N . PHE B 1 15 ? 28.922 -28.484 -12.102 1 93.75 15 PHE B N 1
ATOM 3125 C CA . PHE B 1 15 ? 27.891 -28.125 -11.125 1 93.75 15 PHE B CA 1
ATOM 3126 C C . PHE B 1 15 ? 27.766 -26.609 -11 1 93.75 15 PHE B C 1
ATOM 3128 O O . PHE B 1 15 ? 26.656 -26.078 -10.953 1 93.75 15 PHE B O 1
ATOM 3135 N N . ASN B 1 16 ? 28.906 -25.984 -11.008 1 92.94 16 ASN B N 1
ATOM 3136 C CA . ASN B 1 16 ? 28.906 -24.516 -10.938 1 92.94 16 ASN B CA 1
ATOM 3137 C C . ASN B 1 16 ? 28.25 -23.906 -12.164 1 92.94 16 ASN B C 1
ATOM 3139 O O . ASN B 1 16 ? 27.5 -22.938 -12.055 1 92.94 16 ASN B O 1
ATOM 3143 N N . ASP B 1 17 ? 28.531 -24.438 -13.258 1 94.19 17 ASP B N 1
ATOM 3144 C CA . ASP B 1 17 ? 27.906 -23.953 -14.492 1 94.19 17 ASP B CA 1
ATOM 3145 C C . ASP B 1 17 ? 26.406 -24.188 -14.477 1 94.19 17 ASP B C 1
ATOM 3147 O O . ASP B 1 17 ? 25.641 -23.344 -14.953 1 94.19 17 ASP B O 1
ATOM 3151 N N . TRP B 1 18 ? 26.031 -25.328 -13.977 1 95.62 18 TRP B N 1
ATOM 3152 C CA . TRP B 1 18 ? 24.609 -25.641 -13.844 1 95.62 18 TRP B CA 1
ATOM 3153 C C . TRP B 1 18 ? 23.906 -24.625 -12.945 1 95.62 18 TRP B C 1
ATOM 3155 O O . TRP B 1 18 ? 22.859 -24.094 -13.305 1 95.62 18 TRP B O 1
ATOM 3165 N N . TYR B 1 19 ? 24.469 -24.297 -11.859 1 94.94 19 TYR B N 1
ATOM 3166 C CA . TYR B 1 19 ? 23.891 -23.328 -10.945 1 94.94 19 TYR B CA 1
ATOM 3167 C C . TYR B 1 19 ? 23.812 -21.953 -11.602 1 94.94 19 TYR B C 1
ATOM 3169 O O . TYR B 1 19 ? 22.828 -21.234 -11.438 1 94.94 19 TYR B O 1
ATOM 3177 N N . LEU B 1 20 ? 24.859 -21.609 -12.312 1 93.56 20 LEU B N 1
ATOM 3178 C CA . LEU B 1 20 ? 24.891 -20.312 -12.977 1 93.56 20 LEU B CA 1
ATOM 3179 C C . LEU B 1 20 ? 23.75 -20.188 -13.969 1 93.56 20 LEU B C 1
ATOM 3181 O O . LEU B 1 20 ? 23.141 -19.109 -14.078 1 93.56 20 LEU B O 1
ATOM 3185 N N . ALA B 1 21 ? 23.516 -21.234 -14.664 1 94.31 21 ALA B N 1
ATOM 3186 C CA . ALA B 1 21 ? 22.375 -21.219 -15.586 1 94.31 21 ALA B CA 1
ATOM 3187 C C . ALA B 1 21 ? 21.062 -21 -14.844 1 94.31 21 ALA B C 1
ATOM 3189 O O . ALA B 1 21 ? 20.188 -20.297 -15.328 1 94.31 21 ALA B O 1
ATOM 3190 N N . MET B 1 22 ? 20.922 -21.594 -13.68 1 94.62 22 MET B N 1
ATOM 3191 C CA . MET B 1 22 ? 19.734 -21.422 -12.859 1 94.62 22 MET B CA 1
ATOM 3192 C C . MET B 1 22 ? 19.641 -20 -12.312 1 94.62 22 MET B C 1
ATOM 3194 O O . MET B 1 22 ? 18.547 -19.438 -12.234 1 94.62 22 MET B O 1
ATOM 3198 N N . LEU B 1 23 ? 20.766 -19.469 -11.938 1 93.62 23 LEU B N 1
ATOM 3199 C CA . LEU B 1 23 ? 20.828 -18.094 -11.445 1 93.62 23 LEU B CA 1
ATOM 3200 C C . LEU B 1 23 ? 20.359 -17.109 -12.508 1 93.62 23 LEU B C 1
ATOM 3202 O O . LEU B 1 23 ? 19.688 -16.125 -12.195 1 93.62 23 LEU B O 1
ATOM 3206 N N . LYS B 1 24 ? 20.625 -17.422 -13.742 1 92.31 24 LYS B N 1
ATOM 3207 C CA . LYS B 1 24 ? 20.234 -16.594 -14.875 1 92.31 24 LYS B CA 1
ATOM 3208 C C . LYS B 1 24 ? 18.797 -16.891 -15.305 1 92.31 24 LYS B C 1
ATOM 3210 O O . LYS B 1 24 ? 18.297 -16.281 -16.25 1 92.31 24 LYS B O 1
ATOM 3215 N N . GLN B 1 25 ? 18.25 -17.875 -14.688 1 92.31 25 GLN B N 1
ATOM 3216 C CA . GLN B 1 25 ? 16.891 -18.328 -14.984 1 92.31 25 GLN B CA 1
ATOM 3217 C C . GLN B 1 25 ? 16.766 -18.797 -16.438 1 92.31 25 GLN B C 1
ATOM 3219 O O . GLN B 1 25 ? 15.758 -18.562 -17.094 1 92.31 25 GLN B O 1
ATOM 3224 N N . ASP B 1 26 ? 17.859 -19.312 -16.906 1 90.69 26 ASP B N 1
ATOM 3225 C CA . ASP B 1 26 ? 17.875 -19.906 -18.234 1 90.69 26 ASP B CA 1
ATOM 3226 C C . ASP B 1 26 ? 17.453 -21.375 -18.188 1 90.69 26 ASP B C 1
ATOM 3228 O O . ASP B 1 26 ? 18.297 -22.281 -18.109 1 90.69 26 ASP B O 1
ATOM 3232 N N . VAL B 1 27 ? 16.234 -21.641 -18.328 1 89.88 27 VAL B N 1
ATOM 3233 C CA . VAL B 1 27 ? 15.641 -22.953 -18.156 1 89.88 27 VAL B CA 1
ATOM 3234 C C . VAL B 1 27 ? 16.219 -23.922 -19.188 1 89.88 27 VAL B C 1
ATOM 3236 O O . VAL B 1 27 ? 16.562 -25.062 -18.844 1 89.88 27 VAL B O 1
ATOM 3239 N N . SER B 1 28 ? 16.312 -23.453 -20.406 1 89.81 28 SER B N 1
ATOM 3240 C CA . SER B 1 28 ? 16.828 -24.312 -21.469 1 89.81 28 SER B CA 1
ATOM 3241 C C . SER B 1 28 ? 18.25 -24.75 -21.203 1 89.81 28 SER B C 1
ATOM 3243 O O . SER B 1 28 ? 18.562 -25.938 -21.266 1 89.81 28 SER B O 1
ATOM 3245 N N . GLN B 1 29 ? 19.062 -23.766 -20.891 1 92.81 29 GLN B N 1
ATOM 3246 C CA . GLN B 1 29 ? 20.453 -24.094 -20.609 1 92.81 29 GLN B CA 1
ATOM 3247 C C . GLN B 1 29 ? 20.578 -24.969 -19.359 1 92.81 29 GLN B C 1
ATOM 3249 O O . GLN B 1 29 ? 21.406 -25.875 -19.312 1 92.81 29 GLN B O 1
ATOM 3254 N N . ALA B 1 30 ? 19.844 -24.672 -18.344 1 94.69 30 ALA B N 1
ATOM 3255 C CA . ALA B 1 30 ? 19.859 -25.484 -17.125 1 94.69 30 ALA B CA 1
ATOM 3256 C C . ALA B 1 30 ? 19.438 -26.922 -17.422 1 94.69 30 ALA B C 1
ATOM 3258 O O . ALA B 1 30 ? 20.031 -27.859 -16.906 1 94.69 30 ALA B O 1
ATOM 3259 N N . ALA B 1 31 ? 18.469 -27.078 -18.25 1 94.06 31 ALA B N 1
ATOM 3260 C CA . ALA B 1 31 ? 18.016 -28.422 -18.625 1 94.06 31 ALA B CA 1
ATOM 3261 C C . ALA B 1 31 ? 19.094 -29.172 -19.406 1 94.06 31 ALA B C 1
ATOM 3263 O O . ALA B 1 31 ? 19.312 -30.359 -19.188 1 94.06 31 ALA B O 1
ATOM 3264 N N . ASN B 1 32 ? 19.719 -28.453 -20.312 1 95.12 32 ASN B N 1
ATOM 3265 C CA . ASN B 1 32 ? 20.797 -29.047 -21.094 1 95.12 32 ASN B CA 1
ATOM 3266 C C . ASN B 1 32 ? 21.938 -29.516 -20.219 1 95.12 32 ASN B C 1
ATOM 3268 O O . ASN B 1 32 ? 22.469 -30.625 -20.406 1 95.12 32 ASN B O 1
ATOM 3272 N N . LEU B 1 33 ? 22.281 -28.703 -19.281 1 95.12 33 LEU B N 1
ATOM 3273 C CA . LEU B 1 33 ? 23.375 -29.047 -18.391 1 95.12 33 LEU B CA 1
ATOM 3274 C C . LEU B 1 33 ? 23 -30.219 -17.484 1 95.12 33 LEU B C 1
ATOM 3276 O O . LEU B 1 33 ? 23.828 -31.094 -17.203 1 95.12 33 LEU B O 1
ATOM 3280 N N . LYS B 1 34 ? 21.812 -30.266 -17.031 1 94.31 34 LYS B N 1
ATOM 3281 C CA . LYS B 1 34 ? 21.359 -31.406 -16.234 1 94.31 34 LYS B CA 1
ATOM 3282 C C . LYS B 1 34 ? 21.484 -32.688 -17.031 1 94.31 34 LYS B C 1
ATOM 3284 O O . LYS B 1 34 ? 21.953 -33.719 -16.531 1 94.31 34 LYS B O 1
ATOM 3289 N N . HIS B 1 35 ? 21.047 -32.594 -18.281 1 93.88 35 HIS B N 1
ATOM 3290 C CA . HIS B 1 35 ? 21.141 -33.781 -19.156 1 93.88 35 HIS B CA 1
ATOM 3291 C C . HIS B 1 35 ? 22.594 -34.188 -19.344 1 93.88 35 HIS B C 1
ATOM 3293 O O . HIS B 1 35 ? 22.891 -35.406 -19.344 1 93.88 35 HIS B O 1
ATOM 3299 N N . GLU B 1 36 ? 23.422 -33.25 -19.5 1 91.31 36 GLU B N 1
ATOM 3300 C CA . GLU B 1 36 ? 24.844 -33.531 -19.656 1 91.31 36 GLU B CA 1
ATOM 3301 C C . GLU B 1 36 ? 25.406 -34.219 -18.422 1 91.31 36 GLU B C 1
ATOM 3303 O O . GLU B 1 36 ? 26.203 -35.156 -18.531 1 91.31 36 GLU B O 1
ATOM 3308 N N . ILE B 1 37 ? 25.016 -33.75 -17.266 1 90.69 37 ILE B N 1
ATOM 3309 C CA . ILE B 1 37 ? 25.469 -34.312 -16 1 90.69 37 ILE B CA 1
ATOM 3310 C C . ILE B 1 37 ? 24.969 -35.75 -15.859 1 90.69 37 ILE B C 1
ATOM 3312 O O . ILE B 1 37 ? 25.719 -36.656 -15.453 1 90.69 37 ILE B O 1
ATOM 3316 N N . GLU B 1 38 ? 23.797 -36 -16.234 1 88.62 38 GLU B N 1
ATOM 3317 C CA . GLU B 1 38 ? 23.203 -37.344 -16.125 1 88.62 38 GLU B CA 1
ATOM 3318 C C . GLU B 1 38 ? 23.797 -38.312 -17.141 1 88.62 38 GLU B C 1
ATOM 3320 O O . GLU B 1 38 ? 23.984 -39.469 -16.859 1 88.62 38 GLU B O 1
ATOM 3325 N N . GLU B 1 39 ? 24.094 -37.812 -18.25 1 88 39 GLU B N 1
ATOM 3326 C CA . GLU B 1 39 ? 24.641 -38.656 -19.312 1 88 39 GLU B CA 1
ATOM 3327 C C . GLU B 1 39 ? 26.078 -39.062 -19 1 88 39 GLU B C 1
ATOM 3329 O O . GLU B 1 39 ? 26.5 -40.156 -19.359 1 88 39 GLU B O 1
ATOM 3334 N N . LYS B 1 40 ? 26.766 -38.188 -18.406 1 83.69 40 LYS B N 1
ATOM 3335 C CA . LYS B 1 40 ? 28.172 -38.469 -18.125 1 83.69 40 LYS B CA 1
ATOM 3336 C C . LYS B 1 40 ? 28.328 -39.5 -17.016 1 83.69 40 LYS B C 1
ATOM 3338 O O . LYS B 1 40 ? 29.406 -40.062 -16.812 1 83.69 40 LYS B O 1
ATOM 3343 N N . GLU B 1 41 ? 27.25 -39.969 -16.406 1 75.94 41 GLU B N 1
ATOM 3344 C CA . GLU B 1 41 ? 27.266 -40.969 -15.352 1 75.94 41 GLU B CA 1
ATOM 3345 C C . GLU B 1 41 ? 28.453 -40.781 -14.422 1 75.94 41 GLU B C 1
ATOM 3347 O O . GLU B 1 41 ? 29.203 -41.719 -14.172 1 75.94 41 GLU B O 1
ATOM 3352 N N . LEU B 1 42 ? 28.609 -39.531 -14.07 1 76.19 42 LEU B N 1
ATOM 3353 C CA . LEU B 1 42 ? 29.75 -39.219 -13.227 1 76.19 42 LEU B CA 1
ATOM 3354 C C . LEU B 1 42 ? 29.625 -39.844 -11.852 1 76.19 42 LEU B C 1
ATOM 3356 O O . LEU B 1 42 ? 28.5 -39.969 -11.328 1 76.19 42 LEU B O 1
ATOM 3360 N N . ASN B 1 43 ? 30.609 -40.562 -11.414 1 78.75 43 ASN B N 1
ATOM 3361 C CA . ASN B 1 43 ? 30.609 -41.188 -10.102 1 78.75 43 ASN B CA 1
ATOM 3362 C C . ASN B 1 43 ? 30.859 -40.188 -8.984 1 78.75 43 ASN B C 1
ATOM 3364 O O . ASN B 1 43 ? 31.922 -40.188 -8.375 1 78.75 43 ASN B O 1
ATOM 3368 N N . PHE B 1 44 ? 29.906 -39.344 -8.695 1 82.06 44 PHE B N 1
ATOM 3369 C CA . PHE B 1 44 ? 30.094 -38.344 -7.648 1 82.06 44 PHE B CA 1
ATOM 3370 C C . PHE B 1 44 ? 29.359 -38.75 -6.375 1 82.06 44 PHE B C 1
ATOM 3372 O O . PHE B 1 44 ? 29.562 -38.125 -5.32 1 82.06 44 PHE B O 1
ATOM 3379 N N . GLU B 1 45 ? 28.609 -39.844 -6.367 1 81.62 45 GLU B N 1
ATOM 3380 C CA . GLU B 1 45 ? 27.797 -40.25 -5.227 1 81.62 45 GLU B CA 1
ATOM 3381 C C . GLU B 1 45 ? 28.656 -40.719 -4.066 1 81.62 45 GLU B C 1
ATOM 3383 O O . GLU B 1 45 ? 28.25 -40.688 -2.908 1 81.62 45 GLU B O 1
ATOM 3388 N N . GLU B 1 46 ? 29.844 -41.062 -4.461 1 82.38 46 GLU B N 1
ATOM 3389 C CA . GLU B 1 46 ? 30.734 -41.562 -3.426 1 82.38 46 GLU B CA 1
ATOM 3390 C C . GLU B 1 46 ? 31.312 -40.438 -2.586 1 82.38 46 GLU B C 1
ATOM 3392 O O . GLU B 1 46 ? 31.672 -40.656 -1.425 1 82.38 46 GLU B O 1
ATOM 3397 N N . ASP B 1 47 ? 31.422 -39.312 -3.215 1 85.81 47 ASP B N 1
ATOM 3398 C CA . ASP B 1 47 ? 31.859 -38.094 -2.496 1 85.81 47 ASP B CA 1
ATOM 3399 C C . ASP B 1 47 ? 30.672 -37.375 -1.862 1 85.81 47 ASP B C 1
ATOM 3401 O O . ASP B 1 47 ? 29.828 -36.812 -2.568 1 85.81 47 ASP B O 1
ATOM 3405 N N . GLU B 1 48 ? 30.656 -37.344 -0.624 1 85.81 48 GLU B N 1
ATOM 3406 C CA . GLU B 1 48 ? 29.516 -36.812 0.117 1 85.81 48 GLU B CA 1
ATOM 3407 C C . GLU B 1 48 ? 29.266 -35.344 -0.219 1 85.81 48 GLU B C 1
ATOM 3409 O O . GLU B 1 48 ? 28.125 -34.906 -0.295 1 85.81 48 GLU B O 1
ATOM 3414 N N . ASN B 1 49 ? 30.312 -34.625 -0.39 1 87.5 49 ASN B N 1
ATOM 3415 C CA . ASN B 1 49 ? 30.172 -33.188 -0.709 1 87.5 49 ASN B CA 1
ATOM 3416 C C . ASN B 1 49 ? 29.594 -33 -2.105 1 87.5 49 ASN B C 1
ATOM 3418 O O . ASN B 1 49 ? 28.75 -32.125 -2.305 1 87.5 49 ASN B O 1
ATOM 3422 N N . LEU B 1 50 ? 30.094 -33.812 -2.984 1 89.88 50 LEU B N 1
ATOM 3423 C CA . LEU B 1 50 ? 29.578 -33.688 -4.348 1 89.88 50 LEU B CA 1
ATOM 3424 C C . LEU B 1 50 ? 28.141 -34.156 -4.418 1 89.88 50 LEU B C 1
ATOM 3426 O O . LEU B 1 50 ? 27.328 -33.594 -5.145 1 89.88 50 LEU B O 1
ATOM 3430 N N . ALA B 1 51 ? 27.906 -35.156 -3.676 1 90.62 51 ALA B N 1
ATOM 3431 C CA . ALA B 1 51 ? 26.547 -35.656 -3.631 1 90.62 51 ALA B CA 1
ATOM 3432 C C . ALA B 1 51 ? 25.578 -34.625 -3.053 1 90.62 51 ALA B C 1
ATOM 3434 O O . ALA B 1 51 ? 24.484 -34.438 -3.58 1 90.62 51 ALA B O 1
ATOM 3435 N N . LEU B 1 52 ? 25.984 -34.031 -2.014 1 92.69 52 LEU B N 1
ATOM 3436 C CA . LEU B 1 52 ? 25.188 -32.969 -1.411 1 92.69 52 LEU B CA 1
ATOM 3437 C C . LEU B 1 52 ? 24.984 -31.828 -2.389 1 92.69 52 LEU B C 1
ATOM 3439 O O . LEU B 1 52 ? 23.875 -31.328 -2.547 1 92.69 52 LEU B O 1
ATOM 3443 N N . TYR B 1 53 ? 26.016 -31.422 -3.016 1 92.94 53 TYR B N 1
ATOM 3444 C CA . TYR B 1 53 ? 25.953 -30.312 -3.967 1 92.94 53 TYR B CA 1
ATOM 3445 C C . TYR B 1 53 ? 24.969 -30.625 -5.094 1 92.94 53 TYR B C 1
ATOM 3447 O O . TYR B 1 53 ? 24.125 -29.797 -5.441 1 92.94 53 TYR B O 1
ATOM 3455 N N . TYR B 1 54 ? 25.062 -31.812 -5.539 1 93.44 54 TYR B N 1
ATOM 3456 C CA . TYR B 1 54 ? 24.141 -32.219 -6.598 1 93.44 54 TYR B CA 1
ATOM 3457 C C . TYR B 1 54 ? 22.703 -32.188 -6.113 1 93.44 54 TYR B C 1
ATOM 3459 O O . TYR B 1 54 ? 21.812 -31.75 -6.832 1 93.44 54 TYR B O 1
ATOM 3467 N N . SER B 1 55 ? 22.484 -32.688 -4.973 1 94.88 55 SER B N 1
ATOM 3468 C CA . SER B 1 55 ? 21.125 -32.719 -4.422 1 94.88 55 SER B CA 1
ATOM 3469 C C . SER B 1 55 ? 20.578 -31.312 -4.266 1 94.88 55 SER B C 1
ATOM 3471 O O . SER B 1 55 ? 19.391 -31.078 -4.547 1 94.88 55 SER B O 1
ATOM 3473 N N . LEU B 1 56 ? 21.359 -30.406 -3.836 1 96.19 56 LEU B N 1
ATOM 3474 C CA . LEU B 1 56 ? 20.969 -29.016 -3.715 1 96.19 56 LEU B CA 1
ATOM 3475 C C . LEU B 1 56 ? 20.578 -28.438 -5.074 1 96.19 56 LEU B C 1
ATOM 3477 O O . LEU B 1 56 ? 19.531 -27.828 -5.223 1 96.19 56 LEU B O 1
ATOM 3481 N N . LEU B 1 57 ? 21.422 -28.703 -6.012 1 96.25 57 LEU B N 1
ATOM 3482 C CA . LEU B 1 57 ? 21.203 -28.172 -7.348 1 96.25 57 LEU B CA 1
ATOM 3483 C C . LEU B 1 57 ? 19.953 -28.781 -7.98 1 96.25 57 LEU B C 1
ATOM 3485 O O . LEU B 1 57 ? 19.203 -28.109 -8.688 1 96.25 57 LEU B O 1
ATOM 3489 N N . ASN B 1 58 ? 19.797 -30.031 -7.723 1 95.31 58 ASN B N 1
ATOM 3490 C CA . ASN B 1 58 ? 18.609 -30.703 -8.25 1 95.31 58 ASN B CA 1
ATOM 3491 C C . ASN B 1 58 ? 17.328 -30.094 -7.691 1 95.31 58 ASN B C 1
ATOM 3493 O O . ASN B 1 58 ? 16.344 -29.922 -8.414 1 95.31 58 ASN B O 1
ATOM 3497 N N . PHE B 1 59 ? 17.344 -29.828 -6.477 1 96.44 59 PHE B N 1
ATOM 3498 C CA . PHE B 1 59 ? 16.203 -29.141 -5.871 1 96.44 59 PHE B CA 1
ATOM 3499 C C . PHE B 1 59 ? 15.992 -27.766 -6.512 1 96.44 59 PHE B C 1
ATOM 3501 O O . PHE B 1 59 ? 14.859 -27.422 -6.863 1 96.44 59 PHE B O 1
ATOM 3508 N N . ARG B 1 60 ? 17.047 -27.031 -6.625 1 96.38 60 ARG B N 1
ATOM 3509 C CA . ARG B 1 60 ? 16.969 -25.703 -7.207 1 96.38 60 ARG B CA 1
ATOM 3510 C C . ARG B 1 60 ? 16.422 -25.75 -8.625 1 96.38 60 ARG B C 1
ATOM 3512 O O . ARG B 1 60 ? 15.656 -24.875 -9.039 1 96.38 60 ARG B O 1
ATOM 3519 N N . PHE B 1 61 ? 16.875 -26.734 -9.336 1 95.88 61 PHE B N 1
ATOM 3520 C CA . PHE B 1 61 ? 16.406 -26.922 -10.703 1 95.88 61 PHE B CA 1
ATOM 3521 C C . PHE B 1 61 ? 14.906 -27.188 -10.719 1 95.88 61 PHE B C 1
ATOM 3523 O O . PHE B 1 61 ? 14.188 -26.656 -11.578 1 95.88 61 PHE B O 1
ATOM 3530 N N . LYS B 1 62 ? 14.438 -27.969 -9.82 1 93.88 62 LYS B N 1
ATOM 3531 C CA . LYS B 1 62 ? 13.008 -28.25 -9.719 1 93.88 62 LYS B CA 1
ATOM 3532 C C . LYS B 1 62 ? 12.219 -26.969 -9.406 1 93.88 62 LYS B C 1
ATOM 3534 O O . LYS B 1 62 ? 11.141 -26.75 -9.969 1 93.88 62 LYS B O 1
ATOM 3539 N N . VAL B 1 63 ? 12.719 -26.203 -8.539 1 93.56 63 VAL B N 1
ATOM 3540 C CA . VAL B 1 63 ? 12.078 -24.938 -8.195 1 93.56 63 VAL B CA 1
ATOM 3541 C C . VAL B 1 63 ? 11.961 -24.062 -9.445 1 93.56 63 VAL B C 1
ATOM 3543 O O . VAL B 1 63 ? 10.93 -23.422 -9.664 1 93.56 63 VAL B O 1
ATOM 3546 N N . LEU B 1 64 ? 12.992 -24.031 -10.25 1 92.44 64 LEU B N 1
ATOM 3547 C CA . LEU B 1 64 ? 13.047 -23.188 -11.445 1 92.44 64 LEU B CA 1
ATOM 3548 C C . LEU B 1 64 ? 12.062 -23.688 -12.5 1 92.44 64 LEU B C 1
ATOM 3550 O O . LEU B 1 64 ? 11.406 -22.875 -13.164 1 92.44 64 LEU B O 1
ATOM 3554 N N . THR B 1 65 ? 11.891 -24.969 -12.617 1 88.06 65 THR B N 1
ATOM 3555 C CA . THR B 1 65 ? 11.164 -25.531 -13.75 1 88.06 65 THR B CA 1
ATOM 3556 C C . THR B 1 65 ? 9.734 -25.891 -13.344 1 88.06 65 THR B C 1
ATOM 3558 O O . THR B 1 65 ? 8.812 -25.797 -14.156 1 88.06 65 THR B O 1
ATOM 3561 N N . ASP B 1 66 ? 9.562 -26.312 -12.07 1 85.5 66 ASP B N 1
ATOM 3562 C CA . ASP B 1 66 ? 8.273 -26.812 -11.602 1 85.5 66 ASP B CA 1
ATOM 3563 C C . ASP B 1 66 ? 8.086 -26.516 -10.109 1 85.5 66 ASP B C 1
ATOM 3565 O O . ASP B 1 66 ? 7.832 -27.438 -9.32 1 85.5 66 ASP B O 1
ATOM 3569 N N . GLY B 1 67 ? 8.156 -25.344 -9.844 1 82.06 67 GLY B N 1
ATOM 3570 C CA . GLY B 1 67 ? 8.062 -24.922 -8.453 1 82.06 67 GLY B CA 1
ATOM 3571 C C . GLY B 1 67 ? 6.773 -25.344 -7.781 1 82.06 67 GLY B C 1
ATOM 3572 O O . GLY B 1 67 ? 6.742 -25.578 -6.574 1 82.06 67 GLY B O 1
ATOM 3573 N N . LEU B 1 68 ? 5.695 -25.578 -8.516 1 76.06 68 LEU B N 1
ATOM 3574 C CA . LEU B 1 68 ? 4.379 -25.922 -7.984 1 76.06 68 LEU B CA 1
ATOM 3575 C C . LEU B 1 68 ? 4.344 -27.359 -7.484 1 76.06 68 LEU B C 1
ATOM 3577 O O . LEU B 1 68 ? 3.471 -27.719 -6.691 1 76.06 68 LEU B O 1
ATOM 3581 N N . SER B 1 69 ? 5.285 -28.141 -7.914 1 83.5 69 SER B N 1
ATOM 3582 C CA . SER B 1 69 ? 5.293 -29.562 -7.547 1 83.5 69 SER B CA 1
ATOM 3583 C C . SER B 1 69 ? 6.113 -29.797 -6.281 1 83.5 69 SER B C 1
ATOM 3585 O O . SER B 1 69 ? 6.23 -30.922 -5.816 1 83.5 69 SER B O 1
ATOM 3587 N N . ILE B 1 70 ? 6.574 -28.672 -5.738 1 89.75 70 ILE B N 1
ATOM 3588 C CA . ILE B 1 70 ? 7.371 -28.812 -4.523 1 89.75 70 ILE B CA 1
ATOM 3589 C C . ILE B 1 70 ? 6.469 -29.156 -3.348 1 89.75 70 ILE B C 1
ATOM 3591 O O . ILE B 1 70 ? 5.434 -28.516 -3.137 1 89.75 70 ILE B O 1
ATOM 3595 N N . THR B 1 71 ? 6.824 -30.25 -2.652 1 91.44 71 THR B N 1
ATOM 3596 C CA . THR B 1 71 ? 6.074 -30.719 -1.493 1 91.44 71 THR B CA 1
ATOM 3597 C C . THR B 1 71 ? 6.934 -30.656 -0.234 1 91.44 71 THR B C 1
ATOM 3599 O O . THR B 1 71 ? 8.117 -30.312 -0.297 1 91.44 71 THR B O 1
ATOM 3602 N N . LYS B 1 72 ? 6.41 -31.031 0.896 1 92.81 72 LYS B N 1
ATOM 3603 C CA . LYS B 1 72 ? 7.121 -31.031 2.17 1 92.81 72 LYS B CA 1
ATOM 3604 C C . LYS B 1 72 ? 8.281 -32.031 2.152 1 92.81 72 LYS B C 1
ATOM 3606 O O . LYS B 1 72 ? 9.289 -31.812 2.832 1 92.81 72 LYS B O 1
ATOM 3611 N N . ASP B 1 73 ? 8.203 -32.969 1.235 1 94.38 73 ASP B N 1
ATOM 3612 C CA . ASP B 1 73 ? 9.195 -34.031 1.205 1 94.38 73 ASP B CA 1
ATOM 3613 C C . ASP B 1 73 ? 10.312 -33.719 0.208 1 94.38 73 ASP B C 1
ATOM 3615 O O . ASP B 1 73 ? 11.305 -34.438 0.133 1 94.38 73 ASP B O 1
ATOM 3619 N N . SER B 1 74 ? 10.211 -32.656 -0.515 1 95.06 74 SER B N 1
ATOM 3620 C CA . SER B 1 74 ? 11.133 -32.375 -1.604 1 95.06 74 SER B CA 1
ATOM 3621 C C . SER B 1 74 ? 12.531 -32.062 -1.075 1 95.06 74 SER B C 1
ATOM 3623 O O . SER B 1 74 ? 13.5 -32.062 -1.838 1 95.06 74 SER B O 1
ATOM 3625 N N . PHE B 1 75 ? 12.68 -31.797 0.224 1 95.62 75 PHE B N 1
ATOM 3626 C CA . PHE B 1 75 ? 13.977 -31.422 0.769 1 95.62 75 PHE B CA 1
ATOM 3627 C C . PHE B 1 75 ? 14.539 -32.531 1.647 1 95.62 75 PHE B C 1
ATOM 3629 O O . PHE B 1 75 ? 15.602 -32.375 2.246 1 95.62 75 PHE B O 1
ATOM 3636 N N . ASN B 1 76 ? 13.859 -33.719 1.72 1 94.5 76 ASN B N 1
ATOM 3637 C CA . ASN B 1 76 ? 14.195 -34.812 2.635 1 94.5 76 ASN B CA 1
ATOM 3638 C C . ASN B 1 76 ? 15.602 -35.344 2.383 1 94.5 76 ASN B C 1
ATOM 3640 O O . ASN B 1 76 ? 16.359 -35.562 3.324 1 94.5 76 ASN B O 1
ATOM 3644 N N . LYS B 1 77 ? 15.945 -35.594 1.175 1 93.25 77 LYS B N 1
ATOM 3645 C CA . LYS B 1 77 ? 17.266 -36.125 0.839 1 93.25 77 LYS B CA 1
ATOM 3646 C C . LYS B 1 77 ? 18.375 -35.188 1.307 1 93.25 77 LYS B C 1
ATOM 3648 O O . LYS B 1 77 ? 19.375 -35.625 1.866 1 93.25 77 LYS B O 1
ATOM 3653 N N . ILE B 1 78 ? 18.188 -33.906 1.099 1 95.31 78 ILE B N 1
ATOM 3654 C CA . ILE B 1 78 ? 19.188 -32.906 1.482 1 95.31 78 ILE B CA 1
ATOM 3655 C C . ILE B 1 78 ? 19.312 -32.875 3.004 1 95.31 78 ILE B C 1
ATOM 3657 O O . ILE B 1 78 ? 20.422 -32.812 3.537 1 95.31 78 ILE B O 1
ATOM 3661 N N . ASP B 1 79 ? 18.219 -33 3.668 1 93.06 79 ASP B N 1
ATOM 3662 C CA . ASP B 1 79 ? 18.203 -32.938 5.125 1 93.06 79 ASP B CA 1
ATOM 3663 C C . ASP B 1 79 ? 18.906 -34.125 5.738 1 93.06 79 ASP B C 1
ATOM 3665 O O . ASP B 1 79 ? 19.25 -34.125 6.922 1 93.06 79 ASP B O 1
ATOM 3669 N N . SER B 1 80 ? 19.094 -35.156 4.988 1 91.69 80 SER B N 1
ATOM 3670 C CA . SER B 1 80 ? 19.719 -36.375 5.492 1 91.69 80 SER B CA 1
ATOM 3671 C C . SER B 1 80 ? 21.234 -36.219 5.566 1 91.69 80 SER B C 1
ATOM 3673 O O . SER B 1 80 ? 21.922 -37 6.234 1 91.69 80 SER B O 1
ATOM 3675 N N . TYR B 1 81 ? 21.766 -35.156 4.914 1 90.31 81 TYR B N 1
ATOM 3676 C CA . TYR B 1 81 ? 23.203 -34.906 4.961 1 90.31 81 TYR B CA 1
ATOM 3677 C C . TYR B 1 81 ? 23.578 -34.094 6.195 1 90.31 81 TYR B C 1
ATOM 3679 O O . TYR B 1 81 ? 22.781 -33.281 6.668 1 90.31 81 TYR B O 1
ATOM 3687 N N . ALA B 1 82 ? 24.719 -34.406 6.75 1 83.88 82 ALA B N 1
ATOM 3688 C CA . ALA B 1 82 ? 25.25 -33.562 7.828 1 83.88 82 ALA B CA 1
ATOM 3689 C C . ALA B 1 82 ? 26.047 -32.375 7.273 1 83.88 82 ALA B C 1
ATOM 3691 O O . ALA B 1 82 ? 26.984 -32.562 6.5 1 83.88 82 ALA B O 1
ATOM 3692 N N . ILE B 1 83 ? 25.484 -31.219 7.562 1 84.75 83 ILE B N 1
ATOM 3693 C CA . ILE B 1 83 ? 26.188 -30.047 7.039 1 84.75 83 ILE B CA 1
ATOM 3694 C C . ILE B 1 83 ? 26.703 -29.188 8.195 1 84.75 83 ILE B C 1
ATOM 3696 O O . ILE B 1 83 ? 25.922 -28.75 9.039 1 84.75 83 ILE B O 1
ATOM 3700 N N . SER B 1 84 ? 28.016 -29.094 8.227 1 83 84 SER B N 1
ATOM 3701 C CA . SER B 1 84 ? 28.609 -28.219 9.234 1 83 84 SER B CA 1
ATOM 3702 C C . SER B 1 84 ? 28.359 -26.75 8.906 1 83 84 SER B C 1
ATOM 3704 O O . SER B 1 84 ? 28.219 -26.391 7.734 1 83 84 SER B O 1
ATOM 3706 N N . PRO B 1 85 ? 28.297 -25.844 9.914 1 79.62 85 PRO B N 1
ATOM 3707 C CA . PRO B 1 85 ? 28.047 -24.422 9.688 1 79.62 85 PRO B CA 1
ATOM 3708 C C . PRO B 1 85 ? 29.125 -23.75 8.836 1 79.62 85 PRO B C 1
ATOM 3710 O O . PRO B 1 85 ? 28.859 -22.75 8.164 1 79.62 85 PRO B O 1
ATOM 3713 N N . ASN B 1 86 ? 30.281 -24.328 8.812 1 78.38 86 ASN B N 1
ATOM 3714 C CA . ASN B 1 86 ? 31.375 -23.719 8.078 1 78.38 86 ASN B CA 1
ATOM 3715 C C . ASN B 1 86 ? 31.578 -24.375 6.723 1 78.38 86 ASN B C 1
ATOM 3717 O O . ASN B 1 86 ? 32.562 -24.125 6.039 1 78.38 86 ASN B O 1
ATOM 3721 N N . HIS B 1 87 ? 30.672 -25.172 6.418 1 79.81 87 HIS B N 1
ATOM 3722 C CA . HIS B 1 87 ? 30.766 -25.844 5.129 1 79.81 87 HIS B CA 1
ATOM 3723 C C . HIS B 1 87 ? 30.609 -24.859 3.977 1 79.81 87 HIS B C 1
ATOM 3725 O O . HIS B 1 87 ? 29.875 -23.875 4.086 1 79.81 87 HIS B O 1
ATOM 3731 N N . GLN B 1 88 ? 31.25 -25.062 2.902 1 80.88 88 GLN B N 1
ATOM 3732 C CA . GLN B 1 88 ? 31.219 -24.172 1.744 1 80.88 88 GLN B CA 1
ATOM 3733 C C . GLN B 1 88 ? 29.812 -24.109 1.134 1 80.88 88 GLN B C 1
ATOM 3735 O O . GLN B 1 88 ? 29.438 -23.094 0.542 1 80.88 88 GLN B O 1
ATOM 3740 N N . LEU B 1 89 ? 29.047 -25.219 1.47 1 90.69 89 LEU B N 1
ATOM 3741 C CA . LEU B 1 89 ? 27.719 -25.312 0.88 1 90.69 89 LEU B CA 1
ATOM 3742 C C . LEU B 1 89 ? 26.641 -24.859 1.867 1 90.69 89 LEU B C 1
ATOM 3744 O O . LEU B 1 89 ? 25.453 -24.922 1.566 1 90.69 89 LEU B O 1
ATOM 3748 N N . SER B 1 90 ? 27.047 -24.344 2.971 1 91.19 90 SER B N 1
ATOM 3749 C CA . SER B 1 90 ? 26.109 -23.984 4.027 1 91.19 90 SER B CA 1
ATOM 3750 C C . SER B 1 90 ? 25.172 -22.859 3.582 1 91.19 90 SER B C 1
ATOM 3752 O O . SER B 1 90 ? 23.984 -22.891 3.877 1 91.19 90 SER B O 1
ATOM 3754 N N . TYR B 1 91 ? 25.688 -21.906 2.896 1 92.44 91 TYR B N 1
ATOM 3755 C CA . TYR B 1 91 ? 24.859 -20.828 2.387 1 92.44 91 TYR B CA 1
ATOM 3756 C C . TYR B 1 91 ? 23.734 -21.359 1.508 1 92.44 91 TYR B C 1
ATOM 3758 O O . TYR B 1 91 ? 22.578 -21.016 1.698 1 92.44 91 TYR B O 1
ATOM 3766 N N . TYR B 1 92 ? 24.109 -22.219 0.665 1 93.44 92 TYR B N 1
ATOM 3767 C CA . TYR B 1 92 ? 23.141 -22.75 -0.288 1 93.44 92 TYR B CA 1
ATOM 3768 C C . TYR B 1 92 ? 22.125 -23.656 0.412 1 93.44 92 TYR B C 1
ATOM 3770 O O . TYR B 1 92 ? 20.953 -23.641 0.063 1 93.44 92 TYR B O 1
ATOM 3778 N N . TYR B 1 93 ? 22.672 -24.359 1.306 1 94.62 93 TYR B N 1
ATOM 3779 C CA . TYR B 1 93 ? 21.75 -25.172 2.086 1 94.62 93 TYR B CA 1
ATOM 3780 C C . TYR B 1 93 ? 20.656 -24.312 2.723 1 94.62 93 TYR B C 1
ATOM 3782 O O . TYR B 1 93 ? 19.469 -24.594 2.57 1 94.62 93 TYR B O 1
ATOM 3790 N N . HIS B 1 94 ? 21.016 -23.297 3.4 1 94.88 94 HIS B N 1
ATOM 3791 C CA . HIS B 1 94 ? 20.062 -22.453 4.105 1 94.88 94 HIS B CA 1
ATOM 3792 C C . HIS B 1 94 ? 19.172 -21.688 3.127 1 94.88 94 HIS B C 1
ATOM 3794 O O . HIS B 1 94 ? 17.969 -21.547 3.363 1 94.88 94 HIS B O 1
ATOM 3800 N N . LEU B 1 95 ? 19.734 -21.219 2.053 1 96.06 95 LEU B N 1
ATOM 3801 C CA . LEU B 1 95 ? 18.938 -20.5 1.064 1 96.06 95 LEU B CA 1
ATOM 3802 C C . LEU B 1 95 ? 17.859 -21.391 0.46 1 96.06 95 LEU B C 1
ATOM 3804 O O . LEU B 1 95 ? 16.703 -21.016 0.382 1 96.06 95 LEU B O 1
ATOM 3808 N N . PHE B 1 96 ? 18.266 -22.578 0.075 1 97.38 96 PHE B N 1
ATOM 3809 C CA . PHE B 1 96 ? 17.328 -23.484 -0.587 1 97.38 96 PHE B CA 1
ATOM 3810 C C . PHE B 1 96 ? 16.312 -24.031 0.406 1 97.38 96 PHE B C 1
ATOM 3812 O O . PHE B 1 96 ? 15.156 -24.25 0.054 1 97.38 96 PHE B O 1
ATOM 3819 N N . LYS B 1 97 ? 16.781 -24.234 1.601 1 96.94 97 LYS B N 1
ATOM 3820 C CA . LYS B 1 97 ? 15.828 -24.625 2.635 1 96.94 97 LYS B CA 1
ATOM 3821 C C . LYS B 1 97 ? 14.797 -23.547 2.885 1 96.94 97 LYS B C 1
ATOM 3823 O O . LYS B 1 97 ? 13.617 -23.828 3.111 1 96.94 97 LYS B O 1
ATOM 3828 N N . ALA B 1 98 ? 15.234 -22.328 2.889 1 97.81 98 ALA B N 1
ATOM 3829 C CA . ALA B 1 98 ? 14.312 -21.203 3.045 1 97.81 98 ALA B CA 1
ATOM 3830 C C . ALA B 1 98 ? 13.32 -21.141 1.888 1 97.81 98 ALA B C 1
ATOM 3832 O O . ALA B 1 98 ? 12.133 -20.875 2.094 1 97.81 98 ALA B O 1
ATOM 3833 N N . ILE B 1 99 ? 13.805 -21.406 0.707 1 97.44 99 ILE B N 1
ATOM 3834 C CA . ILE B 1 99 ? 12.938 -21.438 -0.467 1 97.44 99 ILE B CA 1
ATOM 3835 C C . ILE B 1 99 ? 11.891 -22.531 -0.302 1 97.44 99 ILE B C 1
ATOM 3837 O O . ILE B 1 99 ? 10.695 -22.297 -0.522 1 97.44 99 ILE B O 1
ATOM 3841 N N . HIS B 1 100 ? 12.359 -23.656 0.102 1 97.12 100 HIS B N 1
ATOM 3842 C CA . HIS B 1 100 ? 11.461 -24.781 0.339 1 97.12 100 HIS B CA 1
ATOM 3843 C C . HIS B 1 100 ? 10.398 -24.438 1.379 1 97.12 100 HIS B C 1
ATOM 3845 O O . HIS B 1 100 ? 9.211 -24.688 1.17 1 97.12 100 HIS B O 1
ATOM 3851 N N . ALA B 1 101 ? 10.844 -23.875 2.463 1 96.19 101 ALA B N 1
ATOM 3852 C CA . ALA B 1 101 ? 9.938 -23.5 3.543 1 96.19 101 ALA B CA 1
ATOM 3853 C C . ALA B 1 101 ? 8.93 -22.453 3.074 1 96.19 101 ALA B C 1
ATOM 3855 O O . ALA B 1 101 ? 7.77 -22.469 3.488 1 96.19 101 ALA B O 1
ATOM 3856 N N . THR B 1 102 ? 9.328 -21.5 2.234 1 95.25 102 THR B N 1
ATOM 3857 C CA . THR B 1 102 ? 8.422 -20.5 1.669 1 95.25 102 THR B CA 1
ATOM 3858 C C . THR B 1 102 ? 7.352 -21.172 0.817 1 95.25 102 THR B C 1
ATOM 3860 O O . THR B 1 102 ? 6.16 -20.906 0.989 1 95.25 102 THR B O 1
ATOM 3863 N N . LEU B 1 103 ? 7.812 -22.094 -0.05 1 92.19 103 LEU B N 1
ATOM 3864 C CA . LEU B 1 103 ? 6.898 -22.75 -0.976 1 92.19 103 LEU B CA 1
ATOM 3865 C C . LEU B 1 103 ? 5.934 -23.672 -0.228 1 92.19 103 LEU B C 1
ATOM 3867 O O . LEU B 1 103 ? 4.812 -23.906 -0.686 1 92.19 103 LEU B O 1
ATOM 3871 N N . THR B 1 104 ? 6.352 -24.094 0.962 1 91.44 104 THR B N 1
ATOM 3872 C CA . THR B 1 104 ? 5.488 -24.969 1.754 1 91.44 104 THR B CA 1
ATOM 3873 C C . THR B 1 104 ? 4.789 -24.172 2.857 1 91.44 104 THR B C 1
ATOM 3875 O O . THR B 1 104 ? 4.215 -24.766 3.777 1 91.44 104 THR B O 1
ATOM 3878 N N . THR B 1 105 ? 4.902 -22.828 2.924 1 90.12 105 THR B N 1
ATOM 3879 C CA . THR B 1 105 ? 4.16 -21.875 3.73 1 90.12 105 THR B CA 1
ATOM 3880 C C . THR B 1 105 ? 4.52 -22.016 5.207 1 90.12 105 THR B C 1
ATOM 3882 O O . THR B 1 105 ? 3.639 -21.969 6.07 1 90.12 105 THR B O 1
ATOM 3885 N N . ASN B 1 106 ? 5.688 -22.375 5.414 1 93.19 106 ASN B N 1
ATOM 3886 C CA . ASN B 1 106 ? 6.203 -22.359 6.781 1 93.19 106 ASN B CA 1
ATOM 3887 C C . ASN B 1 106 ? 6.992 -21.094 7.07 1 93.19 106 ASN B C 1
ATOM 3889 O O . ASN B 1 106 ? 8.203 -21.047 6.871 1 93.19 106 ASN B O 1
ATOM 3893 N N . TYR B 1 107 ? 6.363 -20.156 7.598 1 93.5 107 TYR B N 1
ATOM 3894 C CA . TYR B 1 107 ? 6.926 -18.812 7.758 1 93.5 107 TYR B CA 1
ATOM 3895 C C . TYR B 1 107 ? 8.133 -18.844 8.688 1 93.5 107 TYR B C 1
ATOM 3897 O O . TYR B 1 107 ? 9.195 -18.312 8.344 1 93.5 107 TYR B O 1
ATOM 3905 N N . ASN B 1 108 ? 7.957 -19.406 9.812 1 95.31 108 ASN B N 1
ATOM 3906 C CA . ASN B 1 108 ? 9 -19.359 10.836 1 95.31 108 ASN B CA 1
ATOM 3907 C C . ASN B 1 108 ? 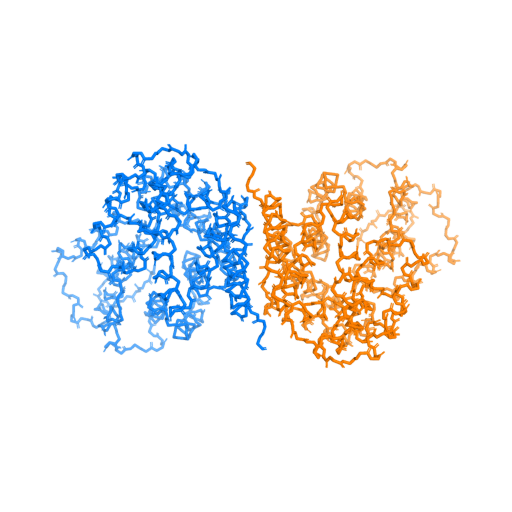10.281 -20.047 10.359 1 95.31 108 ASN B C 1
ATOM 3909 O O . ASN B 1 108 ? 11.375 -19.5 10.523 1 95.31 108 ASN B O 1
ATOM 3913 N N . LEU B 1 109 ? 10.07 -21.172 9.789 1 96.5 109 LEU B N 1
ATOM 3914 C CA . LEU B 1 109 ? 11.227 -21.906 9.289 1 96.5 109 LEU B CA 1
ATOM 3915 C C . LEU B 1 109 ? 11.914 -21.156 8.164 1 96.5 109 LEU B C 1
ATOM 3917 O O . LEU B 1 109 ? 13.141 -21.078 8.117 1 96.5 109 LEU B O 1
ATOM 3921 N N . ALA B 1 110 ? 11.148 -20.609 7.219 1 97.25 110 ALA B N 1
ATOM 3922 C CA . ALA B 1 110 ? 11.711 -19.812 6.137 1 97.25 110 ALA B CA 1
ATOM 3923 C C . ALA B 1 110 ? 12.5 -18.625 6.688 1 97.25 110 ALA B C 1
ATOM 3925 O O . ALA B 1 110 ? 13.648 -18.406 6.293 1 97.25 110 ALA B O 1
ATOM 3926 N N . SER B 1 111 ? 11.914 -17.906 7.641 1 96.88 111 SER B N 1
ATOM 3927 C CA . SER B 1 111 ? 12.547 -16.734 8.242 1 96.88 111 SER B CA 1
ATOM 3928 C C . SER B 1 111 ? 13.875 -17.094 8.891 1 96.88 111 SER B C 1
ATOM 3930 O O . SER B 1 111 ? 14.875 -16.406 8.703 1 96.88 111 SER B O 1
ATOM 3932 N N . GLU B 1 112 ? 13.883 -18.156 9.609 1 97.44 112 GLU B N 1
ATOM 3933 C CA . GLU B 1 112 ? 15.086 -18.609 10.289 1 97.44 112 GLU B CA 1
ATOM 3934 C C . GLU B 1 112 ? 16.203 -18.922 9.289 1 97.44 112 GLU B C 1
ATOM 3936 O O . GLU B 1 112 ? 17.344 -18.484 9.484 1 97.44 112 GLU B O 1
ATOM 3941 N N . HIS B 1 113 ? 15.898 -19.609 8.281 1 97.25 113 HIS B N 1
ATOM 3942 C CA . HIS B 1 113 ? 16.938 -20.031 7.336 1 97.25 113 HIS B CA 1
ATOM 3943 C C . HIS B 1 113 ? 17.359 -18.859 6.453 1 97.25 113 HIS B C 1
ATOM 3945 O O . HIS B 1 113 ? 18.531 -18.781 6.047 1 97.25 113 HIS B O 1
ATOM 3951 N N . TYR B 1 114 ? 16.469 -17.969 6.109 1 97.19 114 TYR B N 1
ATOM 3952 C CA . TYR B 1 114 ? 16.891 -16.766 5.402 1 97.19 114 TYR B CA 1
ATOM 3953 C C . TYR B 1 114 ? 17.859 -15.945 6.258 1 97.19 114 TYR B C 1
ATOM 3955 O O . TYR B 1 114 ? 18.812 -15.352 5.738 1 97.19 114 TYR B O 1
ATOM 3963 N N . GLU B 1 115 ? 17.547 -15.891 7.535 1 96.12 115 GLU B N 1
ATOM 3964 C CA . GLU B 1 115 ? 18.469 -15.18 8.43 1 96.12 115 GLU B CA 1
ATOM 3965 C C . GLU B 1 115 ? 19.844 -15.828 8.422 1 96.12 115 GLU B C 1
ATOM 3967 O O . GLU B 1 115 ? 20.859 -15.125 8.375 1 96.12 115 GLU B O 1
ATOM 3972 N N . LYS B 1 116 ? 19.922 -17.125 8.531 1 94 116 LYS B N 1
ATOM 3973 C CA . LYS B 1 116 ? 21.188 -17.859 8.492 1 94 116 LYS B CA 1
ATOM 3974 C C . LYS B 1 116 ? 21.906 -17.641 7.16 1 94 116 LYS B C 1
ATOM 3976 O O . LYS B 1 116 ? 23.125 -17.438 7.129 1 94 116 LYS B O 1
ATOM 3981 N N . ALA B 1 117 ? 21.141 -17.703 6.098 1 94.5 117 ALA B N 1
ATOM 3982 C CA . ALA B 1 117 ? 21.719 -17.453 4.781 1 94.5 117 ALA B CA 1
ATOM 3983 C C . ALA B 1 117 ? 22.281 -16.047 4.676 1 94.5 117 ALA B C 1
ATOM 3985 O O . ALA B 1 117 ? 23.344 -15.828 4.102 1 94.5 117 ALA B O 1
ATOM 3986 N N . ALA B 1 118 ? 21.578 -15.047 5.219 1 93.75 118 ALA B N 1
ATOM 3987 C CA . ALA B 1 118 ? 22 -13.648 5.184 1 93.75 118 ALA B CA 1
ATOM 3988 C C . ALA B 1 118 ? 23.344 -13.469 5.879 1 93.75 118 ALA B C 1
ATOM 3990 O O . ALA B 1 118 ? 24.203 -12.719 5.395 1 93.75 118 ALA B O 1
ATOM 3991 N N . ARG B 1 119 ? 23.625 -14.141 6.945 1 91.12 119 ARG B N 1
ATOM 3992 C CA . ARG B 1 119 ? 24.859 -14.039 7.703 1 91.12 119 ARG B CA 1
ATOM 3993 C C . ARG B 1 119 ? 26.031 -14.578 6.895 1 91.12 119 ARG B C 1
ATOM 3995 O O . ARG B 1 119 ? 27.156 -14.055 6.988 1 91.12 119 ARG B O 1
ATOM 4002 N N . LEU B 1 120 ? 25.734 -15.562 6.141 1 89.56 120 LEU B N 1
ATOM 4003 C CA . LEU B 1 120 ? 26.781 -16.203 5.355 1 89.56 120 LEU B CA 1
ATOM 4004 C C . LEU B 1 120 ? 27.031 -15.438 4.062 1 89.56 120 LEU B C 1
ATOM 4006 O O . LEU B 1 120 ? 28.109 -15.539 3.479 1 89.56 120 LEU B O 1
ATOM 4010 N N . LEU B 1 121 ? 26.016 -14.711 3.631 1 88.56 121 LEU B N 1
ATOM 4011 C CA . LEU B 1 121 ? 26.094 -13.945 2.393 1 88.56 121 LEU B CA 1
ATOM 4012 C C . LEU B 1 121 ? 27.078 -12.789 2.535 1 88.56 121 LEU B C 1
ATOM 4014 O O . LEU B 1 121 ? 27.75 -12.414 1.566 1 88.56 121 LEU B O 1
ATOM 4018 N N . VAL B 1 122 ? 27.125 -12.18 3.695 1 76.69 122 VAL B N 1
ATOM 4019 C CA . VAL B 1 122 ? 27.969 -11.016 3.963 1 76.69 122 VAL B CA 1
ATOM 4020 C C . VAL B 1 122 ? 29.406 -11.312 3.555 1 76.69 122 VAL B C 1
ATOM 4022 O O . VAL B 1 122 ? 30.125 -10.422 3.078 1 76.69 122 VAL B O 1
ATOM 4025 N N . ASN B 1 123 ? 29.641 -12.547 3.523 1 68.25 123 ASN B N 1
ATOM 4026 C CA . ASN B 1 123 ? 31 -12.953 3.17 1 68.25 123 ASN B CA 1
ATOM 4027 C C . ASN B 1 123 ? 31.141 -13.219 1.674 1 68.25 123 ASN B C 1
ATOM 4029 O O . ASN B 1 123 ? 32.25 -13.414 1.171 1 68.25 123 ASN B O 1
ATOM 4033 N N . ALA B 1 124 ? 29.984 -13.219 1.122 1 64.31 124 ALA B N 1
ATOM 4034 C CA . ALA B 1 124 ? 29.969 -13.562 -0.297 1 64.31 124 ALA B CA 1
ATOM 4035 C C . ALA B 1 124 ? 30.25 -12.344 -1.164 1 64.31 124 ALA B C 1
ATOM 4037 O O . ALA B 1 124 ? 29.812 -11.234 -0.846 1 64.31 124 ALA B O 1
ATOM 4038 N N . ILE B 1 125 ? 31.094 -12.492 -2.074 1 65.62 125 ILE B N 1
ATOM 4039 C CA . ILE B 1 125 ? 31.578 -11.391 -2.889 1 65.62 125 ILE B CA 1
ATOM 4040 C C . ILE B 1 125 ? 30.734 -11.25 -4.148 1 65.62 125 ILE B C 1
ATOM 4042 O O . ILE B 1 125 ? 30.75 -10.211 -4.805 1 65.62 125 ILE B O 1
ATOM 4046 N N . ASP B 1 126 ? 29.797 -12.133 -4.43 1 83.81 126 ASP B N 1
ATOM 4047 C CA . ASP B 1 126 ? 29.219 -12.078 -5.77 1 83.81 126 ASP B CA 1
ATOM 4048 C C . ASP B 1 126 ? 27.906 -11.297 -5.773 1 83.81 126 ASP B C 1
ATOM 4050 O O . ASP B 1 126 ? 26.953 -11.688 -5.113 1 83.81 126 ASP B O 1
ATOM 4054 N N . ASP B 1 127 ? 27.891 -10.172 -6.5 1 89 127 ASP B N 1
ATOM 4055 C CA . ASP B 1 127 ? 26.734 -9.281 -6.609 1 89 127 ASP B CA 1
ATOM 4056 C C . ASP B 1 127 ? 25.516 -10.023 -7.145 1 89 127 ASP B C 1
ATOM 4058 O O . ASP B 1 127 ? 24.391 -9.734 -6.75 1 89 127 ASP B O 1
ATOM 4062 N N . LEU B 1 128 ? 25.812 -10.992 -7.902 1 91.38 128 LEU B N 1
ATOM 4063 C CA . LEU B 1 128 ? 24.703 -11.734 -8.492 1 91.38 128 LEU B CA 1
ATOM 4064 C C . LEU B 1 128 ? 24.031 -12.617 -7.445 1 91.38 128 LEU B C 1
ATOM 4066 O O . LEU B 1 128 ? 22.812 -12.797 -7.477 1 91.38 128 LEU B O 1
ATOM 4070 N N . GLU B 1 129 ? 24.812 -13.133 -6.52 1 92.38 129 GLU B N 1
ATOM 4071 C CA . GLU B 1 129 ? 24.234 -13.898 -5.418 1 92.38 129 GLU B CA 1
ATOM 4072 C C . GLU B 1 129 ? 23.438 -13.008 -4.48 1 92.38 129 GLU B C 1
ATOM 4074 O O . GLU B 1 129 ? 22.406 -13.43 -3.932 1 92.38 129 GLU B O 1
ATOM 4079 N N . LYS B 1 130 ? 23.938 -11.82 -4.352 1 93.5 130 LYS B N 1
ATOM 4080 C CA . LYS B 1 130 ? 23.188 -10.859 -3.559 1 93.5 130 LYS B CA 1
ATOM 4081 C C . LYS B 1 130 ? 21.844 -10.547 -4.215 1 93.5 130 LYS B C 1
ATOM 4083 O O . LYS B 1 130 ? 20.812 -10.43 -3.529 1 93.5 130 LYS B O 1
ATOM 4088 N N . GLY B 1 131 ? 21.859 -10.406 -5.527 1 95.31 131 GLY B N 1
ATOM 4089 C CA . GLY B 1 131 ? 20.625 -10.234 -6.262 1 95.31 131 GLY B CA 1
ATOM 4090 C C . GLY B 1 131 ? 19.641 -11.375 -6.059 1 95.31 131 GLY B C 1
ATOM 4091 O O . GLY B 1 131 ? 18.469 -11.156 -5.777 1 95.31 131 GLY B O 1
ATOM 4092 N N . GLU B 1 132 ? 20.172 -12.555 -6.18 1 95.81 132 GLU B N 1
ATOM 4093 C CA . GLU B 1 132 ? 19.344 -13.742 -6 1 95.81 132 GLU B CA 1
ATOM 4094 C C . GLU B 1 132 ? 18.766 -13.805 -4.59 1 95.81 132 GLU B C 1
ATOM 4096 O O . GLU B 1 132 ? 17.578 -14.094 -4.414 1 95.81 132 GLU B O 1
ATOM 4101 N N . PHE B 1 133 ? 19.625 -13.555 -3.629 1 96.12 133 PHE B N 1
ATOM 4102 C CA . PHE B 1 133 ? 19.172 -13.57 -2.244 1 96.12 133 PHE B CA 1
ATOM 4103 C C . PHE B 1 133 ? 18.031 -12.57 -2.037 1 96.12 133 PHE B C 1
ATOM 4105 O O . PHE B 1 133 ? 17 -12.906 -1.463 1 96.12 133 PHE B O 1
ATOM 4112 N N . ASN B 1 134 ? 18.219 -11.352 -2.488 1 96.94 134 ASN B N 1
ATOM 4113 C CA . ASN B 1 134 ? 17.203 -10.312 -2.33 1 96.94 134 ASN B CA 1
ATOM 4114 C C . ASN B 1 134 ? 15.914 -10.672 -3.07 1 96.94 134 ASN B C 1
ATOM 4116 O O . ASN B 1 134 ? 14.812 -10.398 -2.586 1 96.94 134 ASN B O 1
ATOM 4120 N N . TYR B 1 135 ? 16.062 -11.281 -4.184 1 97.56 135 TYR B N 1
ATOM 4121 C CA . TYR B 1 135 ? 14.891 -11.703 -4.938 1 97.56 135 TYR B CA 1
ATOM 4122 C C . TYR B 1 135 ? 14.102 -12.758 -4.164 1 97.56 135 TYR B C 1
ATOM 4124 O O . TYR B 1 135 ? 12.875 -12.688 -4.086 1 97.56 135 TYR B O 1
ATOM 4132 N N . ARG B 1 136 ? 14.836 -13.664 -3.629 1 97.38 136 ARG B N 1
ATOM 4133 C CA . ARG B 1 136 ? 14.172 -14.711 -2.863 1 97.38 136 ARG B CA 1
ATOM 4134 C C . ARG B 1 136 ? 13.516 -14.148 -1.608 1 97.38 136 ARG B C 1
ATOM 4136 O O . ARG B 1 136 ? 12.438 -14.586 -1.217 1 97.38 136 ARG B O 1
ATOM 4143 N N . MET B 1 137 ? 14.172 -13.172 -1.028 1 97.5 137 MET B N 1
ATOM 4144 C CA . MET B 1 137 ? 13.57 -12.477 0.107 1 97.5 137 MET B CA 1
ATOM 4145 C C . MET B 1 137 ? 12.273 -11.781 -0.301 1 97.5 137 MET B C 1
ATOM 4147 O O . MET B 1 137 ? 11.297 -11.789 0.448 1 97.5 137 MET B O 1
ATOM 4151 N N . ALA B 1 138 ? 12.297 -11.195 -1.466 1 97.81 138 ALA B N 1
ATOM 4152 C CA . ALA B 1 138 ? 11.102 -10.523 -1.969 1 97.81 138 ALA B CA 1
ATOM 4153 C C . ALA B 1 138 ? 9.938 -11.508 -2.115 1 97.81 138 ALA B C 1
ATOM 4155 O O . ALA B 1 138 ? 8.812 -11.211 -1.71 1 97.81 138 ALA B O 1
ATOM 4156 N N . ILE B 1 139 ? 10.258 -12.625 -2.637 1 96.12 139 ILE B N 1
ATOM 4157 C CA . ILE B 1 139 ? 9.242 -13.656 -2.82 1 96.12 139 ILE B CA 1
ATOM 4158 C C . ILE B 1 139 ? 8.719 -14.109 -1.462 1 96.12 139 ILE B C 1
ATOM 4160 O O . ILE B 1 139 ? 7.508 -14.289 -1.286 1 96.12 139 ILE B O 1
ATOM 4164 N N . PHE B 1 140 ? 9.617 -14.312 -0.521 1 96.75 140 PHE B N 1
ATOM 4165 C CA . PHE B 1 140 ? 9.266 -14.719 0.835 1 96.75 140 PHE B CA 1
ATOM 4166 C C . PHE B 1 140 ? 8.297 -13.727 1.467 1 96.75 140 PHE B C 1
ATOM 4168 O O . PHE B 1 140 ? 7.227 -14.117 1.939 1 96.75 140 PHE B O 1
ATOM 4175 N N . TYR B 1 141 ? 8.586 -12.469 1.358 1 95.69 141 TYR B N 1
ATOM 4176 C CA . TYR B 1 141 ? 7.75 -11.445 1.977 1 95.69 141 TYR B CA 1
ATOM 4177 C C . TYR B 1 141 ? 6.414 -11.32 1.252 1 95.69 141 TYR B C 1
ATOM 4179 O O . TYR B 1 141 ? 5.371 -11.148 1.886 1 95.69 141 TYR B O 1
ATOM 4187 N N . TYR B 1 142 ? 6.449 -11.375 0.021 1 94.31 142 TYR B N 1
ATOM 4188 C CA . TYR B 1 142 ? 5.191 -11.32 -0.717 1 94.31 142 TYR B CA 1
ATOM 4189 C C . TYR B 1 142 ? 4.293 -12.492 -0.358 1 94.31 142 TYR B C 1
ATOM 4191 O O . TYR B 1 142 ? 3.088 -12.328 -0.161 1 94.31 142 TYR B O 1
ATOM 4199 N N . HIS B 1 143 ? 4.93 -13.586 -0.308 1 90 143 HIS B N 1
ATOM 4200 C CA . HIS B 1 143 ? 4.191 -14.812 -0.023 1 90 143 HIS B CA 1
ATOM 4201 C C . HIS B 1 143 ? 3.48 -14.727 1.324 1 90 143 HIS B C 1
ATOM 4203 O O . HIS B 1 143 ? 2.375 -15.25 1.482 1 90 143 HIS B O 1
ATOM 4209 N N . PHE B 1 144 ? 4.062 -14.172 2.203 1 90.5 144 PHE B N 1
ATOM 4210 C CA . PHE B 1 144 ? 3.486 -14.094 3.541 1 90.5 144 PHE B CA 1
ATOM 4211 C C . PHE B 1 144 ? 2.896 -12.719 3.799 1 90.5 144 PHE B C 1
ATOM 4213 O O . PHE B 1 144 ? 2.93 -12.219 4.93 1 90.5 144 PHE B O 1
ATOM 4220 N N . TYR B 1 145 ? 2.48 -11.984 2.814 1 87.94 145 TYR B N 1
ATOM 4221 C CA . TYR B 1 145 ? 1.608 -10.812 2.818 1 87.94 145 TYR B CA 1
ATOM 4222 C C . TYR B 1 145 ? 2.289 -9.625 3.492 1 87.94 145 TYR B C 1
ATOM 4224 O O . TYR B 1 145 ? 1.677 -8.938 4.309 1 87.94 145 TYR B O 1
ATOM 4232 N N . GLN B 1 146 ? 3.514 -9.523 3.178 1 92.5 146 GLN B N 1
ATOM 4233 C CA . GLN B 1 146 ? 4.273 -8.344 3.58 1 92.5 146 GLN B CA 1
ATOM 4234 C C . GLN B 1 146 ? 4.797 -7.582 2.365 1 92.5 146 GLN B C 1
ATOM 4236 O O . GLN B 1 146 ? 5.984 -7.66 2.041 1 92.5 146 GLN B O 1
ATOM 4241 N N . PRO B 1 147 ? 3.885 -6.836 1.779 1 94.69 147 PRO B N 1
ATOM 4242 C CA . PRO B 1 147 ? 4.184 -6.262 0.467 1 94.69 147 PRO B CA 1
ATOM 4243 C C . PRO B 1 147 ? 5.25 -5.168 0.532 1 94.69 147 PRO B C 1
ATOM 4245 O O . PRO B 1 147 ? 6.031 -5.008 -0.407 1 94.69 147 PRO B O 1
ATOM 4248 N N . ILE B 1 148 ? 5.352 -4.391 1.598 1 93.25 148 ILE B N 1
ATOM 4249 C CA . ILE B 1 148 ? 6.316 -3.301 1.697 1 93.25 148 ILE B CA 1
ATOM 4250 C C . ILE B 1 148 ? 7.734 -3.863 1.662 1 93.25 148 ILE B C 1
ATOM 4252 O O . ILE B 1 148 ? 8.578 -3.381 0.905 1 93.25 148 ILE B O 1
ATOM 4256 N N . GLU B 1 149 ? 7.973 -4.914 2.492 1 94.38 149 GLU B N 1
ATOM 4257 C CA . GLU B 1 149 ? 9.273 -5.574 2.486 1 94.38 149 GLU B CA 1
ATOM 4258 C C . GLU B 1 149 ? 9.57 -6.207 1.128 1 94.38 149 GLU B C 1
ATOM 4260 O O . GLU B 1 149 ? 10.703 -6.152 0.644 1 94.38 149 GLU B O 1
ATOM 4265 N N . ALA B 1 150 ? 8.516 -6.82 0.572 1 96.75 150 ALA B N 1
ATOM 4266 C CA . ALA B 1 150 ? 8.68 -7.418 -0.75 1 96.75 150 ALA B CA 1
ATOM 4267 C C . ALA B 1 150 ? 9.164 -6.387 -1.766 1 96.75 150 ALA B C 1
ATOM 4269 O O . ALA B 1 150 ? 10.07 -6.656 -2.553 1 96.75 150 ALA B O 1
ATOM 4270 N N . ILE B 1 151 ? 8.562 -5.223 -1.725 1 96.25 151 ILE B N 1
ATOM 4271 C CA . ILE B 1 151 ? 8.93 -4.141 -2.635 1 96.25 151 ILE B CA 1
ATOM 4272 C C . ILE B 1 151 ? 10.383 -3.736 -2.4 1 96.25 151 ILE B C 1
ATOM 4274 O O . ILE B 1 151 ? 11.148 -3.566 -3.354 1 96.25 151 ILE B O 1
ATOM 4278 N N . GLU B 1 152 ? 10.773 -3.578 -1.187 1 93.88 152 GLU B N 1
ATOM 4279 C CA . GLU B 1 152 ? 12.133 -3.184 -0.84 1 93.88 152 GLU B CA 1
ATOM 4280 C C . GLU B 1 152 ? 13.156 -4.176 -1.394 1 93.88 152 GLU B C 1
ATOM 4282 O O . GLU B 1 152 ? 14.102 -3.787 -2.082 1 93.88 152 GLU B O 1
ATOM 4287 N N . TYR B 1 153 ? 12.945 -5.445 -1.135 1 96.69 153 TYR B N 1
ATOM 4288 C CA . TYR B 1 153 ? 13.906 -6.477 -1.531 1 96.69 153 TYR B CA 1
ATOM 4289 C C . TYR B 1 153 ? 13.898 -6.676 -3.041 1 96.69 153 TYR B C 1
ATOM 4291 O O . TYR B 1 153 ? 14.945 -6.914 -3.648 1 96.69 153 TYR B O 1
ATOM 4299 N N . ALA B 1 154 ? 12.727 -6.613 -3.652 1 97.75 154 ALA B N 1
ATOM 4300 C CA . ALA B 1 154 ? 12.656 -6.738 -5.105 1 97.75 154 ALA B CA 1
ATOM 4301 C C . ALA B 1 154 ? 13.398 -5.594 -5.789 1 97.75 154 ALA B C 1
ATOM 4303 O O . ALA B 1 154 ? 14.078 -5.801 -6.797 1 97.75 154 ALA B O 1
ATOM 4304 N N . THR B 1 155 ? 13.211 -4.402 -5.254 1 95.62 155 THR B N 1
ATOM 4305 C CA . THR B 1 155 ? 13.898 -3.234 -5.801 1 95.62 155 THR B CA 1
ATOM 4306 C C . THR B 1 155 ? 15.406 -3.385 -5.68 1 95.62 155 THR B C 1
ATOM 4308 O O . THR B 1 155 ? 16.141 -3.104 -6.625 1 95.62 155 THR B O 1
ATOM 4311 N N . LYS B 1 156 ? 15.875 -3.826 -4.504 1 94.81 156 LYS B N 1
ATOM 4312 C CA . LYS B 1 156 ? 17.297 -4.066 -4.305 1 94.81 156 LYS B CA 1
ATOM 4313 C C . LYS B 1 156 ? 17.812 -5.129 -5.27 1 94.81 156 LYS B C 1
ATOM 4315 O O . LYS B 1 156 ? 18.891 -4.977 -5.852 1 94.81 156 LYS B O 1
ATOM 4320 N N . ALA B 1 157 ? 17.078 -6.242 -5.363 1 97.31 157 ALA B N 1
ATOM 4321 C CA . ALA B 1 157 ? 17.469 -7.305 -6.289 1 97.31 157 ALA B CA 1
ATOM 4322 C C . ALA B 1 157 ? 17.625 -6.766 -7.707 1 97.31 157 ALA B C 1
ATOM 4324 O O . ALA B 1 157 ? 18.609 -7.051 -8.383 1 97.31 157 ALA B O 1
ATOM 4325 N N . LYS B 1 158 ? 16.672 -6 -8.141 1 97.06 158 LYS B N 1
ATOM 4326 C CA . LYS B 1 158 ? 16.656 -5.438 -9.492 1 97.06 158 LYS B CA 1
ATOM 4327 C C . LYS B 1 158 ? 17.906 -4.586 -9.734 1 97.06 158 LYS B C 1
ATOM 4329 O O . LYS B 1 158 ? 18.469 -4.609 -10.828 1 97.06 158 LYS B O 1
ATOM 4334 N N . GLU B 1 159 ? 18.312 -3.838 -8.75 1 94.69 159 GLU B N 1
ATOM 4335 C CA . GLU B 1 159 ? 19.5 -2.99 -8.883 1 94.69 159 GLU B CA 1
ATOM 4336 C C . GLU B 1 159 ? 20.75 -3.816 -9.195 1 94.69 159 GLU B C 1
ATOM 4338 O O . GLU B 1 159 ? 21.625 -3.367 -9.938 1 94.69 159 GLU B O 1
ATOM 4343 N N . PHE B 1 160 ? 20.844 -4.988 -8.625 1 95.06 160 PHE B N 1
ATOM 4344 C CA . PHE B 1 160 ? 21.969 -5.871 -8.906 1 95.06 160 PHE B CA 1
ATOM 4345 C C . PHE B 1 160 ? 21.875 -6.43 -10.32 1 95.06 160 PHE B C 1
ATOM 4347 O O . PHE B 1 160 ? 22.891 -6.48 -11.031 1 95.06 160 PHE B O 1
ATOM 4354 N N . PHE B 1 161 ? 20.703 -6.793 -10.75 1 96.62 161 PHE B N 1
ATOM 4355 C CA . PHE B 1 161 ? 20.531 -7.52 -12 1 96.62 161 PHE B CA 1
ATOM 4356 C C . PHE B 1 161 ? 20.609 -6.566 -13.188 1 96.62 161 PHE B C 1
ATOM 4358 O O . PHE B 1 161 ? 21.078 -6.945 -14.266 1 96.62 161 PHE B O 1
ATOM 4365 N N . ILE B 1 162 ? 20.172 -5.348 -13.008 1 95.19 162 ILE B N 1
ATOM 4366 C CA . ILE B 1 162 ? 20.141 -4.402 -14.117 1 95.19 162 ILE B CA 1
ATOM 4367 C C . ILE B 1 162 ? 21.562 -4.109 -14.594 1 95.19 162 ILE B C 1
ATOM 4369 O O . ILE B 1 162 ? 21.781 -3.801 -15.766 1 95.19 162 ILE B O 1
ATOM 4373 N N . LYS B 1 163 ? 22.516 -4.27 -13.742 1 92.81 163 LYS B N 1
ATOM 4374 C CA . LYS B 1 163 ? 23.906 -3.967 -14.047 1 92.81 163 LYS B CA 1
ATOM 4375 C C . LYS B 1 163 ? 24.609 -5.16 -14.703 1 92.81 163 LYS B C 1
ATOM 4377 O O . LYS B 1 163 ? 25.734 -5.039 -15.195 1 92.81 163 LYS B O 1
ATOM 4382 N N . ALA B 1 164 ? 23.969 -6.258 -14.695 1 92.44 164 ALA B N 1
ATOM 4383 C CA . ALA B 1 164 ? 24.609 -7.484 -15.172 1 92.44 164 ALA B CA 1
ATOM 4384 C C . ALA B 1 164 ? 24.047 -7.906 -16.531 1 92.44 164 ALA B C 1
ATOM 4386 O O . ALA B 1 164 ? 22.828 -7.852 -16.75 1 92.44 164 ALA B O 1
ATOM 4387 N N . VAL B 1 165 ? 24.969 -8.281 -17.359 1 91.19 165 VAL B N 1
ATOM 4388 C CA . VAL B 1 165 ? 24.562 -8.75 -18.688 1 91.19 165 VAL B CA 1
ATOM 4389 C C . VAL B 1 165 ? 24.047 -10.18 -18.578 1 91.19 165 VAL B C 1
ATOM 4391 O O . VAL B 1 165 ? 24.641 -11.023 -17.922 1 91.19 165 VAL B O 1
ATOM 4394 N N . GLY B 1 166 ? 22.938 -10.469 -19.234 1 91.56 166 GLY B N 1
ATOM 4395 C CA . GLY B 1 166 ? 22.391 -11.82 -19.281 1 91.56 166 GLY B CA 1
ATOM 4396 C C . GLY B 1 166 ? 21.391 -12.094 -18.172 1 91.56 166 GLY B C 1
ATOM 4397 O O . GLY B 1 166 ? 20.953 -13.234 -17.984 1 91.56 166 GLY B O 1
ATOM 4398 N N . TYR B 1 167 ? 21.047 -11.047 -17.469 1 94.88 167 TYR B N 1
ATOM 4399 C CA . TYR B 1 167 ? 20.156 -11.227 -16.328 1 94.88 167 TYR B CA 1
ATOM 4400 C C . TYR B 1 167 ? 18.844 -10.461 -16.547 1 94.88 167 TYR B C 1
ATOM 4402 O O . TYR B 1 167 ? 18.203 -10.031 -15.586 1 94.88 167 TYR B O 1
ATOM 4410 N N . GLU B 1 168 ? 18.422 -10.305 -17.797 1 94.88 168 GLU B N 1
ATOM 4411 C CA . GLU B 1 168 ? 17.188 -9.594 -18.156 1 94.88 168 GLU B CA 1
ATOM 4412 C C . GLU B 1 168 ? 15.961 -10.312 -17.594 1 94.88 168 GLU B C 1
ATOM 4414 O O . GLU B 1 168 ? 15.008 -9.664 -17.156 1 94.88 168 GLU B O 1
ATOM 4419 N N . LYS B 1 169 ? 16.016 -11.578 -17.609 1 94.44 169 LYS B N 1
ATOM 4420 C CA . LYS B 1 169 ? 14.898 -12.344 -17.078 1 94.44 169 LYS B CA 1
ATOM 4421 C C . LYS B 1 169 ? 14.75 -12.109 -15.57 1 94.44 169 LYS B C 1
ATOM 4423 O O . LYS B 1 169 ? 13.633 -12.062 -15.055 1 94.44 169 LYS B O 1
ATOM 4428 N N . ASN B 1 170 ? 15.883 -11.984 -14.906 1 95.94 170 ASN B N 1
ATOM 4429 C CA . ASN B 1 170 ? 15.867 -11.672 -13.484 1 95.94 170 ASN B CA 1
ATOM 4430 C C . ASN B 1 170 ? 15.227 -10.305 -13.219 1 95.94 170 ASN B C 1
ATOM 4432 O O . ASN B 1 170 ? 14.469 -10.148 -12.258 1 95.94 170 ASN B O 1
ATOM 4436 N N . VAL B 1 171 ? 15.555 -9.391 -14.086 1 97.12 171 VAL B N 1
ATOM 4437 C CA . VAL B 1 171 ? 14.953 -8.062 -13.977 1 97.12 171 VAL B CA 1
ATOM 4438 C C . VAL B 1 171 ? 13.445 -8.164 -14.156 1 97.12 171 VAL B C 1
ATOM 4440 O O . VAL B 1 171 ? 12.68 -7.586 -13.375 1 97.12 171 VAL B O 1
ATOM 4443 N N . ALA B 1 172 ? 13 -8.938 -15.117 1 96.94 172 ALA B N 1
ATOM 4444 C CA . ALA B 1 172 ? 11.578 -9.133 -15.367 1 96.94 172 ALA B CA 1
ATOM 4445 C C . ALA B 1 172 ? 10.898 -9.797 -14.172 1 96.94 172 ALA B C 1
ATOM 4447 O O . ALA B 1 172 ? 9.766 -9.445 -13.82 1 96.94 172 ALA B O 1
ATOM 4448 N N . SER B 1 173 ? 11.57 -10.719 -13.578 1 96.12 173 SER B N 1
ATOM 4449 C CA . SER B 1 173 ? 11.039 -11.383 -12.391 1 96.12 173 SER B CA 1
ATOM 4450 C C . SER B 1 173 ? 10.852 -10.398 -11.242 1 96.12 173 SER B C 1
ATOM 4452 O O . SER B 1 173 ? 9.844 -10.445 -10.531 1 96.12 173 SER B O 1
ATOM 4454 N N . CYS B 1 174 ? 11.844 -9.57 -11.094 1 97.81 174 CYS B N 1
ATOM 4455 C CA . CYS B 1 174 ? 11.734 -8.539 -10.055 1 97.81 174 CYS B CA 1
ATOM 4456 C C . CYS B 1 174 ? 10.57 -7.605 -10.344 1 97.81 174 CYS B C 1
ATOM 4458 O O . CYS B 1 174 ? 9.805 -7.266 -9.438 1 97.81 174 CYS B O 1
ATOM 4460 N N . GLU B 1 175 ? 10.398 -7.227 -11.602 1 97.81 175 GLU B N 1
ATOM 4461 C CA . GLU B 1 175 ? 9.281 -6.379 -12 1 97.81 175 GLU B CA 1
ATOM 4462 C C . GLU B 1 175 ? 7.945 -7.059 -11.727 1 97.81 175 GLU B C 1
ATOM 4464 O O . GLU B 1 175 ? 6.988 -6.406 -11.297 1 97.81 175 GLU B O 1
ATOM 4469 N N . SER B 1 176 ? 7.914 -8.305 -11.953 1 96.5 176 SER B N 1
ATOM 4470 C CA . SER B 1 176 ? 6.691 -9.07 -11.711 1 96.5 176 SER B CA 1
ATOM 4471 C C . SER B 1 176 ? 6.324 -9.078 -10.234 1 96.5 176 SER B C 1
ATOM 4473 O O . SER B 1 176 ? 5.16 -8.883 -9.883 1 96.5 176 SER B O 1
ATOM 4475 N N . VAL B 1 177 ? 7.32 -9.281 -9.406 1 96.69 177 VAL B N 1
ATOM 4476 C CA . VAL B 1 177 ? 7.082 -9.297 -7.969 1 96.69 177 VAL B CA 1
ATOM 4477 C C . VAL B 1 177 ? 6.629 -7.918 -7.504 1 96.69 177 VAL B C 1
ATOM 4479 O O . VAL B 1 177 ? 5.723 -7.801 -6.676 1 96.69 177 VAL B O 1
ATOM 4482 N N . LEU B 1 178 ? 7.238 -6.867 -8.031 1 97.5 178 LEU B N 1
ATOM 4483 C CA . LEU B 1 178 ? 6.816 -5.504 -7.723 1 97.5 178 LEU B CA 1
ATOM 4484 C C . LEU B 1 178 ? 5.367 -5.273 -8.141 1 97.5 178 LEU B C 1
ATOM 4486 O O . LEU B 1 178 ? 4.574 -4.734 -7.363 1 97.5 178 LEU B O 1
ATOM 4490 N N . GLY B 1 179 ? 5.055 -5.727 -9.336 1 96.56 179 GLY B N 1
ATOM 4491 C CA . GLY B 1 179 ? 3.68 -5.617 -9.797 1 96.56 179 GLY B CA 1
ATOM 4492 C C . GLY B 1 179 ? 2.686 -6.285 -8.867 1 96.56 179 GLY B C 1
ATOM 4493 O O . GLY B 1 179 ? 1.667 -5.688 -8.508 1 96.56 179 GLY B O 1
ATOM 4494 N N . ALA B 1 180 ? 3.02 -7.445 -8.453 1 94.62 180 ALA B N 1
ATOM 4495 C CA . ALA B 1 180 ? 2.143 -8.203 -7.559 1 94.62 180 ALA B CA 1
ATOM 4496 C C . ALA B 1 180 ? 1.976 -7.484 -6.219 1 94.62 180 ALA B C 1
ATOM 4498 O O . ALA B 1 180 ? 0.868 -7.41 -5.684 1 94.62 180 ALA B O 1
ATOM 4499 N N . ALA B 1 181 ? 3.061 -7.008 -5.684 1 95.62 181 ALA B N 1
ATOM 4500 C CA . ALA B 1 181 ? 3.02 -6.285 -4.414 1 95.62 181 ALA B CA 1
ATOM 4501 C C . ALA B 1 181 ? 2.176 -5.02 -4.531 1 95.62 181 ALA B C 1
ATOM 4503 O O . ALA B 1 181 ? 1.408 -4.691 -3.621 1 95.62 181 ALA B O 1
ATOM 4504 N N . PHE B 1 182 ? 2.297 -4.316 -5.648 1 95.25 182 PHE B N 1
ATOM 4505 C CA . PHE B 1 182 ? 1.534 -3.096 -5.871 1 95.25 182 PHE B CA 1
ATOM 4506 C C . PHE B 1 182 ? 0.044 -3.398 -5.977 1 95.25 182 PHE B C 1
ATOM 4508 O O . PHE B 1 182 ? -0.786 -2.629 -5.488 1 95.25 182 PHE B O 1
ATOM 4515 N N . VAL B 1 183 ? -0.287 -4.488 -6.57 1 93.12 183 VAL B N 1
ATOM 4516 C CA . VAL B 1 183 ? -1.687 -4.895 -6.648 1 93.12 183 VAL B CA 1
ATOM 4517 C C . VAL B 1 183 ? -2.234 -5.129 -5.242 1 93.12 183 VAL B C 1
ATOM 4519 O O . VAL B 1 183 ? -3.34 -4.691 -4.918 1 93.12 183 VAL B O 1
ATOM 4522 N N . TYR B 1 184 ? -1.401 -5.828 -4.484 1 90.62 184 TYR B N 1
ATOM 4523 C CA . TYR B 1 184 ? -1.796 -6.105 -3.109 1 90.62 184 TYR B CA 1
ATOM 4524 C C . TYR B 1 184 ? -2.078 -4.816 -2.35 1 90.62 184 TYR B C 1
ATOM 4526 O O . TYR B 1 184 ? -2.998 -4.758 -1.531 1 90.62 184 TYR B O 1
ATOM 4534 N N . LEU B 1 185 ? -1.33 -3.822 -2.658 1 92.62 185 LEU B N 1
ATOM 4535 C CA . LEU B 1 185 ? -1.452 -2.533 -1.986 1 92.62 185 LEU B CA 1
ATOM 4536 C C . LEU B 1 185 ? -2.457 -1.639 -2.703 1 92.62 185 LEU B C 1
ATOM 4538 O O . LEU B 1 185 ? -2.582 -0.455 -2.383 1 92.62 185 LEU B O 1
ATOM 4542 N N . LYS B 1 186 ? -3.072 -2.121 -3.719 1 90.44 186 LYS B N 1
ATOM 4543 C CA . LYS B 1 186 ? -4.102 -1.45 -4.508 1 90.44 186 LYS B CA 1
ATOM 4544 C C . LYS B 1 186 ? -3.533 -0.242 -5.242 1 90.44 186 LYS B C 1
ATOM 4546 O O . LYS B 1 186 ? -4.207 0.779 -5.387 1 90.44 186 LYS B O 1
ATOM 4551 N N . GLN B 1 187 ? -2.254 -0.326 -5.527 1 92.94 187 GLN B N 1
ATOM 4552 C CA . GLN B 1 187 ? -1.596 0.65 -6.387 1 92.94 187 GLN B CA 1
ATOM 4553 C C . GLN B 1 187 ? -1.562 0.173 -7.836 1 92.94 187 GLN B C 1
ATOM 4555 O O . GLN B 1 187 ? -0.517 -0.25 -8.328 1 92.94 187 GLN B O 1
ATOM 4560 N N . TYR B 1 188 ? -2.643 0.308 -8.562 1 93.38 188 TYR B N 1
ATOM 4561 C CA . TYR B 1 188 ? -2.91 -0.396 -9.805 1 93.38 188 TYR B CA 1
ATOM 4562 C C . TYR B 1 188 ? -2.137 0.229 -10.961 1 93.38 188 TYR B C 1
ATOM 4564 O O . TYR B 1 188 ? -1.66 -0.478 -11.852 1 93.38 188 TYR B O 1
ATOM 4572 N N . GLU B 1 189 ? -2.023 1.571 -10.938 1 92.25 189 GLU B N 1
ATOM 4573 C CA . GLU B 1 189 ? -1.285 2.23 -12.008 1 92.25 189 GLU B CA 1
ATOM 4574 C C . GLU B 1 189 ? 0.177 1.794 -12.023 1 92.25 189 GLU B C 1
ATOM 4576 O O . GLU B 1 189 ? 0.722 1.464 -13.078 1 92.25 189 GLU B O 1
ATOM 4581 N N . GLN B 1 190 ? 0.713 1.786 -10.828 1 93.88 190 GLN B N 1
ATOM 4582 C CA . GLN B 1 190 ? 2.102 1.353 -10.719 1 93.88 190 GLN B CA 1
ATOM 4583 C C . GLN B 1 190 ? 2.242 -0.132 -11.047 1 93.88 190 GLN B C 1
ATOM 4585 O O . GLN B 1 190 ? 3.221 -0.546 -11.672 1 93.88 190 GLN B O 1
ATOM 4590 N N . ALA B 1 191 ? 1.326 -0.954 -10.633 1 96.06 191 ALA B N 1
ATOM 4591 C CA . ALA B 1 191 ? 1.335 -2.385 -10.93 1 96.06 191 ALA B CA 1
ATOM 4592 C C . ALA B 1 191 ? 1.322 -2.633 -12.43 1 96.06 191 ALA B C 1
ATOM 4594 O O . ALA B 1 191 ? 2.094 -3.449 -12.938 1 96.06 191 ALA B O 1
ATOM 4595 N N . GLU B 1 192 ? 0.457 -1.924 -13.141 1 95.75 192 GLU B N 1
ATOM 4596 C CA . GLU B 1 192 ? 0.361 -2.045 -14.594 1 95.75 192 GLU B CA 1
ATOM 4597 C C . GLU B 1 192 ? 1.696 -1.732 -15.266 1 95.75 192 GLU B C 1
ATOM 4599 O O . GLU B 1 192 ? 2.121 -2.443 -16.172 1 95.75 192 GLU B O 1
ATOM 4604 N N . GLU B 1 193 ? 2.324 -0.649 -14.797 1 96.38 193 GLU B N 1
ATOM 4605 C CA . GLU B 1 193 ? 3.621 -0.262 -15.344 1 96.38 193 GLU B CA 1
ATOM 4606 C C . GLU B 1 193 ? 4.652 -1.373 -15.164 1 96.38 193 GLU B C 1
ATOM 4608 O O . GLU B 1 193 ? 5.402 -1.688 -16.094 1 96.38 193 GLU B O 1
ATOM 4613 N N . LYS B 1 194 ? 4.699 -1.953 -13.961 1 97.69 194 LYS B N 1
ATOM 4614 C CA . LYS B 1 194 ? 5.668 -3 -13.648 1 97.69 194 LYS B CA 1
ATOM 4615 C C . LYS B 1 194 ? 5.402 -4.258 -14.477 1 97.69 194 LYS B C 1
ATOM 4617 O O . LYS B 1 194 ? 6.328 -4.855 -15.023 1 97.69 194 LYS B O 1
ATOM 4622 N N . TYR B 1 195 ? 4.164 -4.672 -14.617 1 97.19 195 TYR B N 1
ATOM 4623 C CA . TYR B 1 195 ? 3.816 -5.852 -15.406 1 97.19 195 TYR B CA 1
ATOM 4624 C C . TYR B 1 195 ? 4.148 -5.637 -16.875 1 97.19 195 TYR B C 1
ATOM 4626 O O . TYR B 1 195 ? 4.691 -6.531 -17.531 1 97.19 195 TYR B O 1
ATOM 4634 N N . ASN B 1 196 ? 3.852 -4.457 -17.375 1 97 196 ASN B N 1
ATOM 4635 C CA . ASN B 1 196 ? 4.172 -4.16 -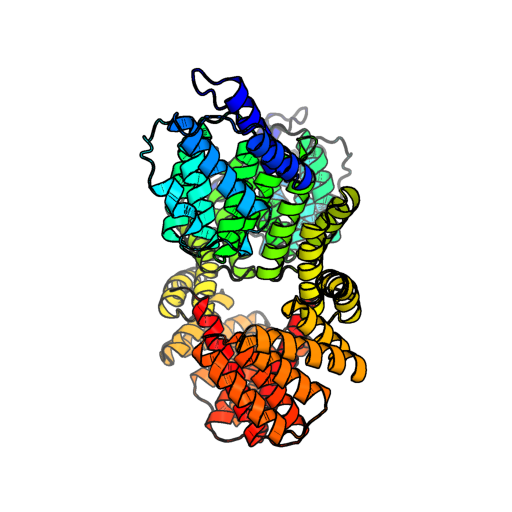18.766 1 97 196 ASN B CA 1
ATOM 4636 C C . ASN B 1 196 ? 5.68 -4.184 -19.016 1 97 196 ASN B C 1
ATOM 4638 O O . ASN B 1 196 ? 6.137 -4.68 -20.047 1 97 196 ASN B O 1
ATOM 4642 N N . SER B 1 197 ? 6.375 -3.613 -18.062 1 97.25 197 SER B N 1
ATOM 4643 C CA . SER B 1 197 ? 7.828 -3.676 -18.172 1 97.25 197 SER B CA 1
ATOM 4644 C C . SER B 1 197 ? 8.32 -5.117 -18.203 1 97.25 197 SER B C 1
ATOM 4646 O O . SER B 1 197 ? 9.164 -5.469 -19.031 1 97.25 197 SER B O 1
ATOM 4648 N N . ALA B 1 198 ? 7.812 -5.98 -17.328 1 97.25 198 ALA B N 1
ATOM 4649 C CA . ALA B 1 198 ? 8.18 -7.395 -17.297 1 97.25 198 ALA B CA 1
ATOM 4650 C C . ALA B 1 198 ? 7.836 -8.078 -18.625 1 97.25 198 ALA B C 1
ATOM 4652 O O . ALA B 1 198 ? 8.664 -8.797 -19.188 1 97.25 198 ALA B O 1
ATOM 4653 N N . ILE B 1 199 ? 6.68 -7.832 -19.172 1 96.19 199 ILE B N 1
ATOM 4654 C CA . ILE B 1 199 ? 6.223 -8.438 -20.406 1 96.19 199 ILE B CA 1
ATOM 4655 C C . ILE B 1 199 ? 7.152 -8.039 -21.547 1 96.19 199 ILE B C 1
ATOM 4657 O O . ILE B 1 199 ? 7.57 -8.891 -22.344 1 96.19 199 ILE B O 1
ATOM 4661 N N . ASN B 1 200 ? 7.473 -6.754 -21.609 1 96.25 200 ASN B N 1
ATOM 4662 C CA . ASN B 1 200 ? 8.352 -6.262 -22.656 1 96.25 200 ASN B CA 1
ATOM 4663 C C . ASN B 1 200 ? 9.703 -6.969 -22.641 1 96.25 200 ASN B C 1
ATOM 4665 O O . ASN B 1 200 ? 10.219 -7.363 -23.688 1 96.25 200 ASN B O 1
ATOM 4669 N N . ILE B 1 201 ? 10.219 -7.176 -21.484 1 95.81 201 ILE B N 1
ATOM 4670 C CA . ILE B 1 201 ? 11.516 -7.832 -21.344 1 95.81 201 ILE B CA 1
ATOM 4671 C C . ILE B 1 201 ? 11.391 -9.305 -21.719 1 95.81 201 ILE B C 1
ATOM 4673 O O . ILE B 1 201 ? 12.211 -9.828 -22.484 1 95.81 201 ILE B O 1
ATOM 4677 N N . LEU B 1 202 ? 10.383 -9.961 -21.25 1 94.94 202 LEU B N 1
ATOM 4678 C CA . LEU B 1 202 ? 10.211 -11.398 -21.453 1 94.94 202 LEU B CA 1
ATOM 4679 C C . LEU B 1 202 ? 9.922 -11.711 -22.922 1 94.94 202 LEU B C 1
ATOM 4681 O O . LEU B 1 202 ? 10.367 -12.742 -23.438 1 94.94 202 LEU B O 1
ATOM 4685 N N . GLN B 1 203 ? 9.195 -10.867 -23.547 1 93.75 203 GLN B N 1
ATOM 4686 C CA . GLN B 1 203 ? 8.945 -11.031 -24.969 1 93.75 203 GLN B CA 1
ATOM 4687 C C . GLN B 1 203 ? 10.242 -10.969 -25.781 1 93.75 203 GLN B C 1
ATOM 4689 O O . GLN B 1 203 ? 10.445 -11.758 -26.703 1 93.75 203 GLN B O 1
ATOM 4694 N N . LYS B 1 204 ? 11.086 -10.055 -25.391 1 92.81 204 LYS B N 1
ATOM 4695 C CA . LYS B 1 204 ? 12.367 -9.898 -26.078 1 92.81 204 LYS B CA 1
ATOM 4696 C C . LYS B 1 204 ? 13.266 -11.102 -25.828 1 92.81 204 LYS B C 1
ATOM 4698 O O . LYS B 1 204 ? 14.086 -11.461 -26.672 1 92.81 204 LYS B O 1
ATOM 4703 N N . GLN B 1 205 ? 13.07 -11.766 -24.641 1 89.81 205 GLN B N 1
ATOM 4704 C CA . GLN B 1 205 ? 13.922 -12.898 -24.25 1 89.81 205 GLN B CA 1
ATOM 4705 C C . GLN B 1 205 ? 13.289 -14.219 -24.672 1 89.81 205 GLN B C 1
ATOM 4707 O O . GLN B 1 205 ? 13.852 -15.289 -24.406 1 89.81 205 GLN B O 1
ATOM 4712 N N . ASP B 1 206 ? 12.117 -14.203 -25.281 1 83.25 206 ASP B N 1
ATOM 4713 C CA . ASP B 1 206 ? 11.375 -15.375 -25.75 1 83.25 206 ASP B CA 1
ATOM 4714 C C . ASP B 1 206 ? 11.133 -16.359 -24.594 1 83.25 206 ASP B C 1
ATOM 4716 O O . ASP B 1 206 ? 11.336 -17.562 -24.766 1 83.25 206 ASP B O 1
ATOM 4720 N N . GLU B 1 207 ? 10.977 -15.789 -23.438 1 84.25 207 GLU B N 1
ATOM 4721 C CA . GLU B 1 207 ? 10.602 -16.609 -22.281 1 84.25 207 GLU B CA 1
ATOM 4722 C C . GLU B 1 207 ? 9.086 -16.734 -22.172 1 84.25 207 GLU B C 1
ATOM 4724 O O . GLU B 1 207 ? 8.398 -15.781 -21.812 1 84.25 207 GLU B O 1
ATOM 4729 N N . GLU B 1 208 ? 8.594 -17.906 -22.344 1 86.38 208 GLU B N 1
ATOM 4730 C CA . GLU B 1 208 ? 7.152 -18.062 -22.484 1 86.38 208 GLU B CA 1
ATOM 4731 C C . GLU B 1 208 ? 6.484 -18.344 -21.141 1 86.38 208 GLU B C 1
ATOM 4733 O O . GLU B 1 208 ? 5.414 -17.812 -20.859 1 86.38 208 GLU B O 1
ATOM 4738 N N . SER B 1 209 ? 7.121 -19.141 -20.359 1 84.56 209 SER B N 1
ATOM 4739 C CA . SER B 1 209 ? 6.477 -19.562 -19.125 1 84.56 209 SER B CA 1
ATOM 4740 C C . SER B 1 209 ? 6.23 -18.375 -18.188 1 84.56 209 SER B C 1
ATOM 4742 O O . SER B 1 209 ? 5.102 -18.141 -17.75 1 84.56 209 SER B O 1
ATOM 4744 N N . LEU B 1 210 ? 7.266 -17.641 -17.906 1 85.69 210 LEU B N 1
ATOM 4745 C CA . LEU B 1 210 ? 7.137 -16.469 -17.031 1 85.69 210 LEU B CA 1
ATOM 4746 C C . LEU B 1 210 ? 6.238 -15.414 -17.672 1 85.69 210 LEU B C 1
ATOM 4748 O O . LEU B 1 210 ? 5.488 -14.727 -16.984 1 85.69 210 LEU B O 1
ATOM 4752 N N . LEU B 1 211 ? 6.316 -15.312 -18.969 1 93.31 211 LEU B N 1
ATOM 4753 C CA . LEU B 1 211 ? 5.48 -14.367 -19.703 1 93.31 211 LEU B CA 1
ATOM 4754 C C . LEU B 1 211 ? 4 -14.656 -19.469 1 93.31 211 LEU B C 1
ATOM 4756 O O . LEU B 1 211 ? 3.223 -13.742 -19.188 1 93.31 211 LEU B O 1
ATOM 4760 N N . LEU B 1 212 ? 3.652 -15.883 -19.5 1 92.38 212 LEU B N 1
ATOM 4761 C CA . LEU B 1 212 ? 2.258 -16.266 -19.312 1 92.38 212 LEU B CA 1
ATOM 4762 C C . LEU B 1 212 ? 1.8 -15.969 -17.891 1 92.38 212 LEU B C 1
ATOM 4764 O O . LEU B 1 212 ? 0.668 -15.523 -17.688 1 92.38 212 LEU B O 1
ATOM 4768 N N . ARG B 1 213 ? 2.668 -16.141 -16.953 1 90.75 213 ARG B N 1
ATOM 4769 C CA . ARG B 1 213 ? 2.334 -15.836 -15.57 1 90.75 213 ARG B CA 1
ATOM 4770 C C . ARG B 1 213 ? 2.088 -14.344 -15.375 1 90.75 213 ARG B C 1
ATOM 4772 O O . ARG B 1 213 ? 1.128 -13.945 -14.711 1 90.75 213 ARG B O 1
ATOM 4779 N N . VAL B 1 214 ? 2.938 -13.578 -15.945 1 94.94 214 VAL B N 1
ATOM 4780 C CA . VAL B 1 214 ? 2.809 -12.125 -15.828 1 94.94 214 VAL B CA 1
ATOM 4781 C C . VAL B 1 214 ? 1.549 -11.656 -16.547 1 94.94 214 VAL B C 1
ATOM 4783 O O . VAL B 1 214 ? 0.836 -10.773 -16.062 1 94.94 214 VAL B O 1
ATOM 4786 N N . ARG B 1 215 ? 1.253 -12.242 -17.672 1 95.69 215 ARG B N 1
ATOM 4787 C CA . ARG B 1 215 ? 0.037 -11.906 -18.406 1 95.69 215 ARG B CA 1
ATOM 4788 C C . ARG B 1 215 ? -1.206 -12.266 -17.594 1 95.69 215 ARG B C 1
ATOM 4790 O O . ARG B 1 215 ? -2.195 -11.531 -17.609 1 95.69 215 ARG B O 1
ATOM 4797 N N . ASN B 1 216 ? -1.104 -13.367 -17.016 1 95.44 216 ASN B N 1
ATOM 4798 C CA . ASN B 1 216 ? -2.211 -13.758 -16.141 1 95.44 216 ASN B CA 1
ATOM 4799 C C . ASN B 1 216 ? -2.445 -12.734 -15.039 1 95.44 216 ASN B C 1
ATOM 4801 O O . ASN B 1 216 ? -3.588 -12.359 -14.766 1 95.44 216 ASN B O 1
ATOM 4805 N N . ASN B 1 217 ? -1.389 -12.273 -14.453 1 94.62 217 ASN B N 1
ATOM 4806 C CA . ASN B 1 217 ? -1.494 -11.281 -13.391 1 94.62 217 ASN B CA 1
ATOM 4807 C C . ASN B 1 217 ? -2.047 -9.953 -13.906 1 94.62 217 ASN B C 1
ATOM 4809 O O . ASN B 1 217 ? -2.867 -9.32 -13.242 1 94.62 217 ASN B O 1
ATOM 4813 N N . LEU B 1 218 ? -1.587 -9.609 -15.055 1 96.12 218 LEU B N 1
ATOM 4814 C CA . LEU B 1 218 ? -2.074 -8.375 -15.648 1 96.12 218 LEU B CA 1
ATOM 4815 C C . LEU B 1 218 ? -3.545 -8.492 -16.031 1 96.12 218 LEU B C 1
ATOM 4817 O O . LEU B 1 218 ? -4.32 -7.555 -15.844 1 96.12 218 LEU B O 1
ATOM 4821 N N . GLY B 1 219 ? -3.885 -9.656 -16.594 1 96.62 219 GLY B N 1
ATOM 4822 C CA . GLY B 1 219 ? -5.289 -9.914 -16.875 1 96.62 219 GLY B CA 1
ATOM 4823 C C . GLY B 1 219 ? -6.164 -9.844 -15.633 1 96.62 219 GLY B C 1
ATOM 4824 O O . GLY B 1 219 ? -7.25 -9.258 -15.664 1 96.62 219 GLY B O 1
ATOM 4825 N N . TRP B 1 220 ? -5.688 -10.422 -14.617 1 94.75 220 TRP B N 1
ATOM 4826 C CA . TRP B 1 220 ? -6.387 -10.383 -13.336 1 94.75 220 TRP B CA 1
ATOM 4827 C C . TRP B 1 220 ? -6.551 -8.938 -12.859 1 94.75 220 TRP B C 1
ATOM 4829 O O . TRP B 1 220 ? -7.621 -8.562 -12.375 1 94.75 220 TRP B O 1
ATOM 4839 N N . LEU B 1 221 ? -5.48 -8.172 -12.945 1 95.12 221 LEU B N 1
ATOM 4840 C CA . LEU B 1 221 ? -5.516 -6.77 -12.547 1 95.12 221 LEU B CA 1
ATOM 4841 C C . LEU B 1 221 ? -6.59 -6.012 -13.32 1 95.12 221 LEU B C 1
ATOM 4843 O O . LEU B 1 221 ? -7.418 -5.316 -12.719 1 95.12 221 LEU B O 1
ATOM 4847 N N . TYR B 1 222 ? -6.617 -6.184 -14.602 1 95.44 222 TYR B N 1
ATOM 4848 C CA . TYR B 1 222 ? -7.602 -5.496 -15.438 1 95.44 222 TYR B CA 1
ATOM 4849 C C . TYR B 1 222 ? -9.016 -5.957 -15.109 1 95.44 222 TYR B C 1
ATOM 4851 O O . TYR B 1 222 ? -9.945 -5.145 -15.055 1 95.44 222 TYR B O 1
ATOM 4859 N N . ALA B 1 223 ? -9.148 -7.215 -14.867 1 94.62 223 ALA B N 1
ATOM 4860 C CA . ALA B 1 223 ? -10.461 -7.75 -14.523 1 94.62 223 ALA B CA 1
ATOM 4861 C C . ALA B 1 223 ? -10.992 -7.121 -13.234 1 94.62 223 ALA B C 1
ATOM 4863 O O . ALA B 1 223 ? -12.164 -6.762 -13.148 1 94.62 223 ALA B O 1
ATOM 4864 N N . ASN B 1 224 ? -10.148 -6.945 -12.312 1 91.19 224 ASN B N 1
ATOM 4865 C CA . ASN B 1 224 ? -10.531 -6.395 -11.023 1 91.19 224 ASN B CA 1
ATOM 4866 C C . ASN B 1 224 ? -10.812 -4.895 -11.109 1 91.19 224 ASN B C 1
ATOM 4868 O O . ASN B 1 224 ? -11.406 -4.316 -10.203 1 91.19 224 ASN B O 1
ATOM 4872 N N . GLN B 1 225 ? -10.391 -4.324 -12.18 1 91.81 225 GLN B N 1
ATOM 4873 C CA . GLN B 1 225 ? -10.641 -2.902 -12.414 1 91.81 225 GLN B CA 1
ATOM 4874 C C . GLN B 1 225 ? -11.773 -2.697 -13.414 1 91.81 225 GLN B C 1
ATOM 4876 O O . GLN B 1 225 ? -11.969 -1.59 -13.922 1 91.81 225 GLN B O 1
ATOM 4881 N N . ASN B 1 226 ? -12.5 -3.719 -13.773 1 91.5 226 ASN B N 1
ATOM 4882 C CA . ASN B 1 226 ? -13.648 -3.719 -14.68 1 91.5 226 ASN B CA 1
ATOM 4883 C C . ASN B 1 226 ? -13.25 -3.287 -16.094 1 91.5 226 ASN B C 1
ATOM 4885 O O . ASN B 1 226 ? -14.008 -2.582 -16.766 1 91.5 226 ASN B O 1
ATOM 4889 N N . LEU B 1 227 ? -12.016 -3.537 -16.422 1 95 227 LEU B N 1
ATOM 4890 C CA . LEU B 1 227 ? -11.531 -3.367 -17.781 1 95 227 LEU B CA 1
ATOM 4891 C C . LEU B 1 227 ? -11.539 -4.695 -18.531 1 95 227 LEU B C 1
ATOM 4893 O O . LEU B 1 227 ? -10.484 -5.266 -18.812 1 95 227 LEU B O 1
ATOM 4897 N N . SER B 1 228 ? -12.688 -5.105 -18.938 1 96.94 228 SER B N 1
ATOM 4898 C CA . SER B 1 228 ? -12.961 -6.457 -19.422 1 96.94 228 SER B CA 1
ATOM 4899 C C . SER B 1 228 ? -12.219 -6.746 -20.719 1 96.94 228 SER B C 1
ATOM 4901 O O . SER B 1 228 ? -11.578 -7.793 -20.859 1 96.94 228 SER B O 1
ATOM 4903 N N . THR B 1 229 ? -12.227 -5.809 -21.641 1 97.12 229 THR B N 1
ATOM 4904 C CA . THR B 1 229 ? -11.617 -6.035 -22.938 1 97.12 229 THR B CA 1
ATOM 4905 C C . THR B 1 229 ? -10.109 -6.246 -22.812 1 97.12 229 THR B C 1
ATOM 4907 O O . THR B 1 229 ? -9.547 -7.164 -23.406 1 97.12 229 THR B O 1
ATOM 4910 N N . LEU B 1 230 ? -9.5 -5.41 -21.969 1 96.25 230 LEU B N 1
ATOM 4911 C CA . LEU B 1 230 ? -8.07 -5.543 -21.734 1 96.25 230 LEU B CA 1
ATOM 4912 C C . LEU B 1 230 ? -7.754 -6.844 -21.016 1 96.25 230 LEU B C 1
ATOM 4914 O O . LEU B 1 230 ? -6.766 -7.512 -21.328 1 96.25 230 LEU B O 1
ATOM 4918 N N . ALA B 1 231 ? -8.562 -7.191 -20.031 1 97.69 231 ALA B N 1
ATOM 4919 C CA . ALA B 1 231 ? -8.383 -8.438 -19.281 1 97.69 231 ALA B CA 1
ATOM 4920 C C . ALA B 1 231 ? -8.414 -9.641 -20.219 1 97.69 231 ALA B C 1
ATOM 4922 O O . ALA B 1 231 ? -7.523 -10.492 -20.188 1 97.69 231 ALA B O 1
ATOM 4923 N N . ILE B 1 232 ? -9.391 -9.664 -21.125 1 97.94 232 ILE B N 1
ATOM 4924 C CA . ILE B 1 232 ? -9.594 -10.789 -22.031 1 97.94 232 ILE B CA 1
ATOM 4925 C C . ILE B 1 232 ? -8.398 -10.906 -22.969 1 97.94 232 ILE B C 1
ATOM 4927 O O . ILE B 1 232 ? -7.949 -12.016 -23.281 1 97.94 232 ILE B O 1
ATOM 4931 N N . ARG B 1 233 ? -7.867 -9.797 -23.422 1 97.12 233 ARG B N 1
ATOM 4932 C CA . ARG B 1 233 ? -6.715 -9.805 -24.328 1 97.12 233 ARG B CA 1
ATOM 4933 C C . ARG B 1 233 ? -5.547 -10.57 -23.719 1 97.12 233 ARG B C 1
ATOM 4935 O O . ARG B 1 233 ? -4.914 -11.383 -24.391 1 97.12 233 ARG B O 1
ATOM 4942 N N . HIS B 1 234 ? -5.246 -10.352 -22.469 1 97.25 234 HIS B N 1
ATOM 4943 C CA . HIS B 1 234 ? -4.125 -11.008 -21.797 1 97.25 234 HIS B CA 1
ATOM 4944 C C . HIS B 1 234 ? -4.492 -12.422 -21.375 1 97.25 234 HIS B C 1
ATOM 4946 O O . HIS B 1 234 ? -3.703 -13.352 -21.547 1 97.25 234 HIS B O 1
ATOM 4952 N N . LEU B 1 235 ? -5.672 -12.625 -20.906 1 97.81 235 LEU B N 1
ATOM 4953 C CA . LEU B 1 235 ? -6.098 -13.93 -20.391 1 97.81 235 LEU B CA 1
ATOM 4954 C C . LEU B 1 235 ? -6.238 -14.938 -21.531 1 97.81 235 LEU B C 1
ATOM 4956 O O . LEU B 1 235 ? -5.984 -16.125 -21.359 1 97.81 235 LEU B O 1
ATOM 4960 N N . SER B 1 236 ? -6.633 -14.406 -22.688 1 97.62 236 SER B N 1
ATOM 4961 C CA . SER B 1 236 ? -6.773 -15.297 -23.828 1 97.62 236 SER B CA 1
ATOM 4962 C C . SER B 1 236 ? -5.438 -15.922 -24.219 1 97.62 236 SER B C 1
ATOM 4964 O O . SER B 1 236 ? -5.387 -17.094 -24.625 1 97.62 236 SER B O 1
ATOM 4966 N N . GLU B 1 237 ? -4.391 -15.156 -24.094 1 96 237 GLU B N 1
ATOM 4967 C CA . GLU B 1 237 ? -3.064 -15.711 -24.344 1 96 237 GLU B CA 1
ATOM 4968 C C . GLU B 1 237 ? -2.725 -16.812 -23.359 1 96 237 GLU B C 1
ATOM 4970 O O . GLU B 1 237 ? -2.139 -17.828 -23.734 1 96 237 GLU B O 1
ATOM 4975 N N . VAL B 1 238 ? -3.098 -16.656 -22.156 1 95.88 238 VAL B N 1
ATOM 4976 C CA . VAL B 1 238 ? -2.809 -17.625 -21.094 1 95.88 238 VAL B CA 1
ATOM 4977 C C . VAL B 1 238 ? -3.615 -18.891 -21.312 1 95.88 238 VAL B C 1
ATOM 4979 O O . VAL B 1 238 ? -3.055 -20 -21.328 1 95.88 238 VAL B O 1
ATOM 4982 N N . THR B 1 239 ? -4.914 -18.781 -21.562 1 96.56 239 THR B N 1
ATOM 4983 C CA . THR B 1 239 ? -5.781 -19.953 -21.672 1 96.56 239 THR B CA 1
ATOM 4984 C C . THR B 1 239 ? -5.508 -20.719 -22.969 1 96.56 239 THR B C 1
ATOM 4986 O O . THR B 1 239 ? -5.781 -21.906 -23.062 1 96.56 239 THR B O 1
ATOM 4989 N N . THR B 1 240 ? -5 -20.031 -24 1 95.81 240 THR B N 1
ATOM 4990 C CA . THR B 1 240 ? -4.633 -20.688 -25.234 1 95.81 240 THR B CA 1
ATOM 4991 C C . THR B 1 240 ? -3.396 -21.562 -25.047 1 95.81 240 THR B C 1
ATOM 4993 O O . THR B 1 240 ? -3.355 -22.703 -25.516 1 95.81 240 THR B O 1
ATOM 4996 N N . LYS B 1 241 ? -2.451 -21 -24.344 1 93.88 241 LYS B N 1
ATOM 4997 C CA . LYS B 1 241 ? -1.185 -21.703 -24.156 1 93.88 241 LYS B CA 1
ATOM 4998 C C . LYS B 1 241 ? -1.266 -22.688 -22.984 1 93.88 241 LYS B C 1
ATOM 5000 O O . LYS B 1 241 ? -0.543 -23.688 -22.969 1 93.88 241 LYS B O 1
ATOM 5005 N N . MET B 1 242 ? -2.111 -22.344 -22.047 1 92.44 242 MET B N 1
ATOM 5006 C CA . MET B 1 242 ? -2.375 -23.203 -20.906 1 92.44 242 MET B CA 1
ATOM 5007 C C . MET B 1 242 ? -3.867 -23.5 -20.766 1 92.44 242 MET B C 1
ATOM 5009 O O . MET B 1 242 ? -4.523 -22.984 -19.859 1 92.44 242 MET B O 1
ATOM 5013 N N . PRO B 1 243 ? -4.344 -24.406 -21.453 1 93.38 243 PRO B N 1
ATOM 5014 C CA . PRO B 1 243 ? -5.789 -24.609 -21.562 1 93.38 243 PRO B CA 1
ATOM 5015 C C . PRO B 1 243 ? -6.406 -25.172 -20.281 1 93.38 243 PRO B C 1
ATOM 5017 O O . PRO B 1 243 ? -7.633 -25.156 -20.125 1 93.38 243 PRO B O 1
ATOM 5020 N N . THR B 1 244 ? -5.629 -25.609 -19.359 1 92.75 244 THR B N 1
ATOM 5021 C CA . THR B 1 244 ? -6.184 -26.188 -18.141 1 92.75 244 THR B CA 1
ATOM 5022 C C . THR B 1 244 ? -6.07 -25.203 -16.969 1 92.75 244 THR B C 1
ATOM 5024 O O . THR B 1 244 ? -6.355 -25.562 -15.82 1 92.75 244 THR B O 1
ATOM 5027 N N . HIS B 1 245 ? -5.578 -24.031 -17.234 1 93 245 HIS B N 1
ATOM 5028 C CA . HIS B 1 245 ? -5.445 -23.016 -16.188 1 93 245 HIS B CA 1
ATOM 5029 C C . HIS B 1 245 ? -6.809 -22.484 -15.773 1 93 245 HIS B C 1
ATOM 5031 O O . HIS B 1 245 ? -7.238 -21.422 -16.25 1 93 245 HIS B O 1
ATOM 5037 N N . PHE B 1 246 ? -7.461 -23.109 -14.875 1 94.44 246 PHE B N 1
ATOM 5038 C CA . PHE B 1 246 ? -8.867 -22.875 -14.562 1 94.44 246 PHE B CA 1
ATOM 5039 C C . PHE B 1 246 ? -9.07 -21.484 -13.984 1 94.44 246 PHE B C 1
ATOM 5041 O O . PHE B 1 246 ? -10.133 -20.891 -14.164 1 94.44 246 PHE B O 1
ATOM 5048 N N . LYS B 1 247 ? -8.078 -20.891 -13.336 1 94.25 247 LYS B N 1
ATOM 5049 C CA . LYS B 1 247 ? -8.227 -19.547 -12.789 1 94.25 247 LYS B CA 1
ATOM 5050 C C . LYS B 1 247 ? -8.352 -18.516 -13.906 1 94.25 247 LYS B C 1
ATOM 5052 O O . LYS B 1 247 ? -9.211 -17.641 -13.859 1 94.25 247 LYS B O 1
ATOM 5057 N N . ALA B 1 248 ? -7.477 -18.656 -14.852 1 96.56 248 ALA B N 1
ATOM 5058 C CA . ALA B 1 248 ? -7.535 -17.75 -16 1 96.56 248 ALA B CA 1
ATOM 5059 C C . ALA B 1 248 ? -8.82 -17.969 -16.797 1 96.56 248 ALA B C 1
ATOM 5061 O O . ALA B 1 248 ? -9.422 -17 -17.281 1 96.56 248 ALA B O 1
ATOM 5062 N N . ILE B 1 249 ? -9.203 -19.203 -16.922 1 98 249 ILE B N 1
ATOM 5063 C CA . ILE B 1 249 ? -10.43 -19.531 -17.625 1 98 249 ILE B CA 1
ATOM 5064 C C . ILE B 1 249 ? -11.617 -18.875 -16.922 1 98 249 ILE B C 1
ATOM 5066 O O . ILE B 1 249 ? -12.5 -18.312 -17.578 1 98 249 ILE B O 1
ATOM 5070 N N . PHE B 1 250 ? -11.672 -18.922 -15.68 1 98 250 PHE B N 1
ATOM 5071 C CA . PHE B 1 250 ? -12.75 -18.312 -14.906 1 98 250 PHE B CA 1
ATOM 5072 C C . PHE B 1 250 ? -12.828 -16.812 -15.164 1 98 250 PHE B C 1
ATOM 5074 O O . PHE B 1 250 ? -13.906 -16.281 -15.438 1 98 250 PHE B O 1
ATOM 5081 N N . LEU B 1 251 ? -11.672 -16.188 -15.039 1 97.81 251 LEU B N 1
ATOM 5082 C CA . LEU B 1 251 ? -11.625 -14.742 -15.227 1 97.81 251 LEU B CA 1
ATOM 5083 C C . LEU B 1 251 ? -12.078 -14.359 -16.641 1 97.81 251 LEU B C 1
ATOM 5085 O O . LEU B 1 251 ? -12.836 -13.406 -16.812 1 97.81 251 LEU B O 1
ATOM 5089 N N . GLN B 1 252 ? -11.586 -15.109 -17.562 1 98.12 252 GLN B N 1
ATOM 5090 C CA . GLN B 1 252 ? -11.969 -14.844 -18.953 1 98.12 252 GLN B CA 1
ATOM 5091 C C . GLN B 1 252 ? -13.477 -15.023 -19.141 1 98.12 252 GLN B C 1
ATOM 5093 O O . GLN B 1 252 ? -14.125 -14.203 -19.797 1 98.12 252 GLN B O 1
ATOM 5098 N N . ALA B 1 253 ? -13.984 -16.094 -18.594 1 98.56 253 ALA B N 1
ATOM 5099 C CA . ALA B 1 253 ? -15.422 -16.344 -18.672 1 98.56 253 ALA B CA 1
ATOM 5100 C C . ALA B 1 253 ? -16.219 -15.203 -18.047 1 98.56 253 ALA B C 1
ATOM 5102 O O . ALA B 1 253 ? -17.188 -14.727 -18.625 1 98.56 253 ALA B O 1
ATOM 5103 N N . ARG B 1 254 ? -15.797 -14.82 -16.891 1 98.12 254 ARG B N 1
ATOM 5104 C CA . ARG B 1 254 ? -16.484 -13.758 -16.156 1 98.12 254 ARG B CA 1
ATOM 5105 C C . ARG B 1 254 ? -16.469 -12.461 -16.953 1 98.12 254 ARG B C 1
ATOM 5107 O O . ARG B 1 254 ? -17.484 -11.766 -17.016 1 98.12 254 ARG B O 1
ATOM 5114 N N . GLU B 1 255 ? -15.336 -12.125 -17.562 1 98.25 255 GLU B N 1
ATOM 5115 C CA . GLU B 1 255 ? -15.234 -10.875 -18.312 1 98.25 255 GLU B CA 1
ATOM 5116 C C . GLU B 1 255 ? -16.094 -10.922 -19.578 1 98.25 255 GLU B C 1
ATOM 5118 O O . GLU B 1 255 ? -16.703 -9.922 -19.953 1 98.25 255 GLU B O 1
ATOM 5123 N N . HIS B 1 256 ? -16.109 -12.062 -20.25 1 98.44 256 HIS B N 1
ATOM 5124 C CA . HIS B 1 256 ? -17.016 -12.211 -21.391 1 98.44 256 HIS B CA 1
ATOM 5125 C C . HIS B 1 256 ? -18.469 -12.047 -20.969 1 98.44 256 HIS B C 1
ATOM 5127 O O . HIS B 1 256 ? -19.266 -11.422 -21.672 1 98.44 256 HIS B O 1
ATOM 5133 N N . SER B 1 257 ? -18.781 -12.625 -19.844 1 98 257 SER B N 1
ATOM 5134 C CA . SER B 1 257 ? -20.141 -12.5 -19.328 1 98 257 SER B CA 1
ATOM 5135 C C . SER B 1 257 ? -20.5 -11.039 -19.062 1 98 257 SER B C 1
ATOM 5137 O O . SER B 1 257 ? -21.594 -10.594 -19.391 1 98 257 SER B O 1
ATOM 5139 N N . LYS B 1 258 ? -19.594 -10.297 -18.5 1 96.38 258 LYS B N 1
ATOM 5140 C CA . LYS B 1 258 ? -19.812 -8.875 -18.203 1 96.38 258 LYS B CA 1
ATOM 5141 C C . LYS B 1 258 ? -20.078 -8.094 -19.484 1 96.38 258 LYS B C 1
ATOM 5143 O O . LYS B 1 258 ? -20.844 -7.125 -19.484 1 96.38 258 LYS B O 1
ATOM 5148 N N . LEU B 1 259 ? -19.484 -8.531 -20.594 1 97.19 259 LEU B N 1
ATOM 5149 C CA . LEU B 1 259 ? -19.641 -7.84 -21.875 1 97.19 259 LEU B CA 1
ATOM 5150 C C . LEU B 1 259 ? -20.891 -8.305 -22.609 1 97.19 259 LEU B C 1
ATOM 5152 O O . LEU B 1 259 ? -21.172 -7.852 -23.719 1 97.19 259 LEU B O 1
ATOM 5156 N N . GLY B 1 260 ? -21.594 -9.234 -22.062 1 96.44 260 GLY B N 1
ATOM 5157 C CA . GLY B 1 260 ? -22.812 -9.742 -22.656 1 96.44 260 GLY B CA 1
ATOM 5158 C C . GLY B 1 260 ? -22.562 -10.82 -23.703 1 96.44 260 GLY B C 1
ATOM 5159 O O . GLY B 1 260 ? -23.453 -11.148 -24.484 1 96.44 260 GLY B O 1
ATOM 5160 N N . GLU B 1 261 ? -21.328 -11.289 -23.719 1 97.5 261 GLU B N 1
ATOM 5161 C CA . GLU B 1 261 ? -21 -12.383 -24.625 1 97.5 261 GLU B CA 1
ATOM 5162 C C . GLU B 1 261 ? -21.328 -13.734 -24 1 97.5 261 GLU B C 1
ATOM 5164 O O . GLU B 1 261 ? -20.422 -14.539 -23.75 1 97.5 261 GLU B O 1
ATOM 5169 N N . ILE B 1 262 ? -22.531 -14.07 -23.906 1 97.88 262 ILE B N 1
ATOM 5170 C CA . ILE B 1 262 ? -23.094 -15.133 -23.078 1 97.88 262 ILE B CA 1
ATOM 5171 C C . ILE B 1 262 ? -22.625 -16.484 -23.594 1 97.88 262 ILE B C 1
ATOM 5173 O O . ILE B 1 262 ? -22.219 -17.359 -22.812 1 97.88 262 ILE B O 1
ATOM 5177 N N . ASN B 1 263 ? -22.625 -16.688 -24.875 1 97.94 263 ASN B N 1
ATOM 5178 C CA . ASN B 1 263 ? -22.281 -17.969 -25.453 1 97.94 263 ASN B CA 1
ATOM 5179 C C . ASN B 1 263 ? -20.797 -18.297 -25.25 1 97.94 263 ASN B C 1
ATOM 5181 O O . ASN B 1 263 ? -20.438 -19.422 -24.922 1 97.94 263 ASN B O 1
ATOM 5185 N N . ILE B 1 264 ? -20 -17.266 -25.5 1 98.12 264 ILE B N 1
ATOM 5186 C CA . ILE B 1 264 ? -18.562 -17.438 -25.328 1 98.12 264 ILE B CA 1
ATOM 5187 C C . ILE B 1 264 ? -18.266 -17.75 -23.859 1 98.12 264 ILE B C 1
ATOM 5189 O O . ILE B 1 264 ? -17.516 -18.672 -23.547 1 98.12 264 ILE B O 1
ATOM 5193 N N . ALA B 1 265 ? -18.859 -17.016 -22.953 1 98.5 265 ALA B N 1
ATOM 5194 C CA . ALA B 1 265 ? -18.703 -17.234 -21.516 1 98.5 265 ALA B CA 1
ATOM 5195 C C . ALA B 1 265 ? -19.125 -18.656 -21.125 1 98.5 265 ALA B C 1
ATOM 5197 O O . ALA B 1 265 ? -18.422 -19.312 -20.344 1 98.5 265 ALA B O 1
ATOM 5198 N N . SER B 1 266 ? -20.219 -19.109 -21.688 1 98.38 266 SER B N 1
ATOM 5199 C CA . SER B 1 266 ? -20.75 -20.422 -21.375 1 98.38 266 SER B CA 1
ATOM 5200 C C . SER B 1 266 ? -19.766 -21.531 -21.734 1 98.38 266 SER B C 1
ATOM 5202 O O . SER B 1 266 ? -19.641 -22.531 -21.016 1 98.38 266 SER B O 1
ATOM 5204 N N . GLU B 1 267 ? -19.109 -21.375 -22.844 1 98.25 267 GLU B N 1
ATOM 5205 C CA . GLU B 1 267 ? -18.125 -22.359 -23.266 1 98.25 267 GLU B CA 1
ATOM 5206 C C . GLU B 1 267 ? -16.969 -22.453 -22.281 1 98.25 267 GLU B C 1
ATOM 5208 O O . GLU B 1 267 ? -16.516 -23.547 -21.922 1 98.25 267 GLU B O 1
ATOM 5213 N N . PHE B 1 268 ? -16.484 -21.312 -21.875 1 98.31 268 PHE B N 1
ATOM 5214 C CA . PHE B 1 268 ? -15.383 -21.281 -20.906 1 98.31 268 PHE B CA 1
ATOM 5215 C C . PHE B 1 268 ? -15.836 -21.828 -19.562 1 98.31 268 PHE B C 1
ATOM 5217 O O . PHE B 1 268 ? -15.07 -22.5 -18.875 1 98.31 268 PHE B O 1
ATOM 5224 N N . ILE B 1 269 ? -17.078 -21.516 -19.156 1 98.62 269 ILE B N 1
ATOM 5225 C CA . ILE B 1 269 ? -17.609 -22 -17.891 1 98.62 269 ILE B CA 1
ATOM 5226 C C . ILE B 1 269 ? -17.656 -23.516 -17.891 1 98.62 269 ILE B C 1
ATOM 5228 O O . ILE B 1 269 ? -17.203 -24.172 -16.938 1 98.62 269 ILE B O 1
ATOM 5232 N N . LYS B 1 270 ? -18.141 -24.078 -18.984 1 98.25 270 LYS B N 1
ATOM 5233 C CA . LYS B 1 270 ? -18.219 -25.531 -19.109 1 98.25 270 LYS B CA 1
ATOM 5234 C C . LYS B 1 270 ? -16.828 -26.156 -19.031 1 98.25 270 LYS B C 1
ATOM 5236 O O . LYS B 1 270 ? -16.641 -27.156 -18.344 1 98.25 270 LYS B O 1
ATOM 5241 N N . LYS B 1 271 ? -15.961 -25.547 -19.75 1 97.75 271 LYS B N 1
ATOM 5242 C CA . LYS B 1 271 ? -14.578 -26.031 -19.734 1 97.75 271 LYS B CA 1
ATOM 5243 C C . LYS B 1 271 ? -13.992 -25.969 -18.328 1 97.75 271 LYS B C 1
ATOM 5245 O O . LYS B 1 271 ? -13.367 -26.922 -17.859 1 97.75 271 LYS B O 1
ATOM 5250 N N . GLY B 1 272 ? -14.141 -24.844 -17.656 1 97.94 272 GLY B N 1
ATOM 5251 C CA . GLY B 1 272 ? -13.633 -24.672 -16.312 1 97.94 272 GLY B CA 1
ATOM 5252 C C . GLY B 1 272 ? -14.227 -25.641 -15.312 1 97.94 272 GLY B C 1
ATOM 5253 O O . GLY B 1 272 ? -13.516 -26.203 -14.477 1 97.94 272 GLY B O 1
ATOM 5254 N N . LEU B 1 273 ? -15.523 -25.844 -15.406 1 97.88 273 LEU B N 1
ATOM 5255 C CA . LEU B 1 273 ? -16.203 -26.781 -14.516 1 97.88 273 LEU B CA 1
ATOM 5256 C C . LEU B 1 273 ? -15.656 -28.188 -14.688 1 97.88 273 LEU B C 1
ATOM 5258 O O . LEU B 1 273 ? -15.461 -28.922 -13.703 1 97.88 273 LEU B O 1
ATOM 5262 N N . LYS B 1 274 ? -15.414 -28.578 -15.891 1 97.69 274 LYS B N 1
ATOM 5263 C CA . LYS B 1 274 ? -14.859 -29.906 -16.172 1 97.69 274 LYS B CA 1
ATOM 5264 C C . LYS B 1 274 ? -13.477 -30.062 -15.539 1 97.69 274 LYS B C 1
ATOM 5266 O O . LYS B 1 274 ? -13.211 -31.062 -14.875 1 97.69 274 LYS B O 1
ATOM 5271 N N . ILE B 1 275 ? -12.656 -29.062 -15.773 1 96.31 275 ILE B N 1
ATOM 5272 C CA . ILE B 1 275 ? -11.297 -29.094 -15.25 1 96.31 275 ILE B CA 1
ATOM 5273 C C . ILE B 1 275 ? -11.328 -29.156 -13.727 1 96.31 275 ILE B C 1
ATOM 5275 O O . ILE B 1 275 ? -10.641 -29.984 -13.117 1 96.31 275 ILE B O 1
ATOM 5279 N N . CYS B 1 276 ? -12.148 -28.344 -13.094 1 95.5 276 CYS B N 1
ATOM 5280 C CA . CYS B 1 276 ? -12.195 -28.266 -11.641 1 95.5 276 CYS B CA 1
ATOM 5281 C C . CYS B 1 276 ? -12.789 -29.531 -11.039 1 95.5 276 CYS B C 1
ATOM 5283 O O . CYS B 1 276 ? -12.406 -29.953 -9.945 1 95.5 276 CYS B O 1
ATOM 5285 N N . THR B 1 277 ? -13.68 -30.141 -11.742 1 95.31 277 THR B N 1
ATOM 5286 C CA . THR B 1 277 ? -14.234 -31.422 -11.297 1 95.31 277 THR B CA 1
ATOM 5287 C C . THR B 1 277 ? -13.164 -32.5 -11.32 1 95.31 277 THR B C 1
ATOM 5289 O O . THR B 1 277 ? -13.039 -33.281 -10.375 1 95.31 277 THR B O 1
ATOM 5292 N N . GLU B 1 278 ? -12.391 -32.5 -12.352 1 94.94 278 GLU B N 1
ATOM 5293 C CA . GLU B 1 278 ? -11.312 -33.5 -12.469 1 94.94 278 GLU B CA 1
ATOM 5294 C C . GLU B 1 278 ? -10.25 -33.281 -11.391 1 94.94 278 GLU B C 1
ATOM 5296 O O . GLU B 1 278 ? -9.68 -34.219 -10.875 1 94.94 278 GLU B O 1
ATOM 5301 N N . LEU B 1 279 ? -10.086 -32.031 -11.062 1 92.25 279 LEU B N 1
ATOM 5302 C CA . LEU B 1 279 ? -9.07 -31.688 -10.07 1 92.25 279 LEU B CA 1
ATOM 5303 C C . LEU B 1 279 ? -9.656 -31.734 -8.664 1 92.25 279 LEU B C 1
ATOM 5305 O O . LEU B 1 279 ? -8.93 -31.562 -7.676 1 92.25 279 LEU B O 1
ATOM 5309 N N . ASN B 1 280 ? -10.984 -31.906 -8.516 1 92.69 280 ASN B N 1
ATOM 5310 C CA . ASN B 1 280 ? -11.711 -31.859 -7.246 1 92.69 280 ASN B CA 1
ATOM 5311 C C . ASN B 1 280 ? -11.477 -30.562 -6.504 1 92.69 280 ASN B C 1
ATOM 5313 O O . ASN B 1 280 ? -11.227 -30.562 -5.297 1 92.69 280 ASN B O 1
ATOM 5317 N N . ASN B 1 281 ? -11.406 -29.469 -7.273 1 93.19 281 ASN B N 1
ATOM 5318 C CA . ASN B 1 281 ? -11.312 -28.141 -6.68 1 93.19 281 ASN B CA 1
ATOM 5319 C C . ASN B 1 281 ? -12.695 -27.578 -6.359 1 93.19 281 ASN B C 1
ATOM 5321 O O . ASN B 1 281 ? -13.344 -26.984 -7.223 1 93.19 281 ASN B O 1
ATOM 5325 N N . GLU B 1 282 ? -13.094 -27.641 -5.141 1 94.75 282 GLU B N 1
ATOM 5326 C CA . GLU B 1 282 ? -14.438 -27.266 -4.727 1 94.75 282 GLU B CA 1
ATOM 5327 C C . GLU B 1 282 ? -14.641 -25.75 -4.816 1 94.75 282 GLU B C 1
ATOM 5329 O O . GLU B 1 282 ? -15.711 -25.297 -5.227 1 94.75 282 GLU B O 1
ATOM 5334 N N . GLU B 1 283 ? -13.672 -24.984 -4.426 1 95 283 GLU B N 1
ATOM 5335 C CA . GLU B 1 283 ? -13.758 -23.531 -4.438 1 95 283 GLU B CA 1
ATOM 5336 C C . GLU B 1 283 ? -14.117 -23.016 -5.828 1 95 283 GLU B C 1
ATOM 5338 O O . GLU B 1 283 ? -15.094 -22.281 -5.988 1 95 283 GLU B O 1
ATOM 5343 N N . TYR B 1 284 ? -13.406 -23.5 -6.801 1 96.38 284 TYR B N 1
ATOM 5344 C CA . TYR B 1 284 ? -13.602 -22.953 -8.133 1 96.38 284 TYR B CA 1
ATOM 5345 C C . TYR B 1 284 ? -14.797 -23.594 -8.82 1 96.38 284 TYR B C 1
ATOM 5347 O O . TYR B 1 284 ? -15.406 -22.984 -9.719 1 96.38 284 TYR B O 1
ATOM 5355 N N . MET B 1 285 ? -15.156 -24.766 -8.383 1 97.44 285 MET B N 1
ATOM 5356 C CA . MET B 1 285 ? -16.422 -25.312 -8.852 1 97.44 285 MET B CA 1
ATOM 5357 C C . MET B 1 285 ? -17.578 -24.391 -8.477 1 97.44 285 MET B C 1
ATOM 5359 O O . MET B 1 285 ? -18.469 -24.125 -9.289 1 97.44 285 MET B O 1
ATOM 5363 N N . LEU B 1 286 ? -17.5 -23.891 -7.246 1 97.69 286 LEU B N 1
ATOM 5364 C CA . LEU B 1 286 ? -18.547 -23 -6.766 1 97.69 286 LEU B CA 1
ATOM 5365 C C . LEU B 1 286 ? -18.516 -21.672 -7.508 1 97.69 286 LEU B C 1
ATOM 5367 O O . LEU B 1 286 ? -19.562 -21.141 -7.887 1 97.69 286 LEU B O 1
ATOM 5371 N N . HIS B 1 287 ? -17.328 -21.094 -7.766 1 97.88 287 HIS B N 1
ATOM 5372 C CA . HIS B 1 287 ? -17.203 -19.859 -8.539 1 97.88 287 HIS B CA 1
ATOM 5373 C C . HIS B 1 287 ? -17.828 -20.016 -9.922 1 97.88 287 HIS B C 1
ATOM 5375 O O . HIS B 1 287 ? -18.609 -19.172 -10.359 1 97.88 287 HIS B O 1
ATOM 5381 N N . PHE B 1 288 ? -17.516 -21.156 -10.562 1 98.5 288 PHE B N 1
ATOM 5382 C CA . PHE B 1 288 ? -18.031 -21.391 -11.906 1 98.5 288 PHE B CA 1
ATOM 5383 C C . PHE B 1 288 ? -19.547 -21.578 -11.883 1 98.5 288 PHE B C 1
ATOM 5385 O O . PHE B 1 288 ? -20.25 -21.109 -12.773 1 98.5 288 PHE B O 1
ATOM 5392 N N . LYS B 1 289 ? -20.016 -22.266 -10.906 1 98.12 289 LYS B N 1
ATOM 5393 C CA . LYS B 1 289 ? -21.453 -22.5 -10.812 1 98.12 289 LYS B CA 1
ATOM 5394 C C . LYS B 1 289 ? -22.203 -21.188 -10.625 1 98.12 289 LYS B C 1
ATOM 5396 O O . LYS B 1 289 ? -23.25 -20.984 -11.242 1 98.12 289 LYS B O 1
ATOM 5401 N N . ILE B 1 290 ? -21.703 -20.375 -9.773 1 98.06 290 ILE B N 1
ATOM 5402 C CA . ILE B 1 290 ? -22.328 -19.062 -9.547 1 98.06 290 ILE B CA 1
ATOM 5403 C C . ILE B 1 290 ? -22.297 -18.25 -10.836 1 98.06 290 ILE B C 1
ATOM 5405 O O . ILE B 1 290 ? -23.297 -17.656 -11.227 1 98.06 290 ILE B O 1
ATOM 5409 N N . LEU B 1 291 ? -21.141 -18.25 -11.516 1 98.25 291 LEU B N 1
ATOM 5410 C CA . LEU B 1 291 ? -20.984 -17.516 -12.766 1 98.25 291 LEU B CA 1
ATOM 5411 C C . LEU B 1 291 ? -21.953 -18.047 -13.828 1 98.25 291 LEU B C 1
ATOM 5413 O O . LEU B 1 291 ? -22.516 -17.266 -14.602 1 98.25 291 LEU B O 1
ATOM 5417 N N . GLU B 1 292 ? -22.078 -19.344 -13.852 1 98.19 292 GLU B N 1
ATOM 5418 C CA . GLU B 1 292 ? -23 -19.969 -14.797 1 98.19 292 GLU B CA 1
ATOM 5419 C C . GLU B 1 292 ? -24.422 -19.469 -14.57 1 98.19 292 GLU B C 1
ATOM 5421 O O . GLU B 1 292 ? -25.125 -19.125 -15.523 1 98.19 292 GLU B O 1
ATOM 5426 N N . SER B 1 293 ? -24.812 -19.469 -13.32 1 97.31 293 SER B N 1
ATOM 5427 C CA . SER B 1 293 ? -26.156 -19 -12.984 1 97.31 293 SER B CA 1
ATOM 5428 C C . SER B 1 293 ? -26.344 -17.531 -13.367 1 97.31 293 SER B C 1
ATOM 5430 O O . SER B 1 293 ? -27.391 -17.156 -13.906 1 97.31 293 SER B O 1
ATOM 5432 N N . LEU B 1 294 ? -25.406 -16.75 -13.117 1 96.88 294 LEU B N 1
ATOM 5433 C CA . LEU B 1 294 ? -25.469 -15.328 -13.461 1 96.88 294 LEU B CA 1
ATOM 5434 C C . LEU B 1 294 ? -25.484 -15.133 -14.977 1 96.88 294 LEU B C 1
ATOM 5436 O O . LEU B 1 294 ? -26.266 -14.344 -15.5 1 96.88 294 LEU B O 1
ATOM 5440 N N . ASN B 1 295 ? -24.594 -15.883 -15.641 1 97.44 295 ASN B N 1
ATOM 5441 C CA . ASN B 1 295 ? -24.469 -15.789 -17.094 1 97.44 295 ASN B CA 1
ATOM 5442 C C . ASN B 1 295 ? -25.766 -16.188 -17.797 1 97.44 295 ASN B C 1
ATOM 5444 O O . ASN B 1 295 ? -26.125 -15.609 -18.828 1 97.44 295 ASN B O 1
ATOM 5448 N N . ASN B 1 296 ? -26.453 -17.109 -17.234 1 95.69 296 ASN B N 1
ATOM 5449 C CA . ASN B 1 296 ? -27.688 -17.625 -17.812 1 95.69 296 ASN B CA 1
ATOM 5450 C C . ASN B 1 296 ? -28.906 -16.828 -17.344 1 95.69 296 ASN B C 1
ATOM 5452 O O . ASN B 1 296 ? -30.016 -17.094 -17.781 1 95.69 296 ASN B O 1
ATOM 5456 N N . ASN B 1 297 ? -28.734 -15.867 -16.547 1 93.06 297 ASN B N 1
ATOM 5457 C CA . ASN B 1 297 ? -29.812 -15.07 -15.977 1 93.06 297 ASN B CA 1
ATOM 5458 C C . ASN B 1 297 ? -30.891 -15.945 -15.336 1 93.06 297 ASN B C 1
ATOM 5460 O O . ASN B 1 297 ? -32.062 -15.82 -15.656 1 93.06 297 ASN B O 1
ATOM 5464 N N . GLU B 1 298 ? -30.438 -16.828 -14.555 1 92.06 298 GLU B N 1
ATOM 5465 C CA . GLU B 1 298 ? -31.344 -17.719 -13.844 1 92.06 298 GLU B CA 1
ATOM 5466 C C . GLU B 1 298 ? -32.219 -16.938 -12.859 1 92.06 298 GLU B C 1
ATOM 5468 O O . GLU B 1 298 ? -31.938 -15.773 -12.562 1 92.06 298 GLU B O 1
ATOM 5473 N N . SER B 1 299 ? -33.281 -17.641 -12.367 1 95.44 299 SER B N 1
ATOM 5474 C CA . SER B 1 299 ? -34.156 -16.984 -11.406 1 95.44 299 SER B CA 1
ATOM 5475 C C . SER B 1 299 ? -33.406 -16.625 -10.133 1 95.44 299 SER B C 1
ATOM 5477 O O . SER B 1 299 ? -32.438 -17.266 -9.789 1 95.44 299 SER B O 1
ATOM 5479 N N . THR B 1 300 ? -33.875 -15.633 -9.508 1 96.12 300 THR B N 1
ATOM 5480 C CA . THR B 1 300 ? -33.25 -15.188 -8.273 1 96.12 300 THR B CA 1
ATOM 5481 C C . THR B 1 300 ? -33.25 -16.297 -7.234 1 96.12 300 THR B C 1
ATOM 5483 O O . THR B 1 300 ? -32.312 -16.438 -6.457 1 96.12 300 THR B O 1
ATOM 5486 N N . GLU B 1 301 ? -34.312 -17.094 -7.23 1 95.75 301 GLU B N 1
ATOM 5487 C CA . GLU B 1 301 ? -34.375 -18.219 -6.301 1 95.75 301 GLU B CA 1
ATOM 5488 C C . GLU B 1 301 ? -33.281 -19.234 -6.551 1 95.75 301 GLU B C 1
ATOM 5490 O O . GLU B 1 301 ? -32.656 -19.734 -5.605 1 95.75 301 GLU B O 1
ATOM 5495 N N . ASP B 1 302 ? -33.094 -19.516 -7.801 1 96.12 302 ASP B N 1
ATOM 5496 C CA . ASP B 1 302 ? -32.031 -20.469 -8.164 1 96.12 302 ASP B CA 1
ATOM 5497 C C . ASP B 1 302 ? -30.656 -19.906 -7.855 1 96.12 302 ASP B C 1
ATOM 5499 O O . ASP B 1 302 ? -29.781 -20.625 -7.363 1 96.12 302 ASP B O 1
ATOM 5503 N N . LEU B 1 303 ? -30.469 -18.656 -8.211 1 97 303 LEU B N 1
ATOM 5504 C CA . LEU B 1 303 ? -29.219 -17.984 -7.91 1 97 303 LEU B CA 1
ATOM 5505 C C . LEU B 1 303 ? -28.938 -17.969 -6.41 1 97 303 LEU B C 1
ATOM 5507 O O . LEU B 1 303 ? -27.812 -18.203 -5.977 1 97 303 LEU B O 1
ATOM 5511 N N . GLU B 1 304 ? -29.922 -17.672 -5.633 1 97.81 304 GLU B N 1
ATOM 5512 C CA . GLU B 1 304 ? -29.797 -17.641 -4.176 1 97.81 304 GLU B CA 1
ATOM 5513 C C . GLU B 1 304 ? -29.312 -18.984 -3.637 1 97.81 304 GLU B C 1
ATOM 5515 O O . GLU B 1 304 ? -28.469 -19.031 -2.746 1 97.81 304 GLU B O 1
ATOM 5520 N N . LYS B 1 305 ? -29.859 -20.078 -4.16 1 97.69 305 LYS B N 1
ATOM 5521 C CA . LYS B 1 305 ? -29.484 -21.422 -3.707 1 97.69 305 LYS B CA 1
ATOM 5522 C C . LYS B 1 305 ? -28 -21.672 -3.916 1 97.69 305 LYS B C 1
ATOM 5524 O O . LYS B 1 305 ? -27.312 -22.172 -3.014 1 97.69 305 LYS B O 1
ATOM 5529 N N . ILE B 1 306 ? -27.562 -21.344 -5.086 1 97.31 306 ILE B N 1
ATOM 5530 C CA . ILE B 1 306 ? -26.156 -21.609 -5.414 1 97.31 306 ILE B CA 1
ATOM 5531 C C . ILE B 1 306 ? -25.266 -20.672 -4.602 1 97.31 306 ILE B C 1
ATOM 5533 O O . ILE B 1 306 ? -24.188 -21.078 -4.145 1 97.31 306 ILE B O 1
ATOM 5537 N N . ILE B 1 307 ? -25.594 -19.422 -4.449 1 97.94 307 ILE B N 1
ATOM 5538 C CA . ILE B 1 307 ? -24.797 -18.453 -3.697 1 97.94 307 ILE B CA 1
ATOM 5539 C C . ILE B 1 307 ? -24.734 -18.875 -2.23 1 97.94 307 ILE B C 1
ATOM 5541 O O . ILE B 1 307 ? -23.688 -18.75 -1.595 1 97.94 307 ILE B O 1
ATOM 5545 N N . LEU B 1 308 ? -25.812 -19.391 -1.684 1 97.94 308 LEU B N 1
ATOM 5546 C CA . LEU B 1 308 ? -25.812 -19.844 -0.299 1 97.94 308 LEU B CA 1
ATOM 5547 C C . LEU B 1 308 ? -24.875 -21.016 -0.109 1 97.94 308 LEU B C 1
ATOM 5549 O O . LEU B 1 308 ? -24.203 -21.125 0.918 1 97.94 308 LEU B O 1
ATOM 5553 N N . GLU B 1 309 ? -24.891 -21.922 -1.09 1 97.5 309 GLU B N 1
ATOM 5554 C CA . GLU B 1 309 ? -23.922 -23 -1.064 1 97.5 309 GLU B CA 1
ATOM 5555 C C . GLU B 1 309 ? -22.5 -22.469 -1.052 1 97.5 309 GLU B C 1
ATOM 5557 O O . GLU B 1 309 ? -21.656 -22.938 -0.289 1 97.5 309 GLU B O 1
ATOM 5562 N N . GLY B 1 310 ? -22.234 -21.516 -1.927 1 97.5 310 GLY B N 1
ATOM 5563 C CA . GLY B 1 310 ? -20.938 -20.859 -1.965 1 97.5 310 GLY B CA 1
ATOM 5564 C C . GLY B 1 310 ? -20.562 -20.172 -0.661 1 97.5 310 GLY B C 1
ATOM 5565 O O . GLY B 1 310 ? -19.484 -20.391 -0.124 1 97.5 310 GLY B O 1
ATOM 5566 N N . ILE B 1 311 ? -21.484 -19.406 -0.121 1 97.56 311 ILE B N 1
ATOM 5567 C CA . ILE B 1 311 ? -21.266 -18.656 1.112 1 97.56 311 ILE B CA 1
ATOM 5568 C C . ILE B 1 311 ? -20.922 -19.625 2.244 1 97.56 311 ILE B C 1
ATOM 5570 O O . ILE B 1 311 ? -20.016 -19.359 3.047 1 97.56 311 ILE B O 1
ATOM 5574 N N . THR B 1 312 ? -21.609 -20.75 2.342 1 97.62 312 THR B N 1
ATOM 5575 C CA . THR B 1 312 ? -21.328 -21.766 3.355 1 97.62 312 THR B CA 1
ATOM 5576 C C . THR B 1 312 ? -19.891 -22.25 3.256 1 97.62 312 THR B C 1
ATOM 5578 O O . THR B 1 312 ? -19.172 -22.328 4.262 1 97.62 312 THR B O 1
ATOM 5581 N N . TYR B 1 313 ? -19.516 -22.578 2.061 1 96.81 313 TYR B N 1
ATOM 5582 C CA . TYR B 1 313 ? -18.156 -23.031 1.83 1 96.81 313 TYR B CA 1
ATOM 5583 C C . TYR B 1 313 ? -17.156 -21.922 2.164 1 96.81 313 TYR B C 1
ATOM 5585 O O . TYR B 1 313 ? -16.172 -22.172 2.859 1 96.81 313 TYR B O 1
ATOM 5593 N N . PHE B 1 314 ? -17.328 -20.672 1.649 1 97.19 314 PHE B N 1
ATOM 5594 C CA . PHE B 1 314 ? -16.391 -19.578 1.804 1 97.19 314 PHE B CA 1
ATOM 5595 C C . PHE B 1 314 ? -16.25 -19.172 3.27 1 97.19 314 PHE B C 1
ATOM 5597 O O . PHE B 1 314 ? -15.156 -18.875 3.742 1 97.19 314 PHE B O 1
ATOM 5604 N N . ASP B 1 315 ? -17.312 -19.156 3.986 1 95.69 315 ASP B N 1
ATOM 5605 C CA . ASP B 1 315 ? -17.266 -18.859 5.414 1 95.69 315 ASP B CA 1
ATOM 5606 C C . ASP B 1 315 ? -16.453 -19.922 6.164 1 95.69 315 ASP B C 1
ATOM 5608 O O . ASP B 1 315 ? -15.648 -19.594 7.035 1 95.69 315 ASP B O 1
ATOM 5612 N N . LYS B 1 316 ? -16.703 -21.172 5.781 1 96.12 316 LYS B N 1
ATOM 5613 C CA . LYS B 1 316 ? -15.992 -22.281 6.418 1 96.12 316 LYS B CA 1
ATOM 5614 C C . LYS B 1 316 ? -14.484 -22.156 6.211 1 96.12 316 LYS B C 1
ATOM 5616 O O . LYS B 1 316 ? -13.703 -22.422 7.125 1 96.12 316 LYS B O 1
ATOM 5621 N N . GLU B 1 317 ? -14.141 -21.719 5.012 1 93.25 317 GLU B N 1
ATOM 5622 C CA . GLU B 1 317 ? -12.727 -21.578 4.66 1 93.25 317 GLU B CA 1
ATOM 5623 C C . GLU B 1 317 ? -12.203 -20.188 4.988 1 93.25 317 GLU B C 1
ATOM 5625 O O . GLU B 1 317 ? -11.086 -19.828 4.605 1 93.25 317 GLU B O 1
ATOM 5630 N N . SER B 1 318 ? -12.992 -19.266 5.605 1 92.81 318 SER B N 1
ATOM 5631 C CA . SER B 1 318 ? -12.641 -17.922 6.016 1 92.81 318 SER B CA 1
ATOM 5632 C C . SER B 1 318 ? -12.297 -17.047 4.812 1 92.81 318 SER B C 1
ATOM 5634 O O . SER B 1 318 ? -11.391 -16.219 4.879 1 92.81 318 SER B O 1
ATOM 5636 N N . LEU B 1 319 ? -12.914 -17.406 3.664 1 93.88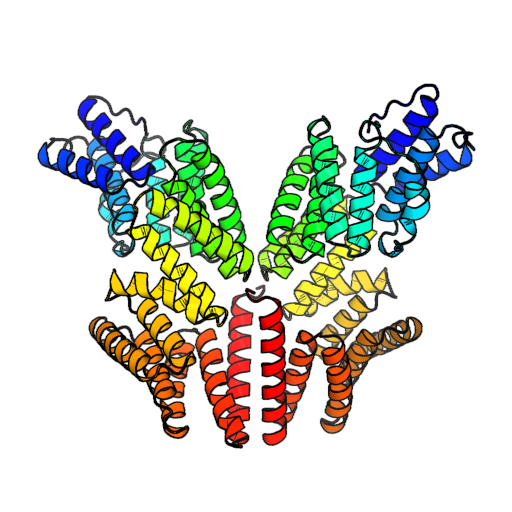 319 LEU B N 1
ATOM 5637 C CA . LEU B 1 319 ? -12.789 -16.578 2.465 1 93.88 319 LEU B CA 1
ATOM 5638 C C . LEU B 1 319 ? -13.906 -15.539 2.4 1 93.88 319 LEU B C 1
ATOM 5640 O O . LEU B 1 319 ? -14.703 -15.531 1.456 1 93.88 319 LEU B O 1
ATOM 5644 N N . TYR B 1 320 ? -13.859 -14.578 3.309 1 94.88 320 TYR B N 1
ATOM 5645 C CA . TYR B 1 320 ? -14.969 -13.664 3.551 1 94.88 320 TYR B CA 1
ATOM 5646 C C . TYR B 1 320 ? -15.094 -12.648 2.42 1 94.88 320 TYR B C 1
ATOM 5648 O O . TYR B 1 320 ? -16.172 -12.102 2.189 1 94.88 320 TYR B O 1
ATOM 5656 N N . ASN B 1 321 ? -14.023 -12.484 1.706 1 93.25 321 ASN B N 1
ATOM 5657 C CA . ASN B 1 321 ? -14.102 -11.586 0.559 1 93.25 321 ASN B CA 1
ATOM 5658 C C . ASN B 1 321 ? -15.102 -12.086 -0.48 1 93.25 321 ASN B C 1
ATOM 5660 O O . ASN B 1 321 ? -15.812 -11.297 -1.101 1 93.25 321 ASN B O 1
ATOM 5664 N N . TYR B 1 322 ? -15.094 -13.352 -0.624 1 95.62 322 TYR B N 1
ATOM 5665 C CA . TYR B 1 322 ? -16.031 -13.93 -1.584 1 95.62 322 TYR B CA 1
ATOM 5666 C C . TYR B 1 322 ? -17.453 -13.945 -1.021 1 95.62 322 TYR B C 1
ATOM 5668 O O . TYR B 1 322 ? -18.422 -13.734 -1.754 1 95.62 322 TYR B O 1
ATOM 5676 N N . THR B 1 323 ? -17.516 -14.188 0.293 1 97.31 323 THR B N 1
ATOM 5677 C CA . THR B 1 323 ? -18.828 -14.07 0.937 1 97.31 323 THR B CA 1
ATOM 5678 C C . THR B 1 323 ? -19.406 -12.68 0.713 1 97.31 323 THR B C 1
ATOM 5680 O O . THR B 1 323 ? -20.578 -12.539 0.357 1 97.31 323 THR B O 1
ATOM 5683 N N . GLN B 1 324 ? -18.625 -11.711 0.897 1 96.94 324 GLN B N 1
ATOM 5684 C CA . GLN B 1 324 ? -19.047 -10.336 0.686 1 96.94 324 GLN B CA 1
ATOM 5685 C C . GLN B 1 324 ? -19.484 -10.109 -0.762 1 96.94 324 GLN B C 1
ATOM 5687 O O . GLN B 1 324 ? -20.562 -9.586 -1.02 1 96.94 324 GLN B O 1
ATOM 5692 N N . GLU B 1 325 ? -18.641 -10.508 -1.672 1 95.81 325 GLU B N 1
ATOM 5693 C CA . GLU B 1 325 ? -18.859 -10.258 -3.096 1 95.81 325 GLU B CA 1
ATOM 5694 C C . GLU B 1 325 ? -20.172 -10.883 -3.57 1 95.81 325 GLU B C 1
ATOM 5696 O O . GLU B 1 325 ? -21 -10.203 -4.188 1 95.81 325 GLU B O 1
ATOM 5701 N N . TYR B 1 326 ? -20.375 -12.133 -3.273 1 97.88 326 TYR B N 1
ATOM 5702 C CA . TYR B 1 326 ? -21.547 -12.836 -3.793 1 97.88 326 TYR B CA 1
ATOM 5703 C C . TYR B 1 326 ? -22.812 -12.414 -3.061 1 97.88 326 TYR B C 1
ATOM 5705 O O . TYR B 1 326 ? -23.891 -12.367 -3.65 1 97.88 326 TYR B O 1
ATOM 5713 N N . SER B 1 327 ? -22.656 -12.047 -1.77 1 98 327 SER B N 1
ATOM 5714 C CA . SER B 1 327 ? -23.812 -11.492 -1.054 1 98 327 SER B CA 1
ATOM 5715 C C . SER B 1 327 ? -24.234 -10.156 -1.652 1 98 327 SER B C 1
ATOM 5717 O O . SER B 1 327 ? -25.438 -9.891 -1.782 1 98 327 SER B O 1
ATOM 5719 N N . GLU B 1 328 ? -23.312 -9.391 -1.976 1 97.31 328 GLU B N 1
ATOM 5720 C CA . GLU B 1 328 ? -23.625 -8.102 -2.588 1 97.31 328 GLU B CA 1
ATOM 5721 C C . GLU B 1 328 ? -24.328 -8.281 -3.932 1 97.31 328 GLU B C 1
ATOM 5723 O O . GLU B 1 328 ? -25.312 -7.602 -4.219 1 97.31 328 GLU B O 1
ATOM 5728 N N . LYS B 1 329 ? -23.844 -9.211 -4.754 1 96.06 329 LYS B N 1
ATOM 5729 C CA . LYS B 1 329 ? -24.438 -9.469 -6.059 1 96.06 329 LYS B CA 1
ATOM 5730 C C . LYS B 1 329 ? -25.891 -9.906 -5.914 1 96.06 329 LYS B C 1
ATOM 5732 O O . LYS B 1 329 ? -26.766 -9.43 -6.637 1 96.06 329 LYS B O 1
ATOM 5737 N N . LEU B 1 330 ? -26.078 -10.781 -5.004 1 97.62 330 LEU B N 1
ATOM 5738 C CA . LEU B 1 330 ? -27.438 -11.266 -4.77 1 97.62 330 LEU B CA 1
ATOM 5739 C C . LEU B 1 330 ? -28.328 -10.156 -4.215 1 97.62 330 LEU B C 1
ATOM 5741 O O . LEU B 1 330 ? -29.484 -10.008 -4.629 1 97.62 330 LEU B O 1
ATOM 5745 N N . ALA B 1 331 ? -27.781 -9.375 -3.27 1 97.75 331 ALA B N 1
ATOM 5746 C CA . ALA B 1 331 ? -28.531 -8.281 -2.648 1 97.75 331 ALA B CA 1
ATOM 5747 C C . ALA B 1 331 ? -29 -7.27 -3.693 1 97.75 331 ALA B C 1
ATOM 5749 O O . ALA B 1 331 ? -30.125 -6.789 -3.648 1 97.75 331 ALA B O 1
ATOM 5750 N N . ILE B 1 332 ? -28.188 -6.957 -4.609 1 96.56 332 ILE B N 1
ATOM 5751 C CA . ILE B 1 332 ? -28.516 -5.992 -5.656 1 96.56 332 ILE B CA 1
ATOM 5752 C C . ILE B 1 332 ? -29.656 -6.527 -6.52 1 96.56 332 ILE B C 1
ATOM 5754 O O . ILE B 1 332 ? -30.594 -5.801 -6.832 1 96.56 332 ILE B O 1
ATOM 5758 N N . LYS B 1 333 ? -29.5 -7.789 -6.914 1 95.81 333 LYS B N 1
ATOM 5759 C CA . LYS B 1 333 ? -30.547 -8.398 -7.727 1 95.81 333 LYS B CA 1
ATOM 5760 C C . LYS B 1 333 ? -31.891 -8.383 -6.992 1 95.81 333 LYS B C 1
ATOM 5762 O O . LYS B 1 333 ? -32.938 -8.047 -7.574 1 95.81 333 LYS B O 1
ATOM 5767 N N . LEU B 1 334 ? -31.891 -8.711 -5.762 1 97.69 334 LEU B N 1
ATOM 5768 C CA . LEU B 1 334 ? -33.094 -8.734 -4.934 1 97.69 334 LEU B CA 1
ATOM 5769 C C . LEU B 1 334 ? -33.656 -7.324 -4.758 1 97.69 334 LEU B C 1
ATOM 5771 O O . LEU B 1 334 ? -34.875 -7.125 -4.793 1 97.69 334 LEU B O 1
ATOM 5775 N N . TYR B 1 335 ? -32.781 -6.398 -4.59 1 97 335 TYR B N 1
ATOM 5776 C CA . TYR B 1 335 ? -33.188 -5 -4.465 1 97 335 TYR B CA 1
ATOM 5777 C C . TYR B 1 335 ? -33.875 -4.516 -5.73 1 97 335 TYR B C 1
ATOM 5779 O O . TYR B 1 335 ? -34.906 -3.855 -5.664 1 97 335 TYR B O 1
ATOM 5787 N N . ASP B 1 336 ? -33.375 -4.855 -6.852 1 95.69 336 ASP B N 1
ATOM 5788 C CA . ASP B 1 336 ? -33.938 -4.449 -8.133 1 95.69 336 ASP B CA 1
ATOM 5789 C C . ASP B 1 336 ? -35.344 -5.066 -8.352 1 95.69 336 ASP B C 1
ATOM 5791 O O . ASP B 1 336 ? -36.156 -4.496 -9.055 1 95.69 336 ASP B O 1
ATOM 5795 N N . GLU B 1 337 ? -35.531 -6.238 -7.715 1 96.44 337 GLU B N 1
ATOM 5796 C CA . GLU B 1 337 ? -36.812 -6.922 -7.809 1 96.44 337 GLU B CA 1
ATOM 5797 C C . GLU B 1 337 ? -37.75 -6.477 -6.695 1 96.44 337 GLU B C 1
ATOM 5799 O O . GLU B 1 337 ? -38.812 -7.07 -6.5 1 96.44 337 GLU B O 1
ATOM 5804 N N . ASN B 1 338 ? -37.375 -5.516 -5.867 1 96.12 338 ASN B N 1
ATOM 5805 C CA . ASN B 1 338 ? -38.125 -4.91 -4.785 1 96.12 338 ASN B CA 1
ATOM 5806 C C . ASN B 1 338 ? -38.406 -5.906 -3.66 1 96.12 338 ASN B C 1
ATOM 5808 O O . ASN B 1 338 ? -39.438 -5.832 -2.99 1 96.12 338 ASN B O 1
ATOM 5812 N N . ASN B 1 339 ? -37.562 -6.934 -3.672 1 96.5 339 ASN B N 1
ATOM 5813 C CA . ASN B 1 339 ? -37.562 -7.793 -2.494 1 96.5 339 ASN B CA 1
ATOM 5814 C C . ASN B 1 339 ? -36.656 -7.23 -1.391 1 96.5 339 ASN B C 1
ATOM 5816 O O . ASN B 1 339 ? -35.562 -7.738 -1.148 1 96.5 339 ASN B O 1
ATOM 5820 N N . HIS B 1 340 ? -37.156 -6.32 -0.653 1 96.5 340 HIS B N 1
ATOM 5821 C CA . HIS B 1 340 ? -36.375 -5.516 0.256 1 96.5 340 HIS B CA 1
ATOM 5822 C C . HIS B 1 340 ? -35.969 -6.305 1.5 1 96.5 340 HIS B C 1
ATOM 5824 O O . HIS B 1 340 ? -34.938 -6.059 2.096 1 96.5 340 HIS B O 1
ATOM 5830 N N . ILE B 1 341 ? -36.781 -7.207 1.887 1 96.44 341 ILE B N 1
ATOM 5831 C CA . ILE B 1 341 ? -36.469 -8.016 3.064 1 96.44 341 ILE B CA 1
ATOM 5832 C C . ILE B 1 341 ? -35.188 -8.828 2.811 1 96.44 341 ILE B C 1
ATOM 5834 O O . ILE B 1 341 ? -34.219 -8.695 3.537 1 96.44 341 ILE B O 1
ATOM 5838 N N . LYS B 1 342 ? -35.188 -9.57 1.751 1 96.25 342 LYS B N 1
ATOM 5839 C CA . LYS B 1 342 ? -34.031 -10.383 1.438 1 96.25 342 LYS B CA 1
ATOM 5840 C C . LYS B 1 342 ? -32.844 -9.516 1.037 1 96.25 342 LYS B C 1
ATOM 5842 O O . LYS B 1 342 ? -31.688 -9.828 1.355 1 96.25 342 LYS B O 1
ATOM 5847 N N . ALA B 1 343 ? -33.156 -8.469 0.347 1 97.31 343 ALA B N 1
ATOM 5848 C CA . ALA B 1 343 ? -32.062 -7.551 -0.042 1 97.31 343 ALA B CA 1
ATOM 5849 C C . ALA B 1 343 ? -31.328 -7.02 1.183 1 97.31 343 ALA B C 1
ATOM 5851 O O . ALA B 1 343 ? -30.109 -7.066 1.239 1 97.31 343 ALA B O 1
ATOM 5852 N N . SER B 1 344 ? -32.094 -6.516 2.109 1 97.19 344 SER B N 1
ATOM 5853 C CA . SER B 1 344 ? -31.469 -5.965 3.309 1 97.19 344 SER B CA 1
ATOM 5854 C C . SER B 1 344 ? -30.703 -7.039 4.078 1 97.19 344 SER B C 1
ATOM 5856 O O . SER B 1 344 ? -29.656 -6.762 4.664 1 97.19 344 SER B O 1
ATOM 5858 N N . GLU B 1 345 ? -31.203 -8.234 4.082 1 97.12 345 GLU B N 1
ATOM 5859 C CA . GLU B 1 345 ? -30.531 -9.344 4.762 1 97.12 345 GLU B CA 1
ATOM 5860 C C . GLU B 1 345 ? -29.172 -9.633 4.129 1 97.12 345 GLU B C 1
ATOM 5862 O O . GLU B 1 345 ? -28.172 -9.781 4.836 1 97.12 345 GLU B O 1
ATOM 5867 N N . TYR B 1 346 ? -29.141 -9.695 2.824 1 97.75 346 TYR B N 1
ATOM 5868 C CA . TYR B 1 346 ? -27.891 -10.031 2.145 1 97.75 346 TYR B CA 1
ATOM 5869 C C . TYR B 1 346 ? -26.922 -8.859 2.154 1 97.75 346 TYR B C 1
ATOM 5871 O O . TYR B 1 346 ? -25.703 -9.047 2.213 1 97.75 346 TYR B O 1
ATOM 5879 N N . PHE B 1 347 ? -27.469 -7.629 2.129 1 97.69 347 PHE B N 1
ATOM 5880 C CA . PHE B 1 347 ? -26.594 -6.477 2.32 1 97.69 347 PHE B CA 1
ATOM 5881 C C . PHE B 1 347 ? -25.938 -6.516 3.695 1 97.69 347 PHE B C 1
ATOM 5883 O O . PHE B 1 347 ? -24.75 -6.223 3.828 1 97.69 347 PHE B O 1
ATOM 5890 N N . HIS B 1 348 ? -26.719 -6.809 4.598 1 97.19 348 HIS B N 1
ATOM 5891 C CA . HIS B 1 348 ? -26.203 -6.914 5.957 1 97.19 348 HIS B CA 1
ATOM 5892 C C . HIS B 1 348 ? -25.156 -8.016 6.066 1 97.19 348 HIS B C 1
ATOM 5894 O O . HIS B 1 348 ? -24.125 -7.828 6.715 1 97.19 348 HIS B O 1
ATOM 5900 N N . LYS B 1 349 ? -25.438 -9.164 5.43 1 96.62 349 LYS B N 1
ATOM 5901 C CA . LYS B 1 349 ? -24.484 -10.266 5.402 1 96.62 349 LYS B CA 1
ATOM 5902 C C . LYS B 1 349 ? -23.172 -9.844 4.738 1 96.62 349 LYS B C 1
ATOM 5904 O O . LYS B 1 349 ? -22.094 -10.195 5.211 1 96.62 349 LYS B O 1
ATOM 5909 N N . ALA B 1 350 ? -23.266 -9.141 3.666 1 96.94 350 ALA B N 1
ATOM 5910 C CA . ALA B 1 350 ? -22.094 -8.633 2.965 1 96.94 350 ALA B CA 1
ATOM 5911 C C . ALA B 1 350 ? -21.266 -7.715 3.863 1 96.94 350 ALA B C 1
ATOM 5913 O O . ALA B 1 350 ? -20.047 -7.797 3.885 1 96.94 350 ALA B O 1
ATOM 5914 N N . LEU B 1 351 ? -21.938 -6.898 4.562 1 95.88 351 LEU B N 1
ATOM 5915 C CA . LEU B 1 351 ? -21.266 -5.973 5.469 1 95.88 351 LEU B CA 1
ATOM 5916 C C . LEU B 1 351 ? -20.578 -6.723 6.598 1 95.88 351 LEU B C 1
ATOM 5918 O O . LEU B 1 351 ? -19.453 -6.371 6.988 1 95.88 351 LEU B O 1
ATOM 5922 N N . GLN B 1 352 ? -21.203 -7.742 7.125 1 95.5 352 GLN B N 1
ATOM 5923 C CA . GLN B 1 352 ? -20.609 -8.562 8.172 1 95.5 352 GLN B CA 1
ATOM 5924 C C . GLN B 1 352 ? -19.344 -9.258 7.656 1 95.5 352 GLN B C 1
ATOM 5926 O O . GLN B 1 352 ? -18.344 -9.359 8.375 1 95.5 352 GLN B O 1
ATOM 5931 N N . ALA B 1 353 ? -19.453 -9.758 6.461 1 95.25 353 ALA B N 1
ATOM 5932 C CA . ALA B 1 353 ? -18.297 -10.398 5.844 1 95.25 353 ALA B CA 1
ATOM 5933 C C . ALA B 1 353 ? -17.141 -9.406 5.676 1 95.25 353 ALA B C 1
ATOM 5935 O O . ALA B 1 353 ? -15.977 -9.75 5.898 1 95.25 353 ALA B O 1
ATOM 5936 N N . LYS B 1 354 ? -17.5 -8.219 5.281 1 93.69 354 LYS B N 1
ATOM 5937 C CA . LYS B 1 354 ? -16.516 -7.156 5.148 1 93.69 354 LYS B CA 1
ATOM 5938 C C . LYS B 1 354 ? -15.812 -6.887 6.48 1 93.69 354 LYS B C 1
ATOM 5940 O O . LYS B 1 354 ? -14.594 -6.723 6.523 1 93.69 354 LYS B O 1
ATOM 5945 N N . GLU B 1 355 ? -16.516 -6.816 7.512 1 91.94 355 GLU B N 1
ATOM 5946 C CA . GLU B 1 355 ? -15.977 -6.562 8.836 1 91.94 355 GLU B CA 1
ATOM 5947 C C . GLU B 1 355 ? -15.031 -7.68 9.273 1 91.94 355 GLU B C 1
ATOM 5949 O O . GLU B 1 355 ? -14 -7.426 9.898 1 91.94 355 GLU B O 1
ATOM 5954 N N . LYS B 1 356 ? -15.375 -8.859 8.914 1 90.81 356 LYS B N 1
ATOM 5955 C CA . LYS B 1 356 ? -14.516 -10 9.234 1 90.81 356 LYS B CA 1
ATOM 5956 C C . LYS B 1 356 ? -13.195 -9.922 8.477 1 90.81 356 LYS B C 1
ATOM 5958 O O . LYS B 1 356 ? -12.141 -10.258 9.016 1 90.81 356 LYS B O 1
ATOM 5963 N N . THR B 1 357 ? -13.312 -9.508 7.258 1 87.25 357 THR B N 1
ATOM 5964 C CA . THR B 1 357 ? -12.102 -9.336 6.457 1 87.25 357 THR B CA 1
ATOM 5965 C C . THR B 1 357 ? -11.219 -8.234 7.039 1 87.25 357 THR B C 1
ATOM 5967 O O . THR B 1 357 ? -10 -8.367 7.086 1 87.25 357 THR B O 1
ATOM 5970 N N . PHE B 1 358 ? -11.867 -7.203 7.492 1 84.06 358 PHE B N 1
ATOM 5971 C CA . PHE B 1 358 ? -11.172 -6.086 8.109 1 84.06 358 PHE B CA 1
ATOM 5972 C C . PHE B 1 358 ? -10.453 -6.531 9.383 1 84.06 358 PHE B C 1
ATOM 5974 O O . PHE B 1 358 ? -9.305 -6.164 9.609 1 84.06 358 PHE B O 1
ATOM 5981 N N . GLU B 1 359 ? -11.016 -7.301 10.141 1 82.69 359 GLU B N 1
ATOM 5982 C CA . GLU B 1 359 ? -10.477 -7.754 11.422 1 82.69 359 GLU B CA 1
ATOM 5983 C C . GLU B 1 359 ? -9.234 -8.625 11.211 1 82.69 359 GLU B C 1
ATOM 5985 O O . GLU B 1 359 ? -8.32 -8.617 12.039 1 82.69 359 GLU B O 1
ATOM 5990 N N . LYS B 1 360 ? -9.18 -9.234 10.156 1 74.75 360 LYS B N 1
ATOM 5991 C CA . LYS B 1 360 ? -8.039 -10.094 9.859 1 74.75 360 LYS B CA 1
ATOM 5992 C C . LYS B 1 360 ? -6.777 -9.273 9.609 1 74.75 360 LYS B C 1
ATOM 5994 O O . LYS B 1 360 ? -5.668 -9.711 9.93 1 74.75 360 LYS B O 1
ATOM 5999 N N . GLY B 1 361 ? -6.941 -8.07 9.094 1 73.25 361 GLY B N 1
ATOM 6000 C CA . GLY B 1 361 ? -5.797 -7.223 8.789 1 73.25 361 GLY B CA 1
ATOM 6001 C C . GLY B 1 361 ? -5.566 -6.137 9.82 1 73.25 361 GLY B C 1
ATOM 6002 O O . GLY B 1 361 ? -4.609 -5.363 9.703 1 73.25 361 GLY B O 1
ATOM 6003 N N . ALA B 1 362 ? -6.43 -6.148 10.914 1 77 362 ALA B N 1
ATOM 6004 C CA . ALA B 1 362 ? -6.391 -5.086 11.914 1 77 362 ALA B CA 1
ATOM 6005 C C . ALA B 1 362 ? -5.289 -5.34 12.938 1 77 362 ALA B C 1
ATOM 6007 O O . ALA B 1 362 ? -4.734 -6.441 13 1 77 362 ALA B O 1
ATOM 6008 N N . LEU B 1 363 ? -4.941 -4.254 13.555 1 82.75 363 LEU B N 1
ATOM 6009 C CA . LEU B 1 363 ? -3.969 -4.332 14.641 1 82.75 363 LEU B CA 1
ATOM 6010 C C . LEU B 1 363 ? -4.449 -5.281 15.734 1 82.75 363 LEU B C 1
ATOM 6012 O O . LEU B 1 363 ? -5.652 -5.41 15.969 1 82.75 363 LEU B O 1
ATOM 6016 N N . LYS B 1 364 ? -3.523 -6.102 16.266 1 68.31 364 LYS B N 1
ATOM 6017 C CA . LYS B 1 364 ? -3.867 -7.059 17.312 1 68.31 364 LYS B CA 1
ATOM 6018 C C . LYS B 1 364 ? -3.553 -6.488 18.703 1 68.31 364 LYS B C 1
ATOM 6020 O O . LYS B 1 364 ? -2.641 -5.676 18.844 1 68.31 364 LYS B O 1
#

Sequence (728 aa):
MNVQLQGNEQITKLFNDWYLAMLKQDVSQAANLKHEIEEKELNFEEDENLALYYSLLNFRFKVLTDGLSITKDSFNKIDSYAISPNHQLSYYYHLFKAIHATLTTNYNLASEHYEKAARLLVNAIDDLEKGEFNYRMAIFYYHFYQPIEAIEYATKAKEFFIKAVGYEKNVASCESVLGAAFVYLKQYEQAEEKYNSAINILQKQDEESLLLRVRNNLGWLYANQNLSTLAIRHLSEVTTKMPTHFKAIFLQAREHSKLGEINIASEFIKKGLKICTELNNEEYMLHFKILESLNNNESTEDLEKIILEGITYFDKESLYNYTQEYSEKLAIKLYDENNHIKASEYFHKALQAKEKTFEKGALKMNVQLQGNEQITKLFNDWYLAMLKQDVSQAANLKHEIEEKELNFEEDENLALYYSLLNFRFKVLTDGLSITKDSFNKIDSYAISPNHQLSYYYHLFKAIHATLTTNYNLASEHYEKAARLLVNAIDDLEKGEFNYRMAIFYYHFYQPIEAIEYATKAKEFFIKAVGYEKNVASCESVLGAAFVYLKQYEQAEEKYNSAINILQKQDEESLLLRVRNNLGWLYANQNLSTLAIRHLSEVTTKMPTHFKAIFLQAREHSKLGEINIASEFIKKGLKICTELNNEEYMLHFKILESLNNNESTEDLEKIILEGITYFDKESLYNYTQEYSEKLAIKLYDENNHIKASEYFHKALQAKEKTFEKGALK

Foldseek 3Di:
DQDDDPPCRPLSVLLVVLVVCLLLLPLVVNVVSVVVNVVVVDPCCVPLVSVLSVLLSVLSNCCSPPVLPQDPCSCVVNVVDDDDLPHPCLLSNLQSQLLSCLSHPNLVSNVVSLVSNVVVCVPPDDLSVLLVSLQSQLSSCVSVPNLVSNLVSLVSSLVSQVPDPSNLLSNLSSLLSNLSSCVSVVVLVSSLVSLVSSLVSCVVVVPDPVNLVSLQVNLVSCLVVLNLVSSLVSLVSNCVVVVLPLVSLLSNLLSCLVVLVLVVSLVSLVSSCVSCVVVVPPLVVLSSVLSNCVSVVHDLVVSVVSLVVNLVVCVVVLVLQSLLVSLQVSLVVCVVVVVNVSNVVSNVSSVVSVVSVVVVPDDD/DPDDDPPCRPLSVLLVVLVVCLLLLPLVVNVVSVVVNVVVVDPCCVPLVSVLSVLLSVLSNCCSPPVLPQDPCSCVVNVVDDDDLPHPCLLSNLQSQLLSCLSHPNLVSNVVSLVSNVVVCVPPDDLSVLLVSLQSQLSSCVSVPNLVSNLVSLVSSLVSQVPDPSNLLSNLSSLLSNLSSCVSVVVLVSSLVSLVSSLVSCVVVVPDPVNLVSLQVNLVSCLVVLNLVSSLVSLVSNCVVVVLPLVSLLSNLLSCLVVVVLVVSLVSLVSSCVSCVVVVPPLSVLSSVLSNCVSVVHDLVVSVVSLVVNLVVCVVVLVLVSLLVSLQVSLVVCVVVVVNVSNVVSNVSSVVSVVSVVVVPDDD

Nearest PDB structures (foldseek):
  8rsu-assembly1_A  TM=7.522E-01  e=3.937E-12  Bacillus phage phi3T
  8rst-assembly1_A-2  TM=7.329E-01  e=2.850E-12  Bacillus phage phi3T
  8rtc-assembly1_A  TM=7.281E-01  e=9.575E-12  Bacillus phage phi3T
  8rte-assembly1_A  TM=7.797E-01  e=3.350E-11  Bacillus phage phi105
  4gyo-assembly2_A  TM=7.454E-01  e=1.220E-10  Bacillus subtilis subsp. subtilis str. 168

Radius of gyration: 30.36 Å; Cα contacts (8 Å, |Δi|>4): 932; chains: 2; bounding box: 78×88×55 Å